Protein AF-A0A943SBB9-F1 (afdb_monomer)

Solvent-accessible surface area (backbone atoms only — not comparable to full-atom values): 20576 Å² total; per-residue (Å²): 142,71,70,64,78,66,67,48,74,77,83,60,76,73,74,60,68,69,59,44,48,48,30,28,72,76,42,42,48,63,23,34,50,50,41,24,64,76,48,58,41,63,68,83,41,62,70,54,60,49,44,41,58,50,50,37,50,53,50,51,50,49,50,50,49,52,48,59,73,66,53,74,41,72,33,77,39,76,53,76,48,89,94,30,56,28,39,33,46,26,29,16,84,40,13,62,59,52,55,69,45,46,61,59,54,44,46,49,47,30,48,45,35,54,28,59,81,31,80,76,3,47,40,22,48,51,28,54,32,30,48,68,69,40,77,38,79,52,54,76,68,54,41,51,53,53,50,53,52,48,50,48,18,59,70,49,73,42,31,28,50,49,20,46,42,63,51,53,59,60,32,21,54,93,54,95,70,56,47,87,61,57,70,67,62,49,52,65,38,52,74,40,38,55,53,91,46,50,46,73,46,96,90,27,40,38,42,61,81,54,59,60,36,32,63,41,48,80,60,26,47,52,12,44,50,39,42,55,48,52,60,55,47,69,82,44,59,52,49,16,34,42,38,32,48,56,58,25,34,30,35,34,46,42,48,97,86,68,53,64,47,76,46,71,41,66,30,75,85,54,60,92,90,36,49,36,26,32,37,54,44,68,41,63,32,17,36,11,52,32,49,56,65,79,44,50,50,76,57,98,89,42,80,48,28,69,63,49,24,71,88,79,70,42,51,44,84,41,60,57,37,33,21,35,18,40,18,79,44,18,41,55,10,23,34,46,9,44,19,32,42,37,58,13,71,85,64,26,52,66,50,29,59,76,68,72,35,35,42,42,38,32,33,78,86,37,39,32,42,61,36,81,89,40,55,91,38,50,43,80,70,36,85,85,44,45,78,58,85,132

Sequence (390 aa):
MGIDKRKAQKQKWRIPEKVLFLFAILGGSTGSLLGMYTFRHKTKHWQFVIGIPVILVLQLLLAGFLIYRNMTAVNHYTGIGMGTVVTADVYGRDSKQAVEELPALITELNDHVLSWREPESSISYLNQQLQEEKDCRLYPEEQVWLTEAWKLCEDSGGALDITLRPVLDLWGIEGEHPAIPDGKVLQETLEKTGYTKLHISEDGNLTADQAGMTLDLGALGKGIACDKIAERLETMKISGAVVSIGGSILTYGKKPDGSAWNIGIQDPRGEQGTAVGYLKVMDNTVVSTSGDYEKYFMENGVRYHHIMDPVTGYPADSGLVSVTVLCSSGIDSDGLSTACFVLGREKSVELLEKYGAEAVFITTDKKIYLTDGVTDEFQLVNPEYSIVSE

Structure (mmCIF, N/CA/C/O backbone):
data_AF-A0A943SBB9-F1
#
_entry.id   AF-A0A943SBB9-F1
#
loop_
_atom_site.group_PDB
_atom_site.id
_atom_site.type_symbol
_atom_site.label_atom_id
_atom_site.label_alt_id
_atom_site.label_comp_id
_atom_site.label_asym_id
_atom_site.label_entity_id
_atom_site.label_seq_id
_atom_site.pdbx_PDB_ins_code
_atom_site.Cartn_x
_atom_site.Cartn_y
_atom_site.Cartn_z
_atom_site.occupancy
_atom_site.B_iso_or_equiv
_atom_site.auth_seq_id
_atom_site.auth_comp_id
_atom_site.auth_asym_id
_atom_site.auth_atom_id
_atom_site.pdbx_PDB_model_num
ATOM 1 N N . MET A 1 1 ? 47.694 15.252 -66.135 1.00 48.69 1 MET A N 1
ATOM 2 C CA . MET A 1 1 ? 47.143 13.937 -66.559 1.00 48.69 1 MET A CA 1
ATOM 3 C C . MET A 1 1 ? 48.067 13.305 -67.604 1.00 48.69 1 MET A C 1
ATOM 5 O O . MET A 1 1 ? 47.714 13.191 -68.770 1.00 48.69 1 MET A O 1
ATOM 9 N N . GLY A 1 2 ? 49.292 12.954 -67.219 1.00 48.97 2 GLY A N 1
ATOM 10 C CA . GLY A 1 2 ? 50.328 12.534 -68.166 1.00 48.97 2 GLY A CA 1
ATOM 11 C C . GLY A 1 2 ? 50.569 11.033 -68.106 1.00 48.97 2 GLY A C 1
ATOM 12 O O . GLY A 1 2 ? 50.731 10.510 -67.015 1.00 48.97 2 GLY A O 1
ATOM 13 N N . ILE A 1 3 ? 50.573 10.388 -69.279 1.00 46.31 3 ILE A N 1
ATOM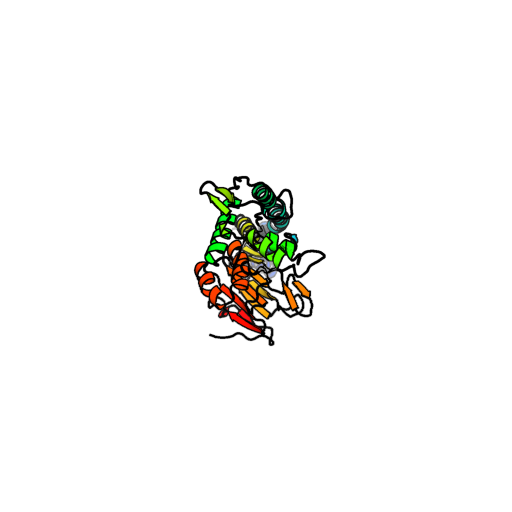 14 C CA . ILE A 1 3 ? 51.311 9.171 -69.694 1.00 46.31 3 ILE A CA 1
ATOM 15 C C . ILE A 1 3 ? 51.081 7.862 -68.895 1.00 46.31 3 ILE A C 1
ATOM 17 O O . ILE A 1 3 ? 50.902 6.813 -69.519 1.00 46.31 3 ILE A O 1
ATOM 21 N N . ASP A 1 4 ? 50.913 7.901 -67.576 1.00 47.34 4 ASP A N 1
ATOM 22 C CA . ASP A 1 4 ? 50.496 6.768 -66.732 1.00 47.34 4 ASP A CA 1
ATOM 23 C C . ASP A 1 4 ? 49.111 6.223 -67.110 1.00 47.34 4 ASP A C 1
ATOM 25 O O . ASP A 1 4 ? 48.829 5.029 -66.989 1.00 47.34 4 ASP A O 1
ATOM 29 N N . LYS A 1 5 ? 48.248 7.087 -67.660 1.00 51.75 5 LYS A N 1
ATOM 30 C CA . LYS A 1 5 ? 46.918 6.714 -68.169 1.00 51.75 5 LYS A CA 1
ATOM 31 C C . LYS A 1 5 ? 46.976 5.787 -69.390 1.00 51.75 5 LYS A C 1
ATOM 33 O O . LYS A 1 5 ? 46.045 5.017 -69.594 1.00 51.75 5 LYS A O 1
ATOM 38 N N . ARG A 1 6 ? 48.044 5.850 -70.199 1.00 48.31 6 ARG A N 1
ATOM 39 C CA . ARG A 1 6 ? 48.158 5.091 -71.460 1.00 48.31 6 ARG A CA 1
ATOM 40 C C . ARG A 1 6 ? 48.893 3.760 -71.296 1.00 48.31 6 ARG A C 1
ATOM 42 O O . ARG A 1 6 ? 48.535 2.796 -71.963 1.00 48.31 6 ARG A O 1
ATOM 49 N N . LYS A 1 7 ? 49.857 3.655 -70.372 1.00 45.44 7 LYS A N 1
ATOM 50 C CA . LYS A 1 7 ? 50.529 2.370 -70.081 1.00 45.44 7 LYS A CA 1
ATOM 51 C C . LYS A 1 7 ? 49.669 1.402 -69.252 1.00 45.44 7 LYS A C 1
ATOM 53 O O . LYS A 1 7 ? 49.886 0.197 -69.323 1.00 45.44 7 LYS A O 1
ATOM 58 N N . ALA A 1 8 ? 48.646 1.892 -68.548 1.00 48.81 8 ALA A N 1
ATOM 59 C CA . ALA A 1 8 ? 47.736 1.061 -67.752 1.00 48.81 8 ALA A CA 1
ATOM 60 C C . ALA A 1 8 ? 46.718 0.242 -68.575 1.00 48.81 8 ALA A C 1
ATOM 62 O O . ALA A 1 8 ? 46.125 -0.690 -68.041 1.00 48.81 8 ALA A O 1
ATOM 63 N N . GLN A 1 9 ? 46.523 0.545 -69.865 1.00 50.56 9 GLN A N 1
ATOM 64 C CA . GLN A 1 9 ? 45.563 -0.173 -70.715 1.00 50.56 9 GLN A CA 1
ATOM 65 C C . GLN A 1 9 ? 45.994 -1.595 -71.082 1.00 50.56 9 GLN A C 1
ATOM 67 O O . GLN A 1 9 ? 45.142 -2.392 -71.457 1.00 50.56 9 GLN A O 1
ATOM 72 N N . LYS A 1 10 ? 47.286 -1.937 -70.996 1.00 53.50 10 LYS A N 1
ATOM 73 C CA . LYS A 1 10 ? 47.750 -3.197 -71.588 1.00 53.50 10 LYS A CA 1
ATOM 74 C C . LYS A 1 10 ? 47.715 -4.420 -70.677 1.00 53.50 10 LYS A C 1
ATOM 76 O O . LYS A 1 10 ? 47.602 -5.496 -71.241 1.00 53.50 10 LYS A O 1
ATOM 81 N N . GLN A 1 11 ? 47.716 -4.315 -69.340 1.00 53.25 11 GLN A N 1
ATOM 82 C CA . GLN A 1 11 ? 47.562 -5.499 -68.464 1.00 53.25 11 GLN A CA 1
ATOM 83 C C . GLN A 1 11 ? 47.119 -5.188 -67.015 1.00 53.25 11 GLN A C 1
ATOM 85 O O . GLN A 1 11 ? 47.911 -5.385 -66.095 1.00 53.25 11 GLN A O 1
ATOM 90 N N . LYS A 1 12 ? 45.875 -4.731 -66.780 1.00 52.16 12 LYS A N 1
ATOM 91 C CA . LYS A 1 12 ? 45.064 -5.005 -65.556 1.00 52.16 12 LYS A CA 1
ATOM 92 C C . LYS A 1 12 ? 43.761 -4.196 -65.577 1.00 52.16 12 LYS A C 1
ATOM 94 O O . LYS A 1 12 ? 43.791 -2.985 -65.767 1.00 52.16 12 LYS A O 1
ATOM 99 N N . TRP A 1 13 ? 42.635 -4.883 -65.364 1.00 55.75 13 TRP A N 1
ATOM 100 C CA . TRP A 1 13 ? 41.291 -4.320 -65.197 1.00 55.75 13 TRP A CA 1
ATOM 101 C C . TRP A 1 13 ? 41.307 -3.091 -64.277 1.00 55.75 13 TRP A C 1
ATOM 103 O O . TRP A 1 13 ? 41.533 -3.211 -63.076 1.00 55.75 13 TRP A O 1
ATOM 113 N N . ARG A 1 14 ? 41.076 -1.899 -64.834 1.00 55.53 14 ARG A N 1
ATOM 114 C CA . ARG A 1 14 ? 40.872 -0.671 -64.060 1.00 55.53 14 ARG A CA 1
ATOM 115 C C . ARG A 1 14 ? 39.463 -0.179 -64.364 1.00 55.53 14 ARG A C 1
ATOM 117 O O . ARG A 1 14 ? 39.224 0.399 -65.419 1.00 55.53 14 ARG A O 1
ATOM 124 N N . ILE A 1 15 ? 38.527 -0.497 -63.473 1.00 64.81 15 ILE A N 1
ATOM 125 C CA . ILE A 1 15 ? 37.123 -0.088 -63.590 1.00 64.81 15 ILE A CA 1
ATOM 126 C C . ILE A 1 15 ? 36.972 1.439 -63.434 1.00 64.81 15 ILE A C 1
ATOM 128 O O . ILE A 1 15 ? 37.785 2.057 -62.742 1.00 64.81 15 ILE A O 1
ATOM 132 N N . PRO A 1 16 ? 35.959 2.068 -64.061 1.00 68.62 16 PRO A N 1
ATOM 133 C CA . PRO A 1 16 ? 35.661 3.485 -63.859 1.00 68.62 16 PRO A CA 1
ATOM 134 C C . PRO A 1 16 ? 35.372 3.799 -62.386 1.00 68.62 16 PRO A C 1
ATOM 136 O O . PRO A 1 16 ? 34.703 3.023 -61.710 1.00 68.62 16 PRO A O 1
ATOM 139 N N . GLU A 1 17 ? 35.784 4.973 -61.899 1.00 69.00 17 GLU A N 1
ATOM 140 C CA . GLU A 1 17 ? 35.531 5.395 -60.507 1.00 69.00 17 GLU A CA 1
ATOM 141 C C . GLU A 1 17 ? 34.041 5.396 -60.150 1.00 69.00 17 GLU A C 1
ATOM 143 O O . GLU A 1 17 ? 33.685 5.081 -59.021 1.00 69.00 17 GLU A O 1
ATOM 148 N N . LYS A 1 18 ? 33.166 5.646 -61.134 1.00 73.31 18 LYS A N 1
ATOM 149 C CA . LYS A 1 18 ? 31.706 5.538 -60.997 1.00 73.31 18 LYS A CA 1
ATOM 150 C C . LYS A 1 18 ? 31.249 4.156 -60.514 1.00 73.31 18 LYS A C 1
ATOM 152 O O . LYS A 1 18 ? 30.284 4.074 -59.769 1.00 73.31 18 LYS A O 1
ATOM 157 N N . VAL A 1 19 ? 31.952 3.087 -60.901 1.00 71.88 19 VAL A N 1
ATOM 158 C CA . VAL A 1 19 ? 31.659 1.717 -60.451 1.00 71.88 19 VAL A CA 1
ATOM 159 C C . VAL A 1 19 ? 32.054 1.547 -58.984 1.00 71.88 19 VAL A C 1
ATOM 161 O O . VAL A 1 19 ? 31.281 0.990 -58.220 1.00 71.88 19 VAL A O 1
ATOM 164 N N . LEU A 1 20 ? 33.196 2.089 -58.546 1.00 71.94 20 LEU A N 1
ATOM 165 C CA . LEU A 1 20 ? 33.561 2.082 -57.121 1.00 71.94 20 LEU A CA 1
ATOM 166 C C . LEU A 1 20 ? 32.586 2.929 -56.286 1.00 71.94 20 LEU A C 1
ATOM 168 O O . LEU A 1 20 ? 32.188 2.506 -55.206 1.00 71.94 20 LEU A O 1
ATOM 172 N N . PHE A 1 21 ? 32.163 4.088 -56.800 1.00 74.94 21 PHE A N 1
ATOM 173 C CA . PHE A 1 21 ? 31.139 4.910 -56.156 1.00 74.94 21 PHE A CA 1
ATOM 174 C C . PHE A 1 21 ? 29.793 4.193 -56.069 1.00 74.94 21 PHE A C 1
ATOM 176 O O . PHE A 1 21 ? 29.114 4.35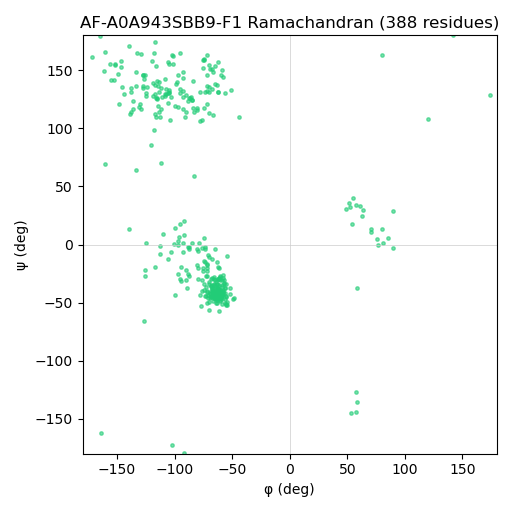0 -55.066 1.00 74.94 21 PHE A O 1
ATOM 183 N N . LEU A 1 22 ? 29.431 3.357 -57.046 1.00 80.19 22 LEU A N 1
ATOM 184 C CA . LEU A 1 22 ? 28.231 2.524 -56.962 1.00 80.19 22 LEU A CA 1
ATOM 185 C C . LEU A 1 22 ? 28.298 1.558 -55.768 1.00 80.19 22 LEU A C 1
ATOM 187 O O . LEU A 1 22 ? 27.350 1.488 -54.995 1.00 80.19 22 LEU A O 1
ATOM 191 N N . PHE A 1 23 ? 29.428 0.873 -55.559 1.00 78.88 23 PHE A N 1
ATOM 192 C CA . PHE A 1 23 ? 29.616 0.014 -54.381 1.00 78.88 23 PHE A CA 1
ATOM 193 C C . PHE A 1 23 ? 29.653 0.808 -53.066 1.00 78.88 23 PHE A C 1
ATOM 195 O O . PHE A 1 23 ? 29.157 0.327 -52.051 1.00 78.88 23 PHE A O 1
ATOM 202 N N . ALA A 1 24 ? 30.197 2.027 -53.080 1.00 80.00 24 ALA A N 1
ATOM 203 C CA . ALA A 1 24 ? 30.166 2.927 -51.929 1.00 80.00 24 ALA A CA 1
ATOM 204 C C . ALA A 1 24 ? 28.746 3.425 -51.606 1.00 80.00 24 ALA A C 1
ATOM 206 O O . ALA A 1 24 ? 28.393 3.549 -50.441 1.00 80.00 24 ALA A O 1
ATOM 207 N N . ILE A 1 25 ? 27.921 3.685 -52.623 1.00 77.25 25 ILE A N 1
ATOM 208 C CA . ILE A 1 25 ? 26.514 4.078 -52.462 1.00 77.25 25 ILE A CA 1
ATOM 209 C C . ILE A 1 25 ? 25.689 2.899 -51.934 1.00 77.25 25 ILE A C 1
ATOM 211 O O . ILE A 1 25 ? 24.876 3.085 -51.037 1.00 77.25 25 ILE A O 1
ATOM 215 N N . LEU A 1 26 ? 25.913 1.689 -52.457 1.00 78.94 26 LEU A N 1
ATOM 216 C CA . LEU A 1 26 ? 25.157 0.494 -52.068 1.00 78.94 26 LEU A CA 1
ATOM 217 C C . LEU A 1 26 ? 25.571 -0.082 -50.705 1.00 78.94 26 LEU A C 1
ATOM 219 O O . LEU A 1 26 ? 24.741 -0.680 -50.031 1.00 78.94 26 LEU A O 1
ATOM 223 N N . GLY A 1 27 ? 26.839 0.059 -50.307 1.00 79.31 27 GLY A N 1
ATOM 224 C CA . GLY A 1 27 ? 27.381 -0.608 -49.116 1.00 79.31 27 GLY A CA 1
ATOM 225 C C . GLY A 1 27 ? 28.322 0.242 -48.264 1.00 79.31 27 GLY A C 1
ATOM 226 O O . GLY A 1 27 ? 29.052 -0.303 -47.446 1.00 79.31 27 GLY A O 1
ATOM 227 N N . GLY A 1 28 ? 28.390 1.558 -48.460 1.00 85.38 28 GLY A N 1
ATOM 228 C CA . GLY A 1 28 ? 29.266 2.433 -47.679 1.00 85.38 28 GLY A CA 1
ATOM 229 C C . GLY A 1 28 ? 30.751 2.051 -47.766 1.00 85.38 28 GLY A C 1
ATOM 230 O O . GLY A 1 28 ? 31.307 1.768 -48.835 1.00 85.38 28 GLY A O 1
ATOM 231 N N . SER A 1 29 ? 31.428 2.052 -46.618 1.00 84.19 29 SER A N 1
ATOM 232 C CA . SER A 1 29 ? 32.851 1.708 -46.512 1.00 84.19 29 SER A CA 1
ATOM 233 C C . SER A 1 29 ? 33.125 0.214 -46.758 1.00 84.19 29 SER A C 1
ATOM 235 O O . SER A 1 29 ? 34.129 -0.113 -47.394 1.00 84.19 29 SER A O 1
ATOM 237 N N . THR A 1 30 ? 32.218 -0.693 -46.366 1.00 83.00 30 THR A N 1
ATOM 238 C CA . THR A 1 30 ? 32.339 -2.140 -46.637 1.00 83.00 30 THR A CA 1
ATOM 239 C C . THR A 1 30 ? 32.194 -2.441 -48.128 1.00 83.00 30 THR A C 1
ATOM 241 O O . THR A 1 30 ? 33.023 -3.154 -48.695 1.00 83.00 30 THR A O 1
ATOM 244 N N . GLY A 1 31 ? 31.218 -1.821 -48.799 1.00 84.50 31 GLY A N 1
ATOM 245 C CA . GLY A 1 31 ? 31.060 -1.899 -50.252 1.00 84.50 31 GLY A CA 1
ATOM 246 C C . GLY A 1 31 ? 32.284 -1.355 -50.993 1.00 84.50 31 GLY A C 1
ATOM 247 O O . GLY A 1 31 ? 32.775 -1.979 -51.935 1.00 84.50 31 GLY A O 1
ATOM 248 N N . SER A 1 32 ? 32.857 -0.248 -50.514 1.00 83.44 32 SER A N 1
ATOM 249 C CA . SER A 1 32 ? 34.090 0.319 -51.074 1.00 83.44 32 SER A CA 1
ATOM 250 C C . SER A 1 32 ? 35.293 -0.628 -50.945 1.00 83.44 32 SER A C 1
ATOM 252 O O . SER A 1 32 ? 36.045 -0.786 -51.907 1.00 83.44 32 SER A O 1
ATOM 254 N N . LEU A 1 33 ? 35.464 -1.302 -49.799 1.00 81.38 33 LEU A N 1
ATOM 255 C CA . LEU A 1 33 ? 36.520 -2.307 -49.597 1.00 81.38 33 LEU A CA 1
ATOM 256 C C . LEU A 1 33 ? 36.333 -3.528 -50.496 1.00 81.38 33 LEU A C 1
ATOM 258 O O . LEU A 1 33 ? 37.290 -3.976 -51.131 1.00 81.38 33 LEU A O 1
ATOM 262 N N . LEU A 1 34 ? 35.102 -4.033 -50.597 1.00 81.94 34 LEU A N 1
ATOM 263 C CA . LEU A 1 34 ? 34.759 -5.144 -51.481 1.00 81.94 34 LEU A CA 1
ATOM 264 C C . LEU A 1 34 ? 35.034 -4.784 -52.942 1.00 81.94 34 LEU A C 1
ATOM 266 O O . LEU A 1 34 ? 35.687 -5.555 -53.642 1.00 81.94 34 LEU A O 1
ATOM 270 N N . GLY A 1 35 ? 34.633 -3.593 -53.392 1.00 79.44 35 GLY A N 1
ATOM 271 C CA . GLY A 1 35 ? 34.931 -3.086 -54.734 1.00 79.44 35 GLY A CA 1
ATOM 272 C C . GLY A 1 35 ? 36.435 -2.916 -54.988 1.00 79.44 35 GLY A C 1
ATOM 273 O O . GLY A 1 35 ? 36.938 -3.236 -56.067 1.00 79.44 35 GLY A O 1
ATOM 274 N N . MET A 1 36 ? 37.200 -2.471 -53.989 1.00 81.06 36 MET A N 1
ATOM 275 C CA . MET A 1 36 ? 38.659 -2.396 -54.095 1.00 81.06 36 MET A CA 1
ATOM 276 C C . MET A 1 36 ? 39.310 -3.778 -54.203 1.00 81.06 36 MET A C 1
ATOM 278 O O . MET A 1 36 ? 40.210 -3.951 -55.027 1.00 81.06 36 MET A O 1
ATOM 282 N N . TYR A 1 37 ? 38.869 -4.753 -53.405 1.00 78.88 37 TYR A N 1
ATOM 283 C CA . TYR A 1 37 ? 39.428 -6.107 -53.382 1.00 78.88 37 TYR A CA 1
ATOM 284 C C . TYR A 1 37 ? 39.090 -6.889 -54.657 1.00 78.88 37 TYR A C 1
ATOM 286 O O . TYR A 1 37 ? 39.986 -7.412 -55.323 1.00 78.88 37 TYR A O 1
ATOM 294 N N . THR A 1 38 ? 37.812 -6.900 -55.042 1.00 79.75 38 THR A N 1
ATOM 295 C CA . THR A 1 38 ? 37.295 -7.629 -56.213 1.00 79.75 38 THR A CA 1
ATOM 296 C C . THR A 1 38 ? 37.879 -7.110 -57.523 1.00 79.75 38 THR A C 1
ATOM 298 O O . THR A 1 38 ? 38.358 -7.894 -58.341 1.00 79.75 38 THR A O 1
ATOM 301 N N . PHE A 1 39 ? 37.928 -5.788 -57.712 1.00 78.12 39 PHE A N 1
ATOM 302 C CA . PHE A 1 39 ? 38.411 -5.185 -58.958 1.00 78.12 39 PHE A CA 1
ATOM 303 C C . PHE A 1 39 ? 39.876 -4.738 -58.905 1.00 78.12 39 PHE A C 1
ATOM 305 O O . PHE A 1 39 ? 40.371 -4.140 -59.861 1.00 78.12 39 PHE A O 1
ATOM 312 N N . ARG A 1 40 ? 40.584 -4.991 -57.791 1.00 69.62 40 ARG A N 1
ATOM 313 C CA . ARG A 1 40 ? 41.967 -4.538 -57.535 1.00 69.62 40 ARG A CA 1
ATOM 314 C C . ARG A 1 40 ? 42.176 -3.040 -57.823 1.00 69.62 40 ARG A C 1
ATOM 316 O O . ARG A 1 40 ? 43.265 -2.611 -58.212 1.00 69.62 40 ARG A O 1
ATOM 323 N N . HIS A 1 41 ? 41.133 -2.231 -57.646 1.00 67.50 41 HIS A N 1
ATOM 324 C CA . HIS A 1 41 ? 41.118 -0.815 -57.996 1.00 67.50 41 HIS A CA 1
ATOM 325 C C . HIS A 1 41 ? 41.688 0.030 -56.847 1.00 67.50 41 HIS A C 1
ATOM 327 O O . HIS A 1 41 ? 41.253 -0.088 -55.709 1.00 67.50 41 HIS A O 1
ATOM 333 N N . LYS A 1 42 ? 42.682 0.885 -57.134 1.00 67.50 42 LYS A N 1
ATOM 334 C CA . LYS A 1 42 ? 43.384 1.749 -56.155 1.00 67.50 42 LYS A CA 1
ATOM 335 C C . LYS A 1 42 ? 43.989 1.029 -54.928 1.00 67.50 42 LYS A C 1
ATOM 337 O O . LYS A 1 42 ? 44.421 1.692 -53.992 1.00 67.50 42 LYS A O 1
ATOM 342 N N . THR A 1 43 ? 44.175 -0.289 -54.990 1.00 63.09 43 THR A N 1
ATOM 343 C CA . THR A 1 43 ? 44.749 -1.147 -53.927 1.00 63.09 43 THR A CA 1
ATOM 344 C C . THR A 1 43 ? 46.215 -0.877 -53.570 1.00 63.09 43 THR A C 1
ATOM 346 O O . THR A 1 43 ? 46.745 -1.502 -52.661 1.00 63.09 43 THR A O 1
ATOM 349 N N . LYS A 1 44 ? 46.890 0.040 -54.274 1.00 66.50 44 LYS A N 1
ATOM 350 C CA . LYS A 1 44 ? 48.263 0.485 -53.976 1.00 66.50 44 LYS A CA 1
ATOM 351 C C . LYS A 1 44 ? 48.351 1.939 -53.509 1.00 66.50 44 LYS A C 1
ATOM 353 O O . LYS A 1 44 ? 49.426 2.387 -53.126 1.00 66.50 44 LYS A O 1
ATOM 358 N N . HIS A 1 45 ? 47.257 2.700 -53.578 1.00 73.56 45 HIS A N 1
ATOM 359 C CA . HIS A 1 45 ? 47.257 4.083 -53.113 1.00 73.56 45 HIS A CA 1
ATOM 360 C C . HIS A 1 45 ? 47.037 4.092 -51.606 1.00 73.56 45 HIS A C 1
ATOM 362 O O . HIS A 1 45 ? 45.960 3.728 -51.139 1.00 73.56 45 HIS A O 1
ATOM 368 N N . TRP A 1 46 ? 48.051 4.530 -50.862 1.00 72.62 46 TRP A N 1
ATOM 369 C CA . TRP A 1 46 ? 48.060 4.506 -49.398 1.00 72.62 46 TRP A CA 1
ATOM 370 C C . TRP A 1 46 ? 46.812 5.162 -48.775 1.00 72.62 46 TRP A C 1
ATOM 372 O O . TRP A 1 46 ? 46.246 4.611 -47.839 1.00 72.62 46 TRP A O 1
ATOM 382 N N . GLN A 1 47 ? 46.306 6.253 -49.367 1.00 74.62 47 GLN A N 1
ATOM 383 C CA . GLN A 1 47 ? 45.075 6.937 -48.939 1.00 74.62 47 GLN A CA 1
ATOM 384 C C . GLN A 1 47 ? 43.834 6.029 -48.959 1.00 74.62 47 GLN A C 1
ATOM 386 O O . GLN A 1 47 ? 42.973 6.158 -48.103 1.00 74.62 47 GLN A O 1
ATOM 391 N N . PHE A 1 48 ? 43.737 5.101 -49.915 1.00 73.88 48 PHE A N 1
ATOM 392 C CA . PHE A 1 48 ? 42.602 4.178 -50.037 1.00 73.88 48 PHE A CA 1
ATOM 393 C C . PHE A 1 48 ? 42.828 2.899 -49.227 1.00 73.88 48 PHE A C 1
ATOM 395 O O . PHE A 1 48 ? 41.899 2.385 -48.614 1.00 73.88 48 PHE A O 1
ATOM 402 N N . VAL A 1 49 ? 44.071 2.407 -49.202 1.00 76.31 49 VAL A N 1
ATOM 403 C CA . VAL A 1 49 ? 44.463 1.204 -48.450 1.00 76.31 49 VAL A CA 1
ATOM 404 C C . VAL A 1 49 ? 44.338 1.419 -46.942 1.00 76.31 49 VAL A C 1
ATOM 406 O O . VAL A 1 49 ? 43.956 0.494 -46.242 1.00 76.31 49 VAL A O 1
ATOM 409 N N . ILE A 1 50 ? 44.627 2.627 -46.451 1.00 80.12 50 ILE A N 1
ATOM 410 C CA . ILE A 1 50 ? 44.539 2.971 -45.025 1.00 80.12 50 ILE A CA 1
ATOM 411 C C . ILE A 1 50 ? 43.235 3.718 -44.728 1.00 80.12 50 ILE A C 1
ATOM 413 O O . ILE A 1 50 ? 42.555 3.406 -43.756 1.00 80.12 50 ILE A O 1
ATOM 417 N N . GLY A 1 51 ? 42.845 4.674 -45.575 1.00 81.50 51 GLY A N 1
ATOM 418 C CA . GLY A 1 51 ? 41.703 5.545 -45.298 1.00 81.50 51 GLY A CA 1
ATOM 419 C C . GLY A 1 51 ? 40.361 4.817 -45.242 1.00 81.50 51 GLY A C 1
ATOM 420 O O . GLY A 1 51 ? 39.578 5.096 -44.340 1.00 81.5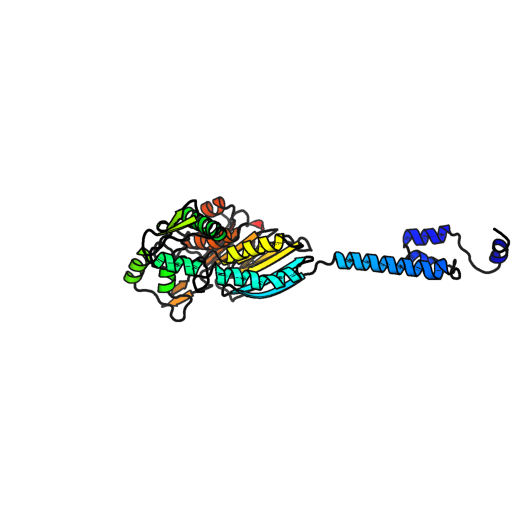0 51 GLY A O 1
ATOM 421 N N . ILE A 1 52 ? 40.085 3.861 -46.141 1.00 83.62 52 ILE A N 1
ATOM 422 C CA . ILE A 1 52 ? 38.789 3.157 -46.123 1.00 83.62 52 ILE A CA 1
ATOM 423 C C . ILE A 1 52 ? 38.651 2.232 -44.903 1.00 83.62 52 ILE A C 1
ATOM 425 O O . ILE A 1 52 ? 37.615 2.319 -44.244 1.00 83.62 52 ILE A O 1
ATOM 429 N N . PRO A 1 53 ? 39.652 1.405 -44.531 1.00 85.56 53 PRO A N 1
ATOM 430 C CA . PRO A 1 53 ? 39.595 0.659 -43.274 1.00 85.56 53 PRO A CA 1
ATOM 431 C C . PRO A 1 53 ? 39.442 1.556 -42.044 1.00 85.56 53 PRO A C 1
ATOM 433 O O . PRO A 1 53 ? 38.643 1.237 -41.173 1.00 85.56 53 PRO A O 1
ATOM 436 N N . VAL A 1 54 ? 40.138 2.699 -41.985 1.00 88.06 54 VAL A N 1
ATOM 437 C CA . VAL A 1 54 ? 39.993 3.657 -40.873 1.00 88.06 54 VAL A CA 1
ATOM 438 C C . VAL A 1 54 ? 38.568 4.211 -40.799 1.00 88.06 54 VAL A C 1
ATOM 440 O O . VAL A 1 54 ? 37.983 4.230 -39.721 1.00 88.06 54 VAL A O 1
ATOM 443 N N . ILE A 1 55 ? 37.972 4.604 -41.930 1.00 87.25 55 ILE A N 1
ATOM 444 C CA . ILE A 1 55 ? 36.577 5.073 -41.976 1.00 87.25 55 ILE A CA 1
ATOM 445 C C . ILE A 1 55 ? 35.608 3.963 -41.553 1.00 87.25 55 ILE A C 1
ATOM 447 O O . ILE A 1 55 ? 34.680 4.236 -40.796 1.00 87.25 55 ILE A O 1
ATOM 451 N N . LEU A 1 56 ? 35.821 2.721 -42.000 1.00 87.31 56 LEU A N 1
ATOM 452 C CA . LEU A 1 56 ? 35.008 1.580 -41.576 1.00 87.31 56 LEU A CA 1
ATOM 453 C C . LEU A 1 56 ? 35.101 1.366 -40.061 1.00 87.31 56 LEU A C 1
ATOM 455 O O . LEU A 1 56 ? 34.074 1.216 -39.410 1.00 87.31 56 LEU A O 1
ATOM 459 N N . VAL A 1 57 ? 36.309 1.394 -39.491 1.00 91.00 57 VAL A N 1
ATOM 460 C CA . VAL A 1 57 ? 36.508 1.271 -38.041 1.00 91.00 57 VAL A CA 1
ATOM 461 C C . VAL A 1 57 ? 35.796 2.403 -37.303 1.00 91.00 57 VAL A C 1
ATOM 463 O O . VAL A 1 57 ? 35.073 2.130 -36.355 1.00 91.00 57 VAL A O 1
ATOM 466 N N . LEU A 1 58 ? 35.908 3.653 -37.761 1.00 91.44 58 LEU A N 1
ATOM 467 C CA . LEU A 1 58 ? 35.193 4.785 -37.158 1.00 91.44 58 LEU A CA 1
ATOM 468 C C . LEU A 1 58 ? 33.667 4.635 -37.246 1.00 91.44 58 LEU A C 1
ATOM 470 O O . LEU A 1 58 ? 32.972 4.959 -36.289 1.00 91.44 58 LEU A O 1
ATOM 474 N N . GLN A 1 59 ? 33.137 4.117 -38.357 1.00 91.19 59 GLN A N 1
ATOM 475 C CA . GLN A 1 59 ? 31.706 3.836 -38.509 1.00 91.19 59 GLN A CA 1
ATOM 476 C C . GLN A 1 59 ? 31.242 2.702 -37.593 1.00 91.19 59 GLN A C 1
ATOM 478 O O . GLN A 1 59 ? 30.180 2.821 -36.995 1.00 91.19 59 GLN A O 1
ATOM 483 N N . LEU A 1 60 ? 32.032 1.635 -37.448 1.00 91.50 60 LEU A N 1
ATOM 484 C CA . LEU A 1 60 ? 31.742 0.541 -36.520 1.00 91.50 60 LEU A CA 1
ATOM 485 C C . LEU A 1 60 ? 31.834 0.997 -35.062 1.00 91.50 60 LEU A C 1
ATOM 487 O O . LEU A 1 60 ? 30.996 0.602 -34.263 1.00 91.50 60 LEU A O 1
ATOM 491 N N . LEU A 1 61 ? 32.795 1.858 -34.720 1.00 92.50 61 LEU A N 1
ATOM 492 C CA . LEU A 1 61 ? 32.898 2.464 -33.392 1.00 92.50 61 LEU A CA 1
ATOM 493 C C . LEU A 1 61 ? 31.720 3.398 -33.113 1.00 92.50 61 LEU A C 1
ATOM 495 O O . LEU A 1 61 ? 31.165 3.347 -32.024 1.00 92.50 61 LEU A O 1
ATOM 499 N N . LEU A 1 62 ? 31.298 4.211 -34.086 1.00 90.81 62 LEU A N 1
ATOM 500 C CA . LEU A 1 62 ? 30.120 5.066 -33.947 1.00 90.81 62 LEU A CA 1
ATOM 501 C C . LEU A 1 62 ? 28.839 4.234 -33.833 1.00 90.81 62 LEU A C 1
ATOM 503 O O . LEU A 1 62 ? 28.023 4.505 -32.962 1.00 90.81 62 LEU A O 1
ATOM 507 N N . ALA A 1 63 ? 28.665 3.212 -34.672 1.00 88.00 63 ALA A N 1
ATOM 508 C CA . ALA A 1 63 ? 27.527 2.302 -34.601 1.00 88.00 63 ALA A CA 1
ATOM 509 C C . ALA A 1 63 ? 27.515 1.541 -33.270 1.00 88.00 63 ALA A C 1
ATOM 511 O O . ALA A 1 63 ? 26.488 1.509 -32.606 1.00 88.00 63 ALA A O 1
ATOM 512 N N . GLY A 1 64 ? 28.659 1.007 -32.838 1.00 86.00 64 GLY A N 1
ATOM 513 C CA . GLY A 1 64 ? 28.823 0.355 -31.541 1.00 86.00 64 GLY A CA 1
ATOM 514 C C . GLY A 1 64 ? 28.546 1.302 -30.377 1.00 86.00 64 GLY A C 1
ATOM 515 O O . GLY A 1 64 ? 27.849 0.925 -29.446 1.00 86.00 64 GLY A O 1
ATOM 516 N N . PHE A 1 65 ? 28.997 2.555 -30.458 1.00 84.50 65 PHE A N 1
ATOM 517 C CA . PHE A 1 65 ? 28.690 3.592 -29.476 1.00 84.50 65 PHE A CA 1
ATOM 518 C C . PHE A 1 65 ? 27.198 3.938 -29.452 1.00 84.50 65 PHE A C 1
ATOM 520 O O . PHE A 1 65 ? 26.625 4.061 -28.377 1.00 84.50 65 PHE A O 1
ATOM 527 N N . LEU A 1 66 ? 26.546 4.063 -30.612 1.00 81.12 66 LEU A N 1
ATOM 528 C CA . LEU A 1 66 ? 25.107 4.322 -30.705 1.00 81.12 66 LEU A CA 1
ATOM 529 C C . LEU A 1 66 ? 24.280 3.140 -30.185 1.00 81.12 66 LEU A C 1
ATOM 531 O O . LEU A 1 66 ? 23.303 3.365 -29.478 1.00 81.12 66 LEU A O 1
ATOM 535 N N . ILE A 1 67 ? 24.689 1.903 -30.485 1.00 77.94 67 ILE A N 1
ATOM 536 C CA . ILE A 1 67 ? 24.071 0.676 -29.966 1.00 77.94 67 ILE A CA 1
ATOM 537 C C . ILE A 1 67 ? 24.253 0.605 -28.451 1.00 77.94 67 ILE A C 1
ATOM 539 O O . ILE A 1 67 ? 23.268 0.461 -27.744 1.00 77.94 67 ILE A O 1
ATOM 543 N N . TYR A 1 68 ? 25.475 0.788 -27.945 1.00 74.44 68 TYR A N 1
ATOM 544 C CA . TYR A 1 68 ? 25.768 0.814 -26.511 1.00 74.44 68 TYR A CA 1
ATOM 545 C C . TYR A 1 68 ? 24.965 1.901 -25.786 1.00 74.44 68 TYR A C 1
ATOM 547 O O . TYR A 1 68 ? 24.371 1.646 -24.746 1.00 74.44 68 TYR A O 1
ATOM 555 N N . ARG A 1 69 ? 24.878 3.106 -26.365 1.00 69.25 69 ARG A N 1
ATOM 556 C CA . ARG A 1 69 ? 24.096 4.221 -25.810 1.00 69.25 69 ARG A CA 1
ATOM 557 C C . ARG A 1 69 ? 22.592 3.935 -25.779 1.00 69.25 69 ARG A C 1
ATOM 559 O O . ARG A 1 69 ? 21.902 4.485 -24.925 1.00 69.25 69 ARG A O 1
ATOM 566 N N . ASN A 1 70 ? 22.093 3.139 -26.722 1.00 65.62 70 ASN A N 1
ATOM 567 C CA . ASN A 1 70 ? 20.679 2.788 -26.841 1.00 65.62 70 ASN A CA 1
ATOM 568 C C . ASN A 1 70 ? 20.344 1.427 -26.207 1.00 65.62 70 ASN A C 1
ATOM 570 O O . ASN A 1 70 ? 19.185 1.024 -26.241 1.00 65.62 70 ASN A O 1
ATOM 574 N N . MET A 1 71 ? 21.324 0.714 -25.648 1.00 67.44 71 MET A N 1
ATOM 575 C CA . MET A 1 71 ? 21.088 -0.534 -24.935 1.00 67.44 71 MET A CA 1
ATOM 576 C C . MET A 1 71 ? 20.503 -0.176 -23.570 1.00 67.44 71 MET A C 1
ATOM 578 O O . MET A 1 71 ? 21.192 0.382 -22.716 1.00 67.44 71 MET A O 1
ATOM 582 N N . THR A 1 72 ? 19.211 -0.432 -23.382 1.00 69.12 72 THR A N 1
ATOM 583 C CA . THR A 1 72 ? 18.548 -0.197 -22.100 1.00 69.12 72 THR A CA 1
ATOM 584 C C . THR A 1 72 ? 19.131 -1.162 -21.074 1.00 69.12 72 THR A C 1
ATOM 586 O O . THR A 1 72 ? 18.948 -2.373 -21.187 1.00 69.12 72 THR A O 1
ATOM 589 N N . ALA A 1 73 ? 19.874 -0.639 -20.100 1.00 84.31 73 ALA A N 1
ATOM 590 C CA . ALA A 1 73 ? 20.322 -1.436 -18.969 1.00 84.31 73 ALA A CA 1
ATOM 591 C C . ALA A 1 73 ? 19.109 -1.772 -18.094 1.00 84.31 73 ALA A C 1
ATOM 593 O O . ALA A 1 73 ? 18.276 -0.899 -17.835 1.00 84.31 73 ALA A O 1
ATOM 594 N N . VAL A 1 74 ? 19.029 -3.030 -17.668 1.00 93.00 74 VAL A N 1
ATOM 595 C CA . VAL A 1 74 ? 18.134 -3.485 -16.607 1.00 93.00 74 VAL A CA 1
ATOM 596 C C . VAL A 1 74 ? 18.993 -3.874 -15.414 1.00 93.00 74 VAL A C 1
ATOM 598 O O . VAL A 1 74 ? 20.031 -4.519 -15.584 1.00 93.00 74 VAL A O 1
ATOM 601 N N . ASN A 1 75 ? 18.597 -3.437 -14.226 1.00 96.50 75 ASN A N 1
ATOM 602 C CA . ASN A 1 75 ? 19.219 -3.852 -12.980 1.00 96.50 75 ASN A CA 1
ATOM 603 C C . ASN A 1 75 ? 18.146 -4.350 -12.021 1.00 96.50 75 ASN A C 1
ATOM 605 O O . ASN A 1 75 ? 17.024 -3.843 -12.014 1.00 96.50 75 ASN A O 1
ATOM 609 N N . HIS A 1 76 ? 18.531 -5.348 -11.236 1.00 97.38 76 HIS A N 1
ATOM 610 C CA . HIS A 1 76 ? 17.649 -6.071 -10.337 1.00 97.38 76 HIS A CA 1
ATOM 611 C C . HIS A 1 76 ? 18.082 -5.826 -8.898 1.00 97.38 76 HIS A C 1
ATOM 613 O O . HIS A 1 76 ? 19.280 -5.820 -8.600 1.00 97.38 76 HI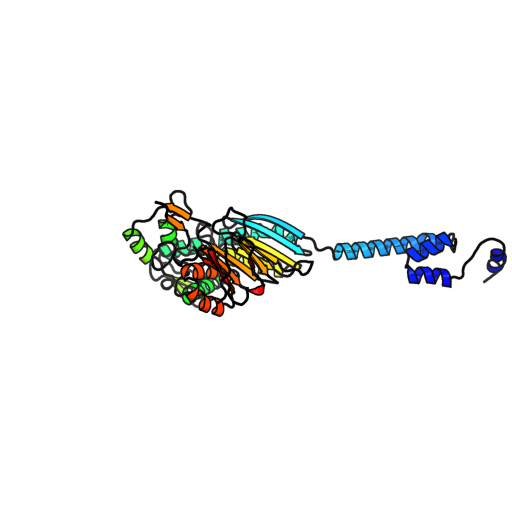S A O 1
ATOM 619 N N . TYR A 1 77 ? 17.110 -5.672 -8.013 1.00 97.56 77 TYR A N 1
ATOM 620 C CA . TYR A 1 77 ? 17.317 -5.627 -6.576 1.00 97.56 77 TYR A CA 1
ATOM 621 C C . TYR A 1 77 ? 16.430 -6.655 -5.886 1.00 97.56 77 TYR A C 1
ATOM 623 O O . TYR A 1 77 ? 15.284 -6.884 -6.273 1.00 97.56 77 TYR A O 1
ATOM 631 N N . THR A 1 78 ? 16.966 -7.273 -4.842 1.00 97.81 78 THR A N 1
ATOM 632 C CA . THR A 1 78 ? 16.196 -8.068 -3.892 1.00 97.81 78 THR A CA 1
ATOM 633 C C . THR A 1 78 ? 16.801 -7.864 -2.515 1.00 97.81 78 THR A C 1
ATOM 635 O O . THR A 1 78 ? 18.013 -8.002 -2.342 1.00 97.81 78 THR A O 1
ATOM 638 N N . GLY A 1 79 ? 15.962 -7.542 -1.542 1.00 96.38 79 GLY A N 1
ATOM 639 C CA . GLY A 1 79 ? 16.371 -7.323 -0.164 1.00 96.38 79 GLY A CA 1
ATOM 640 C C . GLY A 1 79 ? 15.185 -7.362 0.785 1.00 96.38 79 GLY A C 1
ATOM 641 O O . GLY A 1 79 ? 14.127 -7.891 0.448 1.00 96.38 79 GLY A O 1
ATOM 642 N N . ILE A 1 80 ? 15.381 -6.820 1.981 1.00 95.06 80 ILE A N 1
ATOM 643 C CA . ILE A 1 80 ? 14.362 -6.746 3.027 1.00 95.06 80 ILE A CA 1
ATOM 644 C C . ILE A 1 80 ? 14.218 -5.281 3.429 1.00 95.06 80 ILE A C 1
ATOM 646 O O . ILE A 1 80 ? 15.222 -4.595 3.609 1.00 95.06 80 ILE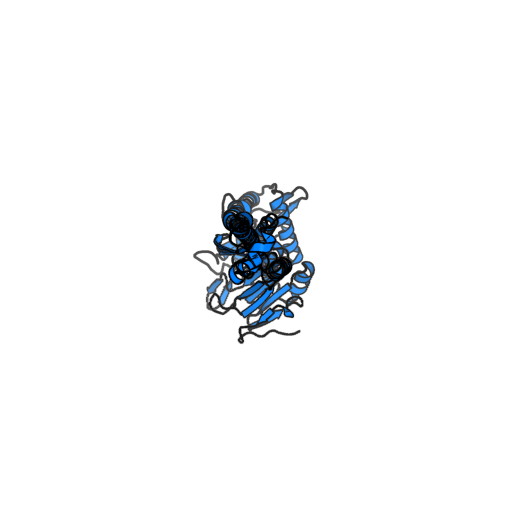 A O 1
ATOM 650 N N . GLY A 1 81 ? 12.982 -4.822 3.580 1.00 93.00 81 GLY A N 1
ATOM 651 C CA . GLY A 1 81 ? 12.641 -3.482 4.046 1.00 93.00 81 GLY A CA 1
ATOM 652 C C . GLY A 1 81 ? 11.197 -3.459 4.532 1.00 93.00 81 GLY A C 1
ATOM 653 O O . GLY A 1 81 ? 10.384 -4.253 4.065 1.00 93.00 81 GLY A O 1
ATOM 654 N N . MET A 1 82 ? 10.883 -2.604 5.509 1.00 92.75 82 MET A N 1
ATOM 655 C CA . MET A 1 82 ? 9.531 -2.498 6.091 1.00 92.75 82 MET A CA 1
ATOM 656 C C . MET A 1 82 ? 8.943 -3.850 6.549 1.00 92.75 82 MET A C 1
ATOM 658 O O . MET A 1 82 ? 7.755 -4.124 6.388 1.00 92.75 82 MET A O 1
ATOM 662 N N . GLY A 1 83 ? 9.795 -4.743 7.067 1.00 90.00 83 GLY A N 1
ATOM 663 C CA . GLY A 1 83 ? 9.389 -6.075 7.532 1.00 90.00 83 GLY A CA 1
ATOM 664 C C . GLY A 1 83 ? 8.986 -7.065 6.430 1.00 90.00 83 GLY A C 1
ATOM 665 O O . GLY A 1 83 ? 8.408 -8.103 6.744 1.00 90.00 83 GLY A O 1
ATOM 666 N N . THR A 1 84 ? 9.279 -6.781 5.158 1.00 92.75 84 THR A N 1
ATOM 667 C CA . THR A 1 84 ? 8.929 -7.645 4.023 1.00 92.75 84 THR A CA 1
ATOM 668 C C . THR A 1 84 ? 10.050 -7.728 2.985 1.00 92.75 84 THR A C 1
ATOM 670 O O . THR A 1 84 ? 11.057 -7.023 3.065 1.00 92.75 84 THR A O 1
ATOM 673 N N . VAL A 1 85 ? 9.898 -8.629 2.014 1.00 94.62 85 VAL A N 1
ATOM 674 C CA . VAL A 1 85 ? 10.806 -8.721 0.869 1.00 94.62 85 VAL A CA 1
ATOM 675 C C . VAL A 1 85 ? 10.531 -7.555 -0.074 1.00 94.62 85 VAL A C 1
ATOM 677 O O . VAL A 1 85 ? 9.388 -7.303 -0.457 1.00 94.62 85 VAL A O 1
ATOM 680 N N . VAL A 1 86 ? 11.603 -6.880 -0.474 1.00 97.81 86 VAL A N 1
ATOM 681 C CA . VAL A 1 86 ? 11.582 -5.843 -1.501 1.00 97.81 86 VAL A CA 1
ATOM 682 C C . VAL A 1 86 ? 12.241 -6.393 -2.754 1.00 97.81 86 VAL A C 1
ATOM 684 O O . VAL A 1 86 ? 13.358 -6.910 -2.690 1.00 97.81 86 VAL A O 1
ATOM 687 N N . THR A 1 87 ? 11.578 -6.258 -3.898 1.00 97.94 87 THR A N 1
ATOM 688 C CA . THR A 1 87 ? 12.154 -6.580 -5.210 1.00 97.94 87 THR A CA 1
ATOM 689 C C . THR A 1 87 ? 11.991 -5.410 -6.163 1.00 97.94 87 THR A C 1
ATOM 691 O O . THR A 1 87 ? 11.006 -4.679 -6.086 1.00 97.94 87 THR A O 1
ATOM 694 N N . ALA A 1 88 ? 12.956 -5.209 -7.058 1.00 98.12 88 ALA A N 1
ATOM 695 C CA . ALA A 1 88 ? 12.847 -4.192 -8.093 1.00 98.12 88 ALA A CA 1
ATOM 696 C C . ALA A 1 88 ? 13.523 -4.626 -9.389 1.00 98.12 88 ALA A C 1
ATOM 698 O O . ALA A 1 88 ? 14.675 -5.059 -9.364 1.00 98.12 88 ALA A O 1
ATOM 699 N N . ASP A 1 89 ? 12.842 -4.395 -10.508 1.00 97.31 89 ASP A N 1
ATOM 700 C CA . ASP A 1 89 ? 13.424 -4.421 -11.845 1.00 97.31 89 ASP A CA 1
ATOM 701 C C . ASP A 1 89 ? 13.376 -3.006 -12.411 1.00 97.31 89 ASP A C 1
ATOM 703 O O . ASP A 1 89 ? 12.299 -2.469 -12.674 1.00 97.31 89 ASP A O 1
ATOM 707 N N . VAL A 1 90 ? 14.542 -2.394 -12.615 1.00 97.62 90 VAL A N 1
ATOM 708 C CA . VAL A 1 90 ? 14.644 -1.002 -13.065 1.00 97.62 90 VAL A CA 1
ATOM 709 C C . VAL A 1 90 ? 15.314 -0.942 -14.430 1.00 97.62 90 VAL A C 1
ATOM 711 O O . VAL A 1 90 ? 16.402 -1.480 -14.628 1.00 97.62 90 VAL A O 1
ATOM 714 N N . TYR A 1 91 ? 14.687 -0.235 -1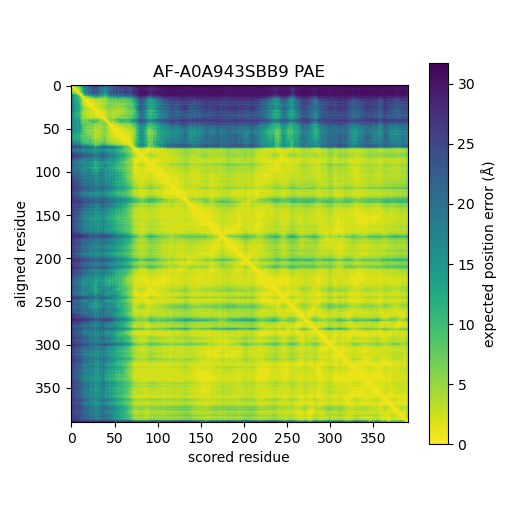5.366 1.00 95.06 91 TYR A N 1
ATOM 715 C CA . TYR A 1 91 ? 15.123 -0.075 -16.747 1.00 95.06 91 TYR A CA 1
ATOM 716 C C . TYR A 1 91 ? 15.518 1.373 -17.009 1.00 95.06 91 TYR A C 1
ATOM 718 O O . TYR A 1 91 ? 14.773 2.307 -16.722 1.00 95.06 91 TYR A O 1
ATOM 726 N N . GLY A 1 92 ? 16.682 1.577 -17.615 1.00 93.62 92 GLY A N 1
ATOM 727 C CA . GLY A 1 92 ? 17.140 2.908 -18.000 1.00 93.62 92 GLY A CA 1
ATOM 728 C C . GLY A 1 92 ? 18.632 3.093 -17.799 1.00 93.62 92 GLY A C 1
ATOM 729 O O . GLY A 1 92 ? 19.342 2.186 -17.363 1.00 93.62 92 GLY A O 1
ATOM 730 N N . ARG A 1 93 ? 19.121 4.290 -18.132 1.00 91.19 93 ARG A N 1
ATOM 731 C CA . ARG A 1 93 ? 20.556 4.610 -18.054 1.00 91.19 93 ARG A CA 1
ATOM 732 C C . ARG A 1 93 ? 21.059 4.657 -16.618 1.00 91.19 93 ARG A C 1
ATOM 734 O O . ARG A 1 93 ? 22.168 4.198 -16.364 1.00 91.19 93 ARG A O 1
ATOM 741 N N . ASP A 1 94 ? 20.217 5.136 -15.712 1.00 95.06 94 ASP A N 1
ATOM 742 C CA . ASP A 1 94 ? 20.560 5.295 -14.299 1.00 95.06 94 ASP A CA 1
ATOM 743 C C . ASP A 1 94 ? 20.006 4.132 -13.450 1.00 95.06 94 ASP A C 1
ATOM 745 O O . ASP A 1 94 ? 20.000 4.199 -12.228 1.00 95.06 94 ASP A O 1
ATOM 749 N N . SER A 1 95 ? 19.567 3.031 -14.083 1.00 96.12 95 SER A N 1
ATOM 750 C CA . SER A 1 95 ? 18.947 1.883 -13.396 1.00 96.12 95 SER A CA 1
ATOM 751 C C . SER A 1 95 ? 19.832 1.277 -12.311 1.00 96.12 95 SER A C 1
ATOM 753 O O . SER A 1 95 ? 19.327 0.892 -11.264 1.00 96.12 95 SER A O 1
ATOM 755 N N . LYS A 1 96 ? 21.151 1.226 -12.534 1.00 95.94 96 LYS A N 1
ATOM 756 C CA . LYS A 1 96 ? 22.109 0.740 -11.534 1.00 95.94 96 LYS A CA 1
ATOM 757 C C . LYS A 1 96 ? 22.146 1.641 -10.296 1.00 95.94 96 LYS A C 1
ATOM 759 O O . LYS A 1 96 ? 22.112 1.138 -9.183 1.00 95.94 96 LYS A O 1
ATOM 764 N N . GLN A 1 97 ? 22.198 2.956 -10.499 1.00 96.50 97 GLN A N 1
ATOM 765 C CA . GLN A 1 97 ? 22.180 3.918 -9.399 1.00 96.50 97 GLN A CA 1
ATOM 766 C C . GLN A 1 97 ? 20.858 3.826 -8.630 1.00 96.50 97 GLN A C 1
ATOM 768 O O . GLN A 1 97 ? 20.873 3.777 -7.407 1.00 96.50 97 GLN A O 1
ATOM 773 N N . ALA A 1 98 ? 19.731 3.740 -9.343 1.00 97.44 98 ALA A N 1
ATOM 774 C CA . ALA A 1 98 ? 18.417 3.599 -8.729 1.00 97.44 98 ALA A CA 1
ATOM 775 C C . ALA A 1 98 ? 18.361 2.396 -7.777 1.00 97.44 98 ALA A C 1
ATOM 777 O O . ALA A 1 98 ? 18.022 2.565 -6.611 1.00 97.44 98 ALA A O 1
ATOM 778 N N . VAL A 1 99 ? 18.760 1.199 -8.234 1.00 97.31 99 VAL A N 1
ATOM 779 C CA . VAL A 1 99 ? 18.733 -0.001 -7.378 1.00 97.31 99 VAL A CA 1
ATOM 780 C C . VAL A 1 99 ? 19.714 0.058 -6.205 1.00 97.31 99 VAL A C 1
ATOM 782 O O . VAL A 1 99 ? 19.444 -0.541 -5.170 1.00 97.31 99 VAL A O 1
ATOM 785 N N . GLU A 1 100 ? 20.840 0.764 -6.345 1.00 97.12 100 GLU A N 1
ATOM 786 C CA . GLU A 1 100 ? 21.818 0.952 -5.264 1.00 97.12 100 GLU A CA 1
ATOM 787 C C . GLU A 1 100 ? 21.310 1.926 -4.184 1.00 97.12 100 GLU A C 1
ATOM 789 O O . GLU A 1 100 ? 21.694 1.797 -3.024 1.00 97.12 100 GLU A O 1
ATOM 794 N N . GLU A 1 101 ? 20.431 2.868 -4.538 1.00 97.19 101 GLU A N 1
ATOM 795 C CA . GLU A 1 101 ? 19.850 3.847 -3.609 1.00 97.19 101 GLU A CA 1
ATOM 796 C C . GLU A 1 101 ? 18.563 3.364 -2.918 1.00 97.19 101 GLU A C 1
ATOM 798 O O . GLU A 1 101 ? 18.272 3.811 -1.807 1.00 97.19 101 GLU A O 1
ATOM 803 N N . LEU A 1 102 ? 17.813 2.435 -3.530 1.00 96.75 102 LEU A N 1
ATOM 804 C CA . LEU A 1 102 ? 16.554 1.904 -2.982 1.00 96.75 102 LEU A CA 1
ATOM 805 C C . LEU A 1 102 ? 16.634 1.450 -1.512 1.00 96.75 102 LEU A C 1
ATOM 807 O O . LEU A 1 102 ? 15.750 1.835 -0.748 1.00 96.75 102 LEU A O 1
ATOM 811 N N . PRO A 1 103 ? 17.645 0.670 -1.072 1.00 96.75 103 PRO A N 1
ATOM 812 C CA . PRO A 1 103 ? 17.691 0.184 0.305 1.00 96.75 103 PRO A CA 1
ATOM 813 C C . PRO A 1 103 ? 17.782 1.332 1.304 1.00 96.75 103 PRO A C 1
ATOM 815 O O . PRO A 1 103 ? 17.055 1.345 2.286 1.00 96.75 103 PRO A O 1
ATOM 818 N N . ALA A 1 104 ? 18.645 2.314 1.027 1.00 97.19 104 ALA A N 1
ATOM 819 C CA . ALA A 1 104 ? 18.839 3.458 1.906 1.00 97.19 104 ALA A CA 1
ATOM 820 C C . ALA A 1 104 ? 17.570 4.312 1.994 1.00 97.19 104 ALA A C 1
ATOM 822 O O . ALA A 1 104 ? 17.203 4.727 3.084 1.00 97.19 104 ALA A O 1
ATOM 823 N N . LEU A 1 105 ? 16.875 4.523 0.871 1.00 97.25 105 LEU A N 1
ATOM 824 C CA . LEU A 1 105 ? 15.613 5.264 0.849 1.00 97.25 105 LEU A CA 1
ATOM 825 C C . LEU A 1 105 ? 14.513 4.558 1.657 1.00 97.25 105 LEU A C 1
ATOM 827 O O . LEU A 1 105 ? 13.807 5.207 2.421 1.00 97.25 105 LEU A O 1
ATOM 831 N N . ILE A 1 106 ? 14.385 3.235 1.519 1.00 96.94 106 ILE A N 1
ATOM 832 C CA . ILE A 1 106 ? 13.381 2.450 2.253 1.00 96.94 106 ILE A CA 1
ATOM 833 C C . ILE A 1 106 ? 13.715 2.390 3.748 1.00 96.94 106 ILE A C 1
ATOM 835 O O . ILE A 1 106 ? 12.816 2.526 4.573 1.00 96.94 106 ILE A O 1
ATOM 839 N N . THR A 1 107 ? 14.989 2.202 4.101 1.00 96.00 107 THR A N 1
ATOM 840 C CA . THR A 1 107 ? 15.452 2.212 5.495 1.00 96.00 107 THR A CA 1
ATOM 841 C C . THR A 1 107 ? 15.238 3.575 6.140 1.00 96.00 107 THR A C 1
ATOM 843 O O . THR A 1 107 ? 14.674 3.624 7.222 1.00 96.00 107 THR A O 1
ATOM 846 N N . GLU A 1 108 ? 15.609 4.671 5.473 1.00 95.69 108 GLU A N 1
ATOM 847 C CA . GLU A 1 108 ? 15.389 6.029 5.986 1.00 95.69 108 GLU A CA 1
ATOM 848 C C . GLU A 1 108 ? 13.905 6.265 6.283 1.00 95.69 108 GLU A C 1
ATOM 850 O O . GLU A 1 108 ? 13.530 6.659 7.385 1.00 95.69 108 GLU A O 1
ATOM 855 N N . LEU A 1 109 ? 13.045 5.951 5.313 1.00 96.19 109 LEU A N 1
ATOM 856 C CA . LEU A 1 109 ? 11.609 6.136 5.452 1.00 96.19 109 LEU A CA 1
ATOM 857 C C . LEU A 1 109 ? 11.020 5.274 6.580 1.00 96.19 109 LEU A C 1
ATOM 859 O O . LEU A 1 109 ? 10.193 5.750 7.356 1.00 96.19 109 LEU A O 1
ATOM 863 N N . ASN A 1 110 ? 11.428 4.008 6.683 1.00 95.75 110 ASN A N 1
ATOM 864 C CA . ASN A 1 110 ? 10.920 3.103 7.709 1.00 95.75 110 ASN A CA 1
ATOM 865 C C . ASN A 1 110 ? 11.424 3.481 9.104 1.00 95.75 110 ASN A C 1
ATOM 867 O O . ASN A 1 110 ? 10.617 3.698 10.007 1.00 95.75 110 ASN A O 1
ATOM 871 N N . ASP A 1 111 ? 12.742 3.549 9.273 1.00 95.00 111 ASP A N 1
ATOM 872 C CA . ASP A 1 111 ? 13.385 3.571 10.585 1.00 95.00 111 ASP A CA 1
ATOM 873 C C . ASP A 1 111 ? 13.342 4.965 11.215 1.00 95.00 111 ASP A C 1
ATOM 875 O O . ASP A 1 111 ? 13.251 5.085 12.436 1.00 95.00 111 ASP A O 1
ATOM 879 N N . HIS A 1 112 ? 13.343 6.019 10.393 1.00 94.94 112 HIS A N 1
ATOM 880 C CA . HIS A 1 112 ? 13.363 7.401 10.873 1.00 94.94 112 HIS A CA 1
ATOM 881 C C . HIS A 1 112 ? 12.024 8.123 10.740 1.00 94.94 112 HIS A C 1
ATOM 883 O O . HIS A 1 112 ? 11.843 9.166 11.368 1.00 94.94 112 HIS A O 1
ATOM 889 N N . VAL A 1 113 ? 11.051 7.574 10.002 1.00 95.06 113 VAL A N 1
ATOM 890 C CA . VAL A 1 113 ? 9.768 8.262 9.805 1.00 95.06 113 VAL A CA 1
ATOM 891 C C . VAL A 1 113 ? 8.565 7.405 10.179 1.00 95.06 113 VAL A C 1
ATOM 893 O O . VAL A 1 113 ? 7.886 7.729 11.148 1.00 95.06 113 VAL A O 1
ATOM 896 N N . LEU A 1 114 ? 8.296 6.317 9.457 1.00 96.25 114 LEU A N 1
ATOM 897 C CA . LEU A 1 114 ? 6.986 5.654 9.483 1.00 96.25 114 LEU A CA 1
ATOM 898 C C . LEU A 1 114 ? 6.803 4.602 10.588 1.00 96.25 114 LEU A C 1
ATOM 900 O O . LEU A 1 114 ? 5.668 4.322 10.980 1.00 96.25 114 LEU A O 1
ATOM 904 N N . SER A 1 115 ? 7.877 3.963 11.057 1.00 95.50 115 SER A N 1
ATOM 905 C CA . SER A 1 115 ? 7.761 2.792 11.932 1.00 95.50 115 SER A CA 1
ATOM 906 C C . SER A 1 115 ? 7.338 3.162 13.348 1.00 95.50 115 SER A C 1
ATOM 908 O O . SER A 1 115 ? 8.106 3.751 14.094 1.00 95.50 115 SER A O 1
ATOM 910 N N . TRP A 1 116 ? 6.183 2.697 13.811 1.00 93.69 116 TRP A N 1
ATOM 911 C CA . TRP A 1 116 ? 5.804 2.828 15.225 1.00 93.69 116 TRP A CA 1
ATOM 912 C C . TRP A 1 116 ? 6.679 1.988 16.179 1.00 93.69 116 TRP A C 1
ATOM 914 O O . TRP A 1 116 ? 6.589 2.158 17.392 1.00 93.69 116 TRP A O 1
ATOM 924 N N . ARG A 1 117 ? 7.494 1.062 15.650 1.00 91.75 117 ARG A N 1
ATOM 925 C CA . ARG A 1 117 ? 8.367 0.167 16.433 1.00 91.75 117 ARG A CA 1
ATOM 926 C C . ARG A 1 117 ? 9.748 0.753 16.681 1.00 91.75 117 ARG A C 1
ATOM 928 O O . ARG A 1 117 ? 10.364 0.412 17.688 1.00 91.75 117 ARG A O 1
ATOM 935 N N . GLU A 1 118 ? 10.238 1.577 15.758 1.00 95.19 118 GLU A N 1
ATOM 936 C CA . GLU A 1 118 ? 11.590 2.123 15.838 1.00 95.19 118 GLU A CA 1
ATOM 937 C C . GLU A 1 118 ? 11.594 3.362 16.742 1.00 95.19 118 GLU A C 1
ATOM 939 O O . GLU A 1 118 ? 10.938 4.349 16.409 1.00 95.19 118 GLU A O 1
ATOM 944 N N . PRO A 1 119 ? 12.318 3.355 17.880 1.00 92.81 119 PRO A N 1
ATOM 945 C CA . PRO A 1 119 ? 12.256 4.448 18.853 1.00 92.81 119 PRO A CA 1
ATOM 946 C C . PRO A 1 119 ? 12.676 5.811 18.298 1.00 92.81 119 PRO A C 1
ATOM 948 O O . PRO A 1 119 ? 12.237 6.835 18.812 1.00 92.81 119 PRO A O 1
ATOM 951 N N . GLU A 1 120 ? 13.541 5.813 17.282 1.00 90.75 120 GLU A N 1
ATOM 952 C CA . GLU A 1 120 ? 14.057 7.020 16.631 1.00 90.75 120 GLU A CA 1
ATOM 953 C C . GLU A 1 120 ? 13.169 7.515 15.481 1.00 90.75 120 GLU A C 1
ATOM 955 O O . GLU A 1 120 ? 13.479 8.548 14.887 1.00 90.75 120 GLU A O 1
ATOM 960 N N . SER A 1 121 ? 12.080 6.810 15.160 1.00 96.25 121 SER A N 1
ATOM 961 C CA . SER A 1 121 ? 11.175 7.243 14.103 1.00 96.25 121 SER A CA 1
ATOM 962 C C . SER A 1 121 ? 10.299 8.407 14.552 1.00 96.25 121 SER A C 1
ATOM 964 O O . SER A 1 121 ? 9.929 8.534 15.727 1.00 96.25 121 SER A O 1
ATOM 966 N N . SER A 1 122 ? 9.888 9.225 13.589 1.00 95.56 122 SER A N 1
ATOM 967 C CA . SER A 1 122 ? 8.955 10.308 13.862 1.00 95.56 122 SER A CA 1
ATOM 968 C C . SER A 1 122 ? 7.600 9.821 14.384 1.00 95.56 122 SER A C 1
ATOM 970 O O . SER A 1 122 ? 7.110 10.337 15.386 1.00 95.56 122 SER A O 1
ATOM 972 N N . ILE A 1 123 ? 7.008 8.774 13.796 1.00 96.38 123 ILE A N 1
ATOM 973 C CA . ILE A 1 123 ? 5.725 8.231 14.276 1.00 96.38 123 ILE A CA 1
ATOM 974 C C . ILE A 1 123 ? 5.836 7.705 15.714 1.00 96.38 123 ILE A C 1
ATOM 976 O O . ILE A 1 123 ? 4.941 7.949 16.525 1.00 96.38 123 ILE A O 1
ATOM 980 N N . SER A 1 124 ? 6.938 7.040 16.072 1.00 95.94 124 SER A N 1
ATOM 981 C CA . SER A 1 124 ? 7.196 6.611 17.453 1.00 95.94 124 SER A CA 1
ATOM 982 C C . SER A 1 124 ? 7.314 7.809 18.404 1.00 95.94 124 SER A C 1
ATOM 984 O O . SER A 1 124 ? 6.710 7.815 19.481 1.00 95.94 124 SER A O 1
ATOM 986 N N . TYR A 1 125 ? 8.023 8.864 17.990 1.00 95.50 125 TYR A N 1
ATOM 987 C CA . TYR A 1 125 ? 8.115 10.105 18.756 1.00 95.50 125 TYR A CA 1
ATOM 988 C C . TYR A 1 125 ? 6.741 10.759 18.972 1.00 95.50 125 TYR A C 1
ATOM 990 O O . TYR A 1 125 ? 6.399 11.089 20.111 1.00 95.50 125 TYR A O 1
ATOM 998 N N . LEU A 1 126 ? 5.929 10.896 17.916 1.00 95.56 126 LEU A N 1
ATOM 999 C CA . LEU A 1 126 ? 4.567 11.432 18.003 1.00 95.56 126 LEU A CA 1
ATOM 1000 C C . LEU A 1 126 ? 3.709 10.597 18.959 1.00 95.56 126 LEU A C 1
ATOM 1002 O O . LEU A 1 126 ? 3.035 11.153 19.823 1.00 95.56 126 LEU A O 1
ATOM 1006 N N . ASN A 1 127 ? 3.797 9.268 18.881 1.00 95.75 127 ASN A N 1
ATOM 1007 C CA . ASN A 1 127 ? 3.091 8.366 19.789 1.00 95.75 127 ASN A CA 1
ATOM 1008 C C . ASN A 1 127 ? 3.463 8.595 21.256 1.00 95.75 127 ASN A C 1
ATOM 1010 O O . ASN A 1 127 ? 2.574 8.645 22.106 1.00 95.75 127 ASN A O 1
ATOM 1014 N N . GLN A 1 128 ? 4.747 8.793 21.565 1.00 94.44 128 GLN A N 1
ATOM 1015 C CA . GLN A 1 128 ? 5.169 9.114 22.928 1.00 94.44 128 GLN A CA 1
ATOM 1016 C C . GLN A 1 128 ? 4.541 10.425 23.420 1.00 94.44 128 GLN A C 1
ATOM 1018 O O . GLN A 1 128 ? 4.062 10.501 24.550 1.00 94.44 128 GLN A O 1
ATOM 1023 N N . GLN A 1 129 ? 4.527 11.463 22.585 1.00 93.75 129 GLN A N 1
ATOM 1024 C CA . GLN A 1 129 ? 3.956 12.747 22.982 1.00 93.75 129 GLN A CA 1
ATOM 1025 C C . GLN A 1 129 ? 2.431 12.679 23.161 1.00 93.75 129 GLN A C 1
ATOM 1027 O O . GLN A 1 129 ? 1.914 13.224 24.136 1.00 93.75 129 GLN A O 1
ATOM 1032 N N . LEU A 1 130 ? 1.719 11.958 22.286 1.00 92.56 130 LEU A N 1
ATOM 1033 C CA . LEU A 1 130 ? 0.276 11.719 22.410 1.00 92.56 130 LEU A CA 1
ATOM 1034 C C . LEU A 1 130 ? -0.075 10.955 23.696 1.00 92.56 130 LEU A C 1
ATOM 1036 O O . LEU A 1 130 ? -1.098 11.224 24.325 1.00 92.56 130 LEU A O 1
ATOM 1040 N N . GLN A 1 131 ? 0.784 10.030 24.135 1.00 88.88 131 GLN A N 1
ATOM 1041 C CA . GLN A 1 131 ? 0.626 9.347 25.423 1.00 88.88 131 GLN A CA 1
ATOM 1042 C C . GLN A 1 131 ? 0.833 10.278 26.626 1.00 88.88 131 GLN A C 1
ATOM 1044 O O . GLN A 1 131 ? 0.224 10.063 27.673 1.00 88.88 131 GLN A O 1
ATOM 1049 N N . GLU A 1 132 ? 1.666 11.308 26.480 1.00 88.81 132 GLU A N 1
ATOM 1050 C CA . GLU A 1 132 ? 1.955 12.314 27.508 1.00 88.81 132 GLU A CA 1
ATOM 1051 C C . GLU A 1 132 ? 1.033 13.553 27.431 1.00 88.81 132 GLU A C 1
ATOM 1053 O O . GLU A 1 132 ? 1.275 14.522 28.152 1.00 88.81 132 GLU A O 1
ATOM 1058 N N . GLU A 1 133 ? -0.007 13.527 26.583 1.00 87.12 133 GLU A N 1
ATOM 1059 C CA . GLU A 1 133 ? -0.942 14.643 26.322 1.00 87.12 133 GLU A CA 1
ATOM 1060 C C . GLU A 1 133 ? -0.233 15.936 25.883 1.00 87.12 133 GLU A C 1
ATOM 1062 O O . GLU A 1 133 ? -0.569 17.043 26.313 1.00 87.12 133 GLU A O 1
ATOM 1067 N N . LYS A 1 134 ? 0.793 15.797 25.038 1.00 88.56 134 LYS A N 1
ATOM 1068 C CA . LYS A 1 134 ? 1.576 16.919 24.517 1.00 88.56 134 LYS A CA 1
ATOM 1069 C C . LYS A 1 134 ? 1.271 17.196 23.053 1.00 88.56 134 LYS A C 1
ATOM 1071 O O . LYS A 1 134 ? 1.307 16.303 22.210 1.00 88.56 134 LYS A O 1
ATOM 1076 N N . ASP A 1 135 ? 1.082 18.474 22.762 1.00 88.44 135 ASP A N 1
ATOM 1077 C CA . ASP A 1 135 ? 1.015 19.014 21.410 1.00 88.44 135 ASP A CA 1
ATOM 1078 C C . ASP A 1 135 ? 2.340 18.813 20.664 1.00 88.44 135 ASP A C 1
ATOM 1080 O O . ASP A 1 135 ? 3.423 19.062 21.209 1.00 88.44 135 ASP A O 1
ATOM 1084 N N . CYS A 1 136 ? 2.249 18.406 19.398 1.00 90.38 136 CYS A N 1
ATOM 1085 C CA . CYS A 1 136 ? 3.411 18.104 18.568 1.00 90.38 136 CYS A CA 1
ATOM 1086 C C . CYS A 1 136 ? 3.405 18.890 17.275 1.00 90.38 136 CYS A C 1
ATOM 1088 O O . CYS A 1 136 ? 2.453 18.823 16.502 1.00 90.38 136 CYS A O 1
ATOM 1090 N N . ARG A 1 137 ? 4.527 19.536 16.963 1.00 93.38 137 ARG A N 1
ATOM 1091 C CA . ARG A 1 137 ? 4.723 20.111 15.637 1.00 93.38 137 ARG A CA 1
ATOM 1092 C C . ARG A 1 137 ? 5.149 19.022 14.657 1.00 93.38 137 ARG A C 1
ATOM 1094 O O . ARG A 1 137 ? 6.229 18.465 14.818 1.00 93.38 137 ARG A O 1
ATOM 1101 N N . LEU A 1 138 ? 4.330 18.787 13.638 1.00 94.31 138 LEU A N 1
ATOM 1102 C CA . LEU A 1 138 ? 4.648 17.892 12.531 1.00 94.31 138 LEU A CA 1
ATOM 1103 C C . LEU A 1 138 ? 5.713 18.510 11.624 1.00 94.31 138 LEU A C 1
ATOM 1105 O O . LEU A 1 138 ? 5.729 19.728 11.387 1.00 94.31 138 LEU A O 1
ATOM 1109 N N . TYR A 1 139 ? 6.575 17.666 11.067 1.00 93.31 139 TYR A N 1
ATOM 1110 C CA . TYR A 1 139 ? 7.376 18.057 9.918 1.00 93.31 139 TYR A CA 1
ATOM 1111 C C . TYR A 1 139 ? 6.479 18.193 8.671 1.00 93.31 139 TYR A C 1
ATOM 1113 O O . TYR A 1 139 ? 5.428 17.558 8.589 1.00 93.31 139 TYR A O 1
ATOM 1121 N N . PRO A 1 140 ? 6.861 19.011 7.669 1.00 91.88 140 PRO A N 1
ATOM 1122 C CA . PRO A 1 140 ? 5.995 19.278 6.516 1.00 91.88 140 PRO A CA 1
ATOM 1123 C C . PRO A 1 140 ? 5.546 18.024 5.756 1.00 91.88 140 PRO A C 1
ATOM 1125 O O . PRO A 1 140 ? 4.410 17.958 5.302 1.00 91.88 140 PRO A O 1
ATOM 1128 N N . GLU A 1 141 ? 6.426 17.034 5.622 1.00 90.38 141 GLU A N 1
ATOM 1129 C CA . GLU A 1 141 ? 6.128 15.785 4.915 1.00 90.38 141 GLU A CA 1
ATOM 1130 C C . GLU A 1 141 ? 5.160 14.892 5.705 1.00 90.38 141 GLU A C 1
ATOM 1132 O O . GLU A 1 141 ? 4.204 14.364 5.144 1.00 90.38 141 GLU A O 1
ATOM 1137 N N . GLU A 1 142 ? 5.324 14.819 7.028 1.00 92.94 142 GLU A N 1
ATOM 1138 C CA . GLU A 1 142 ? 4.383 14.125 7.916 1.00 92.94 142 GLU A CA 1
ATOM 1139 C C . GLU A 1 142 ? 3.007 14.764 7.888 1.00 92.94 142 GLU A C 1
ATOM 1141 O O . GLU A 1 142 ? 2.007 14.055 7.873 1.00 92.94 142 GLU A O 1
ATOM 1146 N N . GLN A 1 143 ? 2.944 16.098 7.865 1.00 94.31 143 GLN A N 1
ATOM 1147 C CA . GLN A 1 143 ? 1.675 16.805 7.774 1.00 94.31 143 GLN A CA 1
ATOM 1148 C C . GLN A 1 143 ? 0.925 16.414 6.498 1.00 94.31 143 GLN A C 1
ATOM 1150 O O . GLN A 1 143 ? -0.284 16.209 6.567 1.00 94.31 143 GLN A O 1
ATOM 1155 N N . VAL A 1 144 ? 1.617 16.270 5.362 1.00 93.94 144 VAL A N 1
ATOM 1156 C CA . VAL A 1 144 ? 1.001 15.818 4.104 1.00 93.94 144 VAL A CA 1
ATOM 1157 C C . VAL A 1 144 ? 0.429 14.412 4.268 1.00 93.94 144 VAL A C 1
ATOM 1159 O O . VAL A 1 144 ? -0.781 14.237 4.131 1.00 93.94 144 VAL A O 1
ATOM 1162 N N . TRP A 1 145 ? 1.254 13.435 4.651 1.00 95.69 145 TRP A N 1
ATOM 1163 C CA . TRP A 1 145 ? 0.810 12.042 4.749 1.00 95.69 145 TRP A CA 1
ATOM 1164 C C . TRP A 1 145 ? -0.259 11.818 5.808 1.00 95.69 145 TRP A C 1
ATOM 1166 O O . TRP A 1 145 ? -1.219 11.093 5.567 1.00 95.69 145 TRP A O 1
ATOM 1176 N N . LEU A 1 146 ? -0.122 12.439 6.982 1.00 96.00 146 LEU A N 1
ATOM 1177 C CA . LEU A 1 146 ? -1.118 12.315 8.038 1.00 96.00 146 LEU A CA 1
ATOM 1178 C C . LEU A 1 146 ? -2.432 12.970 7.625 1.00 96.00 146 LEU A C 1
ATOM 1180 O O . LEU A 1 146 ? -3.474 12.405 7.923 1.00 96.00 146 LEU A O 1
ATOM 1184 N N . THR A 1 147 ? -2.410 14.096 6.905 1.00 95.56 147 THR A N 1
ATOM 1185 C CA . THR A 1 147 ? -3.637 14.728 6.388 1.00 95.56 147 THR A CA 1
ATOM 1186 C C . THR A 1 147 ? -4.317 13.857 5.329 1.00 95.56 147 THR A C 1
ATOM 1188 O O . THR A 1 147 ? -5.539 13.711 5.350 1.00 95.56 147 THR A O 1
ATOM 1191 N N . GLU A 1 148 ? -3.554 13.251 4.418 1.00 96.31 148 GLU A N 1
ATOM 1192 C CA . GLU A 1 148 ? -4.080 12.327 3.403 1.00 96.31 148 GLU A CA 1
ATOM 1193 C C . GLU A 1 148 ? -4.669 11.063 4.042 1.00 96.31 148 GLU A C 1
ATOM 1195 O O . GLU A 1 148 ? -5.817 10.704 3.769 1.00 96.31 148 GLU A O 1
ATOM 1200 N N . ALA A 1 149 ? -3.938 10.454 4.977 1.00 97.50 149 ALA A N 1
ATOM 1201 C CA . ALA A 1 149 ? -4.407 9.323 5.766 1.00 97.50 149 ALA A CA 1
ATOM 1202 C C . ALA A 1 149 ? -5.688 9.659 6.543 1.00 97.50 149 ALA A C 1
ATOM 1204 O O . ALA A 1 149 ? -6.627 8.863 6.575 1.00 97.50 149 ALA A O 1
ATOM 1205 N N . TRP A 1 150 ? -5.752 10.857 7.130 1.00 96.44 150 TRP A N 1
ATOM 1206 C CA . TRP A 1 150 ? -6.922 11.352 7.850 1.00 96.44 150 TRP A CA 1
ATOM 1207 C C . TRP A 1 150 ? -8.153 11.440 6.969 1.00 96.44 150 TRP A C 1
ATOM 1209 O O . TRP A 1 150 ? -9.232 10.972 7.330 1.00 96.44 150 TRP A O 1
ATOM 1219 N N . LYS A 1 151 ? -7.974 12.043 5.794 1.00 97.38 151 LYS A N 1
ATOM 1220 C CA . LYS A 1 151 ? -9.033 12.204 4.812 1.00 97.38 151 LYS A CA 1
ATOM 1221 C C . LYS A 1 151 ? -9.554 10.846 4.361 1.00 97.38 151 LYS A C 1
ATOM 1223 O O . LYS A 1 151 ? -10.758 10.678 4.240 1.00 97.38 151 LYS A O 1
ATOM 1228 N N . LEU A 1 152 ? -8.677 9.860 4.184 1.00 98.44 152 LEU A N 1
ATOM 1229 C CA . LEU A 1 152 ? -9.091 8.501 3.852 1.00 98.44 152 LEU A CA 1
ATOM 1230 C C . LEU A 1 152 ? -9.826 7.798 5.007 1.00 98.44 152 LEU A C 1
ATOM 1232 O O . LEU A 1 152 ? -10.789 7.068 4.764 1.00 98.44 152 LEU A O 1
ATOM 1236 N N . CYS A 1 153 ? -9.441 8.049 6.264 1.00 98.44 153 CYS A N 1
ATOM 1237 C CA . CYS A 1 153 ? -10.221 7.601 7.425 1.00 98.44 153 CYS A CA 1
ATOM 1238 C C . CYS A 1 153 ? -11.635 8.207 7.397 1.00 98.44 153 CYS A C 1
ATOM 1240 O O . CYS A 1 153 ? -12.618 7.486 7.545 1.00 98.44 153 CYS A O 1
ATOM 1242 N N . GLU A 1 154 ? -11.755 9.513 7.138 1.00 98.25 154 GLU A N 1
ATOM 1243 C CA . GLU A 1 154 ? -13.044 10.209 7.033 1.00 98.25 154 GLU A CA 1
ATOM 1244 C C . GLU A 1 154 ? -13.896 9.695 5.867 1.00 98.25 154 GLU A C 1
ATOM 1246 O O . GLU A 1 154 ? -15.057 9.328 6.053 1.00 98.25 154 GLU A O 1
ATOM 1251 N N . ASP A 1 155 ? -13.305 9.611 4.679 1.00 98.44 155 ASP A N 1
ATOM 1252 C CA . ASP A 1 155 ? -13.985 9.239 3.442 1.00 98.44 155 ASP A CA 1
ATOM 1253 C C . ASP A 1 155 ? -14.442 7.775 3.448 1.00 98.44 155 ASP A C 1
ATOM 1255 O O . ASP A 1 155 ? -15.466 7.447 2.850 1.00 98.44 155 ASP A O 1
ATOM 1259 N N . SER A 1 156 ? -13.730 6.904 4.171 1.00 98.56 156 SER A N 1
ATOM 1260 C CA . SER A 1 156 ? -14.126 5.509 4.398 1.00 98.56 156 SER A CA 1
ATOM 1261 C C . SER A 1 156 ? -15.098 5.319 5.570 1.00 98.56 156 SER A C 1
ATOM 1263 O O . SER A 1 156 ? -15.466 4.186 5.883 1.00 98.56 156 SER A O 1
ATOM 1265 N N . GLY A 1 157 ? -15.517 6.398 6.242 1.00 97.81 157 GLY A N 1
ATOM 1266 C CA . GLY A 1 157 ? -16.392 6.329 7.413 1.00 97.81 157 GLY A CA 1
ATOM 1267 C C . GLY A 1 157 ? -15.759 5.610 8.608 1.00 97.81 157 GLY A C 1
ATOM 1268 O O . GLY A 1 157 ? -16.474 4.971 9.380 1.00 97.81 157 GLY A O 1
ATOM 1269 N N . GLY A 1 158 ? -14.432 5.678 8.738 1.00 97.81 158 GLY A N 1
ATOM 1270 C CA . GLY A 1 158 ? -13.653 5.020 9.786 1.00 97.81 158 GLY A CA 1
ATOM 1271 C C . GLY A 1 158 ? -13.372 3.540 9.540 1.00 97.81 158 GLY A C 1
ATOM 1272 O O . GLY A 1 158 ? -12.967 2.854 10.471 1.00 97.81 158 GLY A O 1
ATOM 1273 N N . ALA A 1 159 ? -13.594 3.020 8.327 1.00 98.31 159 ALA A N 1
ATOM 1274 C CA . ALA A 1 159 ? -13.222 1.643 7.994 1.00 98.31 159 ALA A CA 1
ATOM 1275 C C . ALA A 1 159 ? -11.698 1.457 7.901 1.00 98.31 159 ALA A C 1
ATOM 1277 O O . ALA A 1 159 ? -11.180 0.401 8.255 1.00 98.31 159 ALA A O 1
ATOM 1278 N N . LEU A 1 160 ? -10.982 2.498 7.467 1.00 98.50 160 LEU A N 1
ATOM 1279 C CA . LEU A 1 160 ? -9.577 2.692 7.809 1.00 98.50 160 LEU A CA 1
ATOM 1280 C C . LEU A 1 160 ? -9.504 3.577 9.058 1.00 98.50 160 LEU A C 1
ATOM 1282 O O . LEU A 1 160 ? -10.125 4.637 9.097 1.00 98.50 160 LEU A O 1
ATOM 1286 N N . ASP A 1 161 ? -8.713 3.167 10.048 1.00 98.25 161 ASP A N 1
ATOM 1287 C CA . ASP A 1 161 ? -8.405 3.991 11.216 1.00 98.25 161 ASP A CA 1
ATOM 1288 C C . ASP A 1 161 ? -6.922 3.848 11.581 1.00 98.25 161 ASP A C 1
ATOM 1290 O O . ASP A 1 161 ? -6.465 2.792 12.024 1.00 98.25 161 ASP A O 1
ATOM 1294 N N . ILE A 1 162 ? -6.163 4.932 11.407 1.00 97.56 162 ILE A N 1
ATOM 1295 C CA . ILE A 1 162 ? -4.722 4.982 11.701 1.00 97.56 162 ILE A CA 1
ATOM 1296 C C . ILE A 1 162 ? -4.396 5.033 13.197 1.00 97.56 162 ILE A C 1
ATOM 1298 O O . ILE A 1 162 ? -3.241 5.210 13.560 1.00 97.56 162 ILE A O 1
ATOM 1302 N N . THR A 1 163 ? -5.383 4.910 14.083 1.00 97.31 163 THR A N 1
ATOM 1303 C CA . THR A 1 163 ? -5.194 4.943 15.542 1.00 97.31 163 THR A CA 1
ATOM 1304 C C . THR A 1 163 ? -5.418 3.589 16.217 1.00 97.31 163 THR A C 1
ATOM 1306 O O . THR A 1 163 ? -5.467 3.484 17.443 1.00 97.31 163 THR A O 1
ATOM 1309 N N . LEU A 1 164 ? -5.564 2.527 15.421 1.00 96.88 164 LEU A N 1
ATOM 1310 C CA . LEU A 1 164 ? -6.011 1.213 15.881 1.00 96.88 164 LEU A CA 1
ATOM 1311 C C . LEU A 1 164 ? -4.917 0.371 16.567 1.00 96.88 164 LEU A C 1
ATOM 1313 O O . LEU A 1 164 ? -5.182 -0.754 17.001 1.00 96.88 164 LEU A O 1
ATOM 1317 N N . ARG A 1 165 ? -3.692 0.901 16.709 1.00 95.88 165 ARG A N 1
ATOM 1318 C CA . ARG A 1 165 ? -2.543 0.197 17.309 1.00 95.88 165 ARG A CA 1
ATOM 1319 C C . ARG A 1 165 ? -2.853 -0.484 18.645 1.00 95.88 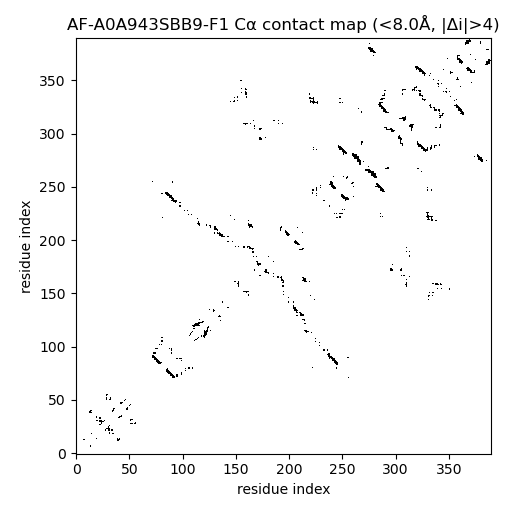165 ARG A C 1
ATOM 1321 O O . ARG A 1 165 ? -2.509 -1.659 18.766 1.00 95.88 165 ARG A O 1
ATOM 1328 N N . PRO A 1 166 ? -3.537 0.161 19.614 1.00 95.62 166 PRO A N 1
ATOM 1329 C CA . PRO A 1 166 ? -3.828 -0.475 20.897 1.00 95.62 166 PRO A CA 1
ATOM 1330 C C . PRO A 1 166 ? -4.643 -1.769 20.755 1.00 95.62 166 PRO A C 1
ATOM 1332 O O . PRO A 1 166 ? -4.402 -2.738 21.472 1.00 95.62 166 PRO A O 1
ATOM 1335 N N . VAL A 1 167 ? -5.580 -1.815 19.800 1.00 97.12 167 VAL A N 1
ATOM 1336 C CA . VAL A 1 167 ? -6.370 -3.019 19.497 1.00 97.12 167 VAL A CA 1
ATOM 1337 C C . VAL A 1 167 ? -5.496 -4.077 18.822 1.00 97.12 167 VAL A C 1
ATOM 1339 O O . VAL A 1 167 ? -5.552 -5.248 19.196 1.00 97.12 167 VAL A O 1
ATOM 1342 N N . LEU A 1 168 ? -4.647 -3.681 17.870 1.00 96.50 168 LEU A N 1
ATOM 1343 C CA . LEU A 1 168 ? -3.722 -4.597 17.194 1.00 96.50 168 LEU A CA 1
ATOM 1344 C C . LEU A 1 168 ? -2.722 -5.242 18.168 1.00 96.50 168 LEU A C 1
ATOM 1346 O O . LEU A 1 168 ? -2.444 -6.437 18.057 1.00 96.50 168 LEU A O 1
ATOM 1350 N N . ASP A 1 169 ? -2.206 -4.477 19.134 1.00 95.38 169 ASP A N 1
ATOM 1351 C CA . ASP A 1 169 ? -1.337 -4.981 20.205 1.00 95.38 169 ASP A CA 1
ATOM 1352 C C . ASP A 1 169 ? -2.056 -5.986 21.099 1.00 95.38 169 ASP A C 1
ATOM 1354 O O . ASP A 1 169 ? -1.487 -7.021 21.446 1.00 95.38 169 ASP A O 1
ATOM 1358 N N . LEU A 1 170 ? -3.317 -5.705 21.437 1.00 96.06 170 LEU A N 1
ATOM 1359 C CA . LEU A 1 170 ? -4.129 -6.569 22.285 1.00 96.06 170 LEU A CA 1
ATOM 1360 C C . LEU A 1 170 ? -4.383 -7.944 21.642 1.00 96.06 170 LEU A C 1
ATOM 1362 O O . LEU A 1 170 ? -4.371 -8.955 22.341 1.00 96.06 170 LEU A O 1
ATOM 1366 N N . TRP A 1 171 ? -4.580 -7.990 20.322 1.00 97.69 171 TRP A N 1
ATOM 1367 C CA . TRP A 1 171 ? -4.688 -9.245 19.570 1.00 97.69 171 TRP A CA 1
ATOM 1368 C C . TRP A 1 171 ? -3.343 -9.955 19.378 1.00 97.69 171 TRP A C 1
ATOM 1370 O O . TRP A 1 171 ? -3.291 -11.185 19.315 1.00 97.69 171 TRP A O 1
ATOM 1380 N N . GLY A 1 172 ? -2.255 -9.193 19.228 1.00 96.00 172 GLY A N 1
ATOM 1381 C CA . GLY A 1 172 ? -0.901 -9.734 19.120 1.00 96.00 172 GLY A CA 1
ATOM 1382 C C . GLY A 1 172 ? -0.662 -10.627 17.896 1.00 96.00 172 GLY A C 1
ATOM 1383 O O . GLY A 1 172 ? 0.240 -11.460 17.937 1.00 96.00 172 GLY A O 1
ATOM 1384 N N . ILE A 1 173 ? -1.438 -10.474 16.810 1.00 95.19 173 ILE A N 1
ATOM 1385 C CA . ILE A 1 173 ? -1.394 -11.356 15.617 1.00 95.19 173 ILE A CA 1
ATOM 1386 C C . ILE A 1 173 ? -0.005 -11.425 14.980 1.00 95.19 173 ILE A C 1
ATOM 1388 O O . ILE A 1 173 ? 0.384 -12.459 14.447 1.00 95.19 173 ILE A O 1
ATOM 1392 N N . GLU A 1 174 ? 0.750 -10.332 15.042 1.00 87.12 174 GLU A N 1
ATOM 1393 C CA . GLU A 1 174 ? 2.106 -10.263 14.489 1.00 87.12 174 GLU A CA 1
ATOM 1394 C C . GLU A 1 174 ? 3.202 -10.700 15.475 1.00 87.12 174 GLU A C 1
ATOM 1396 O O . GLU A 1 174 ? 4.382 -10.661 15.130 1.00 87.12 174 GLU A O 1
ATOM 1401 N N . GLY A 1 175 ? 2.829 -11.050 16.708 1.00 89.31 175 GLY A N 1
ATOM 1402 C CA . GLY A 1 175 ? 3.742 -11.398 17.793 1.00 89.31 175 GLY A CA 1
ATOM 1403 C C . GLY A 1 175 ? 3.858 -12.903 18.043 1.00 89.31 175 GLY A C 1
ATOM 1404 O O . GLY A 1 175 ? 3.330 -13.735 17.311 1.00 89.31 175 GLY A O 1
ATOM 1405 N N . GLU A 1 176 ? 4.555 -13.259 19.124 1.00 87.69 176 GLU A N 1
ATOM 1406 C CA . GLU A 1 176 ? 4.814 -14.662 19.489 1.00 87.69 176 GLU A CA 1
ATOM 1407 C C . GLU A 1 176 ? 3.595 -15.377 20.097 1.00 87.69 176 GLU A C 1
ATOM 1409 O O . GLU A 1 176 ? 3.524 -16.609 20.091 1.00 87.69 176 GLU A O 1
ATOM 1414 N N . HIS A 1 177 ? 2.645 -14.619 20.652 1.00 91.62 177 HIS A N 1
ATOM 1415 C CA . HIS A 1 177 ? 1.520 -15.146 21.431 1.00 91.62 177 HIS A CA 1
ATOM 1416 C C . HIS A 1 177 ? 0.184 -14.512 21.014 1.00 91.62 177 HIS A C 1
ATOM 1418 O O . HIS A 1 177 ? -0.431 -13.812 21.820 1.00 91.62 177 HIS A O 1
ATOM 1424 N N . PRO A 1 178 ? -0.271 -14.735 19.769 1.00 95.88 178 PRO A N 1
ATOM 1425 C CA . PRO A 1 178 ? -1.576 -14.258 19.335 1.00 95.88 178 PRO A CA 1
ATOM 1426 C C . PRO A 1 178 ? -2.692 -14.948 20.128 1.00 95.88 178 PRO A C 1
ATOM 1428 O O . PRO A 1 178 ? -2.634 -16.157 20.371 1.00 95.88 178 PRO A O 1
ATOM 1431 N N . ALA A 1 179 ? -3.706 -14.188 20.535 1.00 94.88 179 ALA A N 1
ATOM 1432 C CA . ALA A 1 179 ? -4.834 -14.711 21.299 1.00 94.88 179 ALA A CA 1
ATOM 1433 C C . ALA A 1 179 ? -6.105 -13.898 21.046 1.00 94.88 179 ALA A C 1
ATOM 1435 O O . ALA A 1 179 ? -6.051 -12.714 20.721 1.00 94.88 179 ALA A O 1
ATOM 1436 N N . ILE A 1 180 ? -7.263 -14.536 21.237 1.00 97.19 180 ILE A N 1
ATOM 1437 C CA . ILE A 1 180 ? -8.541 -13.820 21.277 1.00 97.19 180 ILE A CA 1
ATOM 1438 C C . ILE A 1 180 ? -8.587 -13.035 22.597 1.00 97.19 180 ILE A C 1
ATOM 1440 O O . ILE A 1 180 ? -8.492 -13.656 23.663 1.00 97.19 180 ILE A O 1
ATOM 1444 N N . PRO A 1 181 ? -8.726 -11.701 22.564 1.00 96.56 181 PRO A N 1
ATOM 1445 C CA . PRO A 1 181 ? -8.706 -10.904 23.778 1.00 96.56 181 PRO A CA 1
ATOM 1446 C C . PRO A 1 181 ? -10.001 -11.023 24.581 1.00 96.56 181 PRO A C 1
ATOM 1448 O O . PRO A 1 181 ? -11.064 -11.366 24.061 1.00 96.56 181 PRO A O 1
ATOM 1451 N N . ASP A 1 182 ? -9.921 -10.697 25.873 1.00 97.38 182 ASP A N 1
ATOM 1452 C CA . ASP A 1 182 ? -11.113 -10.558 26.706 1.00 97.38 182 ASP A CA 1
ATOM 1453 C C . ASP A 1 182 ? -12.001 -9.424 26.172 1.00 97.38 182 ASP A C 1
ATOM 1455 O O . ASP A 1 182 ? -11.534 -8.311 25.925 1.00 97.38 182 ASP A O 1
ATOM 1459 N N . GLY A 1 183 ? -13.297 -9.699 26.014 1.00 96.62 183 GLY A N 1
ATOM 1460 C CA . GLY A 1 183 ? -14.224 -8.756 25.390 1.00 96.62 183 GLY A CA 1
ATOM 1461 C C . GLY A 1 183 ? -14.373 -7.436 26.151 1.00 96.62 183 GLY A C 1
ATOM 1462 O O . GLY A 1 183 ? -14.594 -6.401 25.527 1.00 96.62 183 GLY A O 1
ATOM 1463 N N . LYS A 1 184 ? -14.218 -7.438 27.483 1.00 97.56 184 LYS A N 1
ATOM 1464 C CA . LYS A 1 184 ? -14.271 -6.207 28.279 1.00 97.56 184 LYS A CA 1
ATOM 1465 C C . LYS A 1 184 ? -13.003 -5.381 28.073 1.00 97.56 184 LYS A C 1
ATOM 1467 O O . LYS A 1 184 ? -13.097 -4.179 27.848 1.00 97.56 184 LYS A O 1
ATOM 1472 N N . VAL A 1 185 ? -11.838 -6.030 28.096 1.00 97.69 185 VAL A N 1
ATOM 1473 C CA . VAL A 1 185 ? -10.547 -5.374 27.820 1.00 97.69 185 VAL A CA 1
ATOM 1474 C C . VAL A 1 185 ? -10.517 -4.800 26.403 1.00 97.69 185 VAL A C 1
ATOM 1476 O O . VAL A 1 185 ? -10.016 -3.694 26.207 1.00 97.69 185 VAL A O 1
ATOM 1479 N N . LEU A 1 186 ? -11.101 -5.501 25.427 1.00 97.94 186 LEU A N 1
ATOM 1480 C CA . LEU A 1 186 ? -11.211 -5.013 24.053 1.00 97.94 186 LEU A CA 1
ATOM 1481 C C . LEU A 1 186 ? -12.058 -3.737 23.969 1.00 97.94 186 LEU A C 1
ATOM 1483 O O . LEU A 1 186 ? -11.622 -2.767 23.358 1.00 97.94 186 LEU A O 1
ATOM 1487 N N . GLN A 1 187 ? -13.223 -3.698 24.623 1.00 96.94 187 GLN A N 1
ATOM 1488 C CA . GLN A 1 187 ? -14.059 -2.491 24.654 1.00 96.94 187 GLN A CA 1
ATOM 1489 C C . GLN A 1 187 ? -13.357 -1.310 25.332 1.00 96.94 187 GLN A C 1
ATOM 1491 O O . GLN A 1 187 ? -13.330 -0.219 24.773 1.00 96.94 187 GLN A O 1
ATOM 1496 N N . GLU A 1 188 ? -12.722 -1.532 26.487 1.00 96.12 188 GLU A N 1
ATOM 1497 C CA . GLU A 1 188 ? -11.932 -0.497 27.176 1.00 96.12 188 GLU A CA 1
ATOM 1498 C C . GLU A 1 188 ? -10.744 -0.008 26.319 1.00 96.12 188 GLU A C 1
ATOM 1500 O O . GLU A 1 188 ? -10.309 1.138 26.429 1.00 96.12 188 GLU A O 1
ATOM 1505 N N . THR A 1 189 ? -10.207 -0.870 25.451 1.00 96.38 189 THR A N 1
ATOM 1506 C CA . THR A 1 189 ? -9.138 -0.514 24.506 1.00 96.38 189 THR A CA 1
ATOM 1507 C C . THR A 1 189 ? -9.663 0.289 23.317 1.00 96.38 189 THR A C 1
ATOM 1509 O O . THR A 1 189 ? -9.025 1.266 22.933 1.00 96.38 189 THR A O 1
ATOM 1512 N N . LEU A 1 190 ? -10.835 -0.054 22.773 1.00 96.69 190 LEU A N 1
ATOM 1513 C CA . LEU A 1 190 ? -11.492 0.697 21.690 1.00 96.69 190 LEU A CA 1
ATOM 1514 C C . LEU A 1 190 ? -11.838 2.135 22.100 1.00 96.69 190 LEU A C 1
ATOM 1516 O O . LEU A 1 190 ? -11.802 3.054 21.285 1.00 96.69 190 LEU A O 1
ATOM 1520 N N . GLU A 1 191 ? -12.109 2.379 23.383 1.00 94.38 191 GLU A N 1
ATOM 1521 C CA . GLU A 1 191 ? -12.284 3.743 23.892 1.00 94.38 191 GLU A CA 1
ATOM 1522 C C . GLU A 1 191 ? -11.024 4.608 23.712 1.00 94.38 191 GLU A C 1
ATOM 1524 O O . GLU A 1 191 ? -11.139 5.832 23.668 1.00 94.38 191 GLU A O 1
ATOM 1529 N N . LYS A 1 192 ? -9.842 4.000 23.537 1.00 93.25 192 LYS A N 1
ATOM 1530 C CA . LYS A 1 192 ? -8.545 4.661 23.294 1.00 93.25 192 LYS A CA 1
ATOM 1531 C C . LYS A 1 192 ? -8.158 4.748 21.816 1.00 93.25 192 LYS A C 1
ATOM 1533 O O . LYS A 1 192 ? -7.049 5.170 21.507 1.00 93.25 192 LYS A O 1
ATOM 1538 N N . THR A 1 193 ? -9.051 4.357 20.915 1.00 95.94 193 THR A N 1
ATOM 1539 C CA . THR A 1 193 ? -8.880 4.491 19.464 1.00 95.94 193 THR A CA 1
ATOM 1540 C C . THR A 1 193 ? -9.948 5.422 18.893 1.00 95.94 193 THR A C 1
ATOM 1542 O O . THR A 1 193 ? -10.847 5.881 19.610 1.00 95.94 193 THR A O 1
ATOM 1545 N N . GLY A 1 194 ? -9.850 5.726 17.606 1.00 96.94 194 GLY A N 1
ATOM 1546 C CA . GLY A 1 194 ? -10.765 6.591 16.877 1.00 96.94 194 GLY A CA 1
ATOM 1547 C C . GLY A 1 194 ? -10.027 7.787 16.304 1.00 96.94 194 GLY A C 1
ATOM 1548 O O . GLY A 1 194 ? -9.680 8.703 17.054 1.00 96.94 194 GLY A O 1
ATOM 1549 N N . TYR A 1 195 ? -9.850 7.802 14.980 1.00 95.94 195 TYR A N 1
ATOM 1550 C CA . TYR A 1 195 ? -9.193 8.912 14.292 1.00 95.94 195 TYR A CA 1
ATOM 1551 C C . TYR A 1 195 ? -9.826 10.250 14.688 1.00 95.94 195 TYR A C 1
ATOM 1553 O O . TYR A 1 195 ? -9.102 11.134 15.095 1.00 95.94 195 TYR A O 1
ATOM 1561 N N . THR A 1 196 ? -11.154 10.383 14.783 1.00 96.56 196 THR A N 1
ATOM 1562 C CA . THR A 1 196 ? -11.847 11.645 15.144 1.00 96.56 196 THR A CA 1
ATOM 1563 C C . THR A 1 196 ? -11.410 12.325 16.455 1.00 96.56 196 THR A C 1
ATOM 1565 O O . THR A 1 196 ? -11.867 13.430 16.729 1.00 96.56 196 THR A O 1
ATOM 1568 N N . LYS A 1 197 ? -10.598 11.660 17.287 1.00 95.50 197 LYS A N 1
ATOM 1569 C CA . LYS A 1 197 ? -10.036 12.176 18.540 1.00 95.50 197 LYS A CA 1
ATOM 1570 C C . LYS A 1 197 ? -8.657 12.823 18.395 1.00 95.50 197 LYS A C 1
ATOM 1572 O O . LYS A 1 197 ? -8.155 13.326 19.398 1.00 95.50 197 LYS A O 1
ATOM 1577 N N . LEU A 1 198 ? -8.010 12.778 17.226 1.00 93.81 198 LEU A N 1
ATOM 1578 C CA . LEU A 1 198 ? -6.822 13.602 16.962 1.00 93.81 198 LEU A CA 1
ATOM 1579 C C . LEU A 1 198 ? -7.180 14.758 16.038 1.00 93.81 198 LEU A C 1
ATOM 1581 O O . LEU A 1 198 ? -8.140 14.702 15.276 1.00 93.81 198 LEU A O 1
ATOM 1585 N N . HIS A 1 199 ? -6.390 15.819 16.116 1.00 93.38 199 HIS A N 1
ATOM 1586 C CA . HIS A 1 199 ? -6.614 17.028 15.338 1.00 93.38 199 HIS A CA 1
ATOM 1587 C C . HIS A 1 199 ? -5.285 17.532 14.807 1.00 93.38 199 HIS A C 1
ATOM 1589 O O . HIS A 1 199 ? -4.306 17.607 15.547 1.00 93.38 199 HIS A O 1
ATOM 1595 N N . ILE A 1 200 ? -5.260 17.896 13.527 1.00 93.62 200 ILE A N 1
ATOM 1596 C CA . ILE A 1 200 ? -4.117 18.551 12.893 1.00 93.62 200 ILE A CA 1
ATOM 1597 C C . ILE A 1 200 ? -4.545 19.978 12.566 1.00 93.62 200 ILE A C 1
ATOM 1599 O O . ILE A 1 200 ? -5.473 20.194 11.785 1.00 93.62 200 ILE A O 1
ATOM 1603 N N . SER A 1 201 ? -3.899 20.964 13.181 1.00 91.38 201 SER A N 1
ATOM 1604 C CA . SER A 1 201 ? -4.151 22.373 12.872 1.00 91.38 201 SER A CA 1
ATOM 1605 C C . SER A 1 201 ? -3.588 22.760 11.498 1.00 91.38 201 SER A C 1
ATOM 1607 O O . SER A 1 201 ? -2.707 22.091 10.958 1.00 91.38 201 SER A O 1
ATOM 1609 N N . GLU A 1 202 ? -4.038 23.889 10.938 1.00 87.50 202 GLU A N 1
ATOM 1610 C CA . GLU A 1 202 ? -3.515 24.401 9.657 1.00 87.50 202 GLU A CA 1
ATOM 1611 C C . GLU A 1 202 ? -2.000 24.630 9.687 1.00 87.50 202 GLU A C 1
ATOM 1613 O O . GLU A 1 202 ? -1.308 24.424 8.690 1.00 87.50 202 GLU A O 1
ATOM 1618 N N . ASP A 1 203 ? -1.466 25.034 10.839 1.00 87.50 203 ASP A N 1
ATOM 1619 C CA . ASP A 1 203 ? -0.036 25.210 11.007 1.00 87.50 203 ASP A CA 1
ATOM 1620 C C . ASP A 1 203 ? 0.707 23.887 11.260 1.00 87.50 203 ASP A C 1
ATOM 1622 O O . ASP A 1 203 ? 1.927 23.903 11.268 1.00 87.50 203 ASP A O 1
ATOM 1626 N N . GLY A 1 204 ? 0.035 22.740 11.379 1.00 91.12 204 GLY A N 1
ATOM 1627 C CA . GLY A 1 204 ? 0.676 21.426 11.503 1.00 91.12 204 GLY A CA 1
ATOM 1628 C C . GLY A 1 204 ? 0.972 21.016 12.944 1.00 91.12 204 GLY A C 1
ATOM 1629 O O . GLY A 1 204 ? 1.944 20.308 13.198 1.00 91.12 204 GLY A O 1
ATOM 1630 N N . ASN A 1 205 ? 0.179 21.491 13.904 1.00 94.25 205 ASN A N 1
ATOM 1631 C CA . ASN A 1 205 ? 0.205 20.999 15.277 1.00 94.25 205 ASN A CA 1
ATOM 1632 C C . ASN A 1 205 ? -0.759 19.812 15.410 1.00 94.25 205 ASN A C 1
ATOM 1634 O O . ASN A 1 205 ? -1.942 19.954 15.104 1.00 94.25 205 ASN A O 1
ATOM 1638 N N . LEU A 1 206 ? -0.252 18.669 15.863 1.00 95.12 206 LEU A N 1
ATOM 1639 C CA . LEU A 1 206 ? -1.022 17.472 16.181 1.00 95.12 206 LEU A CA 1
ATOM 1640 C C . LEU A 1 206 ? -1.399 17.481 17.666 1.00 95.12 206 LEU A C 1
ATOM 1642 O O . LEU A 1 206 ? -0.524 17.597 18.528 1.00 95.12 206 LEU A O 1
ATOM 1646 N N . THR A 1 207 ? -2.688 17.321 17.955 1.00 94.25 207 THR A N 1
ATOM 1647 C CA . THR A 1 207 ? -3.239 17.218 19.314 1.00 94.25 207 THR A CA 1
ATOM 1648 C C . THR A 1 207 ? -4.209 16.042 19.429 1.00 94.25 207 THR A C 1
ATOM 1650 O O . THR A 1 207 ? -4.649 15.497 18.417 1.00 94.25 207 THR A O 1
ATOM 1653 N N . ALA A 1 208 ? -4.538 15.639 20.660 1.00 93.94 208 ALA A N 1
ATOM 1654 C CA . ALA A 1 208 ? -5.506 14.582 20.945 1.00 93.94 208 ALA A CA 1
ATOM 1655 C C . ALA A 1 208 ? -6.489 14.990 22.044 1.00 93.94 208 ALA A C 1
ATOM 1657 O O . ALA A 1 208 ? -6.121 15.687 22.987 1.00 93.94 208 ALA A O 1
ATOM 1658 N N . ASP A 1 209 ? -7.718 14.485 21.955 1.00 93.38 209 ASP A N 1
ATOM 1659 C CA . ASP A 1 209 ? -8.766 14.709 22.957 1.00 93.38 209 ASP A CA 1
ATOM 1660 C C . ASP A 1 209 ? -8.509 13.955 24.276 1.00 93.38 209 ASP A C 1
ATOM 1662 O O . ASP A 1 209 ? -9.131 14.258 25.296 1.00 93.38 209 ASP A O 1
ATOM 1666 N N . GLN A 1 210 ? -7.623 12.952 24.263 1.00 90.88 210 GLN A N 1
ATOM 1667 C CA . GLN A 1 210 ? -7.304 12.108 25.416 1.00 90.88 210 GLN A CA 1
ATOM 1668 C C . GLN A 1 210 ? -5.912 11.466 25.308 1.00 90.88 210 GLN A C 1
ATOM 1670 O O . GLN A 1 210 ? -5.419 11.214 24.205 1.00 90.88 210 GLN A O 1
ATOM 1675 N N . ALA A 1 211 ? -5.320 11.113 26.454 1.00 88.00 211 ALA A N 1
ATOM 1676 C CA . ALA A 1 211 ? -4.126 10.273 26.512 1.00 88.00 211 ALA A CA 1
ATOM 1677 C C . ALA A 1 211 ? -4.342 8.864 25.942 1.00 88.00 211 ALA A C 1
ATOM 1679 O O . ALA A 1 211 ? -5.435 8.295 25.972 1.00 88.00 211 ALA A O 1
ATOM 1680 N N . GLY A 1 212 ? -3.232 8.244 25.541 1.00 84.44 212 GLY A N 1
ATOM 1681 C CA . GLY A 1 212 ? -3.182 6.823 25.190 1.00 84.44 212 GLY A CA 1
ATOM 1682 C C . GLY A 1 212 ? -3.563 6.514 23.745 1.00 84.44 212 GLY A C 1
ATOM 1683 O O . GLY A 1 212 ? -3.623 5.341 23.383 1.00 84.44 212 GLY A O 1
ATOM 1684 N N . MET A 1 213 ? -3.781 7.544 22.926 1.00 92.06 213 MET A N 1
ATOM 1685 C CA . MET A 1 213 ? -3.880 7.402 21.478 1.00 92.06 213 MET A CA 1
ATOM 1686 C C . MET A 1 213 ? -2.530 6.973 20.888 1.00 92.06 213 MET A C 1
ATOM 1688 O O . MET A 1 213 ? -1.469 7.313 21.415 1.00 92.06 213 MET A O 1
ATOM 1692 N N . THR A 1 214 ? -2.544 6.211 19.796 1.00 95.38 214 THR A N 1
ATOM 1693 C CA . THR A 1 214 ? -1.318 5.743 19.130 1.00 95.38 214 THR A CA 1
ATOM 1694 C C . THR A 1 214 ? -1.561 5.617 17.632 1.00 95.38 214 THR A C 1
ATOM 1696 O O . THR A 1 214 ? -2.437 4.866 17.217 1.00 95.38 214 THR A O 1
ATOM 1699 N N . LEU A 1 215 ? -0.784 6.352 16.842 1.00 96.38 215 LEU A N 1
ATOM 1700 C CA . LEU A 1 215 ? -0.726 6.294 15.388 1.00 96.38 215 LEU A CA 1
ATOM 1701 C C . LEU A 1 215 ? -0.032 5.010 14.910 1.00 96.38 215 LEU A C 1
ATOM 1703 O O . LEU A 1 215 ? 1.036 4.639 15.404 1.00 96.38 215 LEU A O 1
ATOM 1707 N N . ASP A 1 216 ? -0.611 4.377 13.896 1.00 96.31 216 ASP A N 1
ATOM 1708 C CA . ASP A 1 216 ? -0.047 3.267 13.134 1.00 96.31 216 ASP A CA 1
ATOM 1709 C C . ASP A 1 216 ? -0.346 3.476 11.645 1.00 96.31 216 ASP A C 1
ATOM 1711 O O . ASP A 1 216 ? -1.495 3.452 11.205 1.00 96.31 216 ASP A O 1
ATOM 1715 N N . LEU A 1 217 ? 0.716 3.685 10.866 1.00 96.56 217 LEU A N 1
ATOM 1716 C CA . LEU A 1 217 ? 0.650 3.835 9.413 1.00 96.56 217 LEU A CA 1
ATOM 1717 C C . LEU A 1 217 ? 0.921 2.514 8.679 1.00 96.56 217 LEU A C 1
ATOM 1719 O O . LEU A 1 217 ? 1.225 2.524 7.492 1.00 96.56 217 LEU A O 1
ATOM 1723 N N . GLY A 1 218 ? 0.820 1.358 9.339 1.00 94.69 218 GLY A N 1
ATOM 1724 C CA . GLY A 1 218 ? 1.104 0.048 8.745 1.00 94.69 218 GLY A CA 1
ATOM 1725 C C . GLY A 1 218 ? 0.247 -0.290 7.518 1.00 94.69 218 GLY A C 1
ATOM 1726 O O . GLY A 1 218 ? 0.731 -0.962 6.606 1.00 94.69 218 GLY A O 1
ATOM 1727 N N . ALA A 1 219 ? -0.986 0.226 7.462 1.00 96.25 219 ALA A N 1
ATOM 1728 C CA . ALA A 1 219 ? -1.907 0.086 6.327 1.00 96.25 219 ALA A CA 1
ATOM 1729 C C . ALA A 1 219 ? -1.620 1.054 5.157 1.00 96.25 219 ALA A C 1
ATOM 1731 O O . ALA A 1 219 ? -2.275 0.981 4.124 1.00 96.25 219 ALA A O 1
ATOM 1732 N N . LEU A 1 220 ? -0.674 1.981 5.329 1.00 97.81 220 LEU A N 1
ATOM 1733 C CA . LEU A 1 220 ? -0.370 3.063 4.382 1.00 97.81 220 LEU A CA 1
ATOM 1734 C C . LEU A 1 220 ? 1.110 3.081 3.979 1.00 97.81 220 LEU A C 1
ATOM 1736 O O . LEU A 1 220 ? 1.473 3.559 2.907 1.00 97.81 220 LEU A O 1
ATOM 1740 N N . GLY A 1 221 ? 1.988 2.589 4.855 1.00 97.12 221 GLY A N 1
ATOM 1741 C CA . GLY A 1 221 ? 3.416 2.867 4.804 1.00 97.12 221 GLY A CA 1
ATOM 1742 C C . GLY A 1 221 ? 4.117 2.288 3.582 1.00 97.12 221 GLY A C 1
ATOM 1743 O O . GLY A 1 221 ? 5.021 2.923 3.045 1.00 97.12 221 GLY A O 1
ATOM 1744 N N . LYS A 1 222 ? 3.691 1.115 3.099 1.00 97.69 222 LYS A N 1
ATOM 1745 C CA . LYS A 1 222 ? 4.279 0.519 1.888 1.00 97.69 222 LYS A CA 1
ATOM 1746 C C . LYS A 1 222 ? 3.834 1.297 0.650 1.00 97.69 222 LYS A C 1
ATOM 1748 O O . LYS A 1 222 ? 4.645 1.526 -0.242 1.00 97.69 222 LYS A O 1
ATOM 1753 N N . GLY A 1 223 ? 2.590 1.775 0.649 1.00 98.31 223 GLY A N 1
ATOM 1754 C CA . GLY A 1 223 ? 2.089 2.762 -0.304 1.00 98.31 223 GLY A CA 1
ATOM 1755 C C . GLY A 1 223 ? 2.928 4.042 -0.344 1.00 98.31 223 GLY A C 1
ATOM 1756 O O . GLY A 1 223 ? 3.429 4.412 -1.403 1.00 98.31 223 GLY A O 1
ATOM 1757 N N . ILE A 1 224 ? 3.177 4.656 0.816 1.00 98.25 224 ILE A N 1
ATOM 1758 C CA . ILE A 1 224 ? 4.035 5.849 0.940 1.00 98.25 224 ILE A CA 1
ATOM 1759 C C . ILE A 1 224 ? 5.451 5.573 0.405 1.00 98.25 224 ILE A C 1
ATOM 1761 O O . ILE A 1 224 ? 6.049 6.409 -0.275 1.00 98.25 224 ILE A O 1
ATOM 1765 N N . ALA A 1 225 ? 5.998 4.383 0.666 1.00 98.19 225 ALA A N 1
ATOM 1766 C CA . ALA A 1 225 ? 7.291 3.985 0.121 1.00 98.19 225 ALA A CA 1
ATOM 1767 C C . ALA A 1 225 ? 7.271 3.873 -1.411 1.00 98.19 225 ALA A C 1
ATOM 1769 O O . ALA A 1 225 ? 8.225 4.308 -2.060 1.00 98.19 225 ALA A O 1
ATOM 1770 N N . CYS A 1 226 ? 6.193 3.351 -2.007 1.00 98.50 226 CYS A N 1
ATOM 1771 C CA . CYS A 1 226 ? 6.005 3.369 -3.458 1.00 98.50 226 CYS A CA 1
ATOM 1772 C C . CYS A 1 226 ? 6.016 4.803 -4.011 1.00 98.50 226 CYS A C 1
ATOM 1774 O O . CYS A 1 226 ? 6.712 5.049 -4.997 1.00 98.50 226 CYS A O 1
ATOM 1776 N N . ASP A 1 227 ? 5.341 5.750 -3.356 1.00 98.19 227 ASP A N 1
ATOM 1777 C CA . ASP A 1 227 ? 5.330 7.157 -3.778 1.00 98.19 227 ASP A CA 1
ATOM 1778 C C . ASP A 1 227 ? 6.727 7.782 -3.721 1.00 98.19 227 ASP A C 1
ATOM 1780 O O . ASP A 1 227 ? 7.208 8.337 -4.711 1.00 98.19 227 ASP A O 1
ATOM 1784 N N . LYS A 1 228 ? 7.451 7.601 -2.608 1.00 98.00 228 LYS A N 1
ATOM 1785 C CA . LYS A 1 228 ? 8.825 8.117 -2.463 1.00 98.00 228 LYS A CA 1
ATOM 1786 C C . LYS A 1 228 ? 9.792 7.516 -3.477 1.00 98.00 228 LYS A C 1
ATOM 1788 O O . LYS A 1 228 ? 10.686 8.203 -3.979 1.00 98.00 228 LYS A O 1
ATOM 1793 N N . ILE A 1 229 ? 9.616 6.241 -3.815 1.00 98.25 229 ILE A N 1
ATOM 1794 C CA . ILE A 1 229 ? 10.400 5.599 -4.870 1.00 98.25 229 ILE A CA 1
ATOM 1795 C C . ILE A 1 229 ? 10.049 6.199 -6.232 1.00 98.25 229 ILE A C 1
ATOM 1797 O O . ILE A 1 229 ? 10.964 6.524 -6.987 1.00 98.25 229 ILE A O 1
ATOM 1801 N N . ALA A 1 230 ? 8.766 6.384 -6.550 1.00 98.06 230 ALA A N 1
ATOM 1802 C CA . ALA A 1 230 ? 8.339 6.987 -7.810 1.00 98.06 230 ALA A CA 1
ATOM 1803 C C . ALA A 1 230 ? 8.910 8.406 -7.985 1.00 98.06 230 ALA A C 1
ATOM 1805 O O . ALA A 1 230 ? 9.513 8.692 -9.024 1.00 98.06 230 ALA A O 1
ATOM 1806 N N . GLU A 1 231 ? 8.820 9.246 -6.948 1.00 97.19 231 GLU A N 1
ATOM 1807 C CA . GLU A 1 231 ? 9.436 10.578 -6.906 1.00 97.19 231 GLU A CA 1
ATOM 1808 C C . GLU A 1 231 ? 10.947 10.502 -7.168 1.00 97.19 231 GLU A C 1
ATOM 1810 O O . GLU A 1 231 ? 11.499 11.255 -7.977 1.00 97.19 231 GLU A O 1
ATOM 1815 N N . ARG A 1 232 ? 11.647 9.554 -6.526 1.00 97.62 232 ARG A N 1
ATOM 1816 C CA . ARG A 1 232 ? 13.091 9.398 -6.722 1.00 97.62 232 ARG A CA 1
ATOM 1817 C C . ARG A 1 232 ? 13.429 8.986 -8.154 1.00 97.62 232 ARG A C 1
ATOM 1819 O O . ARG A 1 232 ? 14.353 9.561 -8.739 1.00 97.62 232 ARG A O 1
ATOM 1826 N N . LEU A 1 233 ? 12.695 8.032 -8.724 1.00 97.12 233 LEU A N 1
ATOM 1827 C CA . LEU A 1 233 ? 12.898 7.556 -10.095 1.00 97.12 233 LEU A CA 1
ATOM 1828 C C . LEU A 1 233 ? 12.645 8.660 -11.132 1.00 97.12 233 LEU A C 1
ATOM 1830 O O . LEU A 1 233 ? 13.369 8.720 -12.127 1.00 97.12 233 LEU A O 1
ATOM 1834 N N . GLU A 1 234 ? 11.698 9.569 -10.883 1.00 96.56 234 GLU A N 1
ATOM 1835 C CA . GLU A 1 234 ? 11.417 10.717 -11.756 1.00 96.56 234 GLU A CA 1
ATOM 1836 C C . GLU A 1 234 ? 12.602 11.682 -11.885 1.00 96.56 234 GLU A C 1
ATOM 1838 O O . GLU A 1 234 ? 12.830 12.272 -12.944 1.00 96.56 234 GLU A O 1
ATOM 1843 N N . THR A 1 235 ? 13.437 11.782 -10.849 1.00 96.88 235 THR A N 1
ATOM 1844 C CA . THR A 1 235 ? 14.662 12.599 -10.894 1.00 96.88 235 THR A CA 1
ATOM 1845 C C . THR A 1 235 ? 15.815 11.959 -11.684 1.00 96.88 235 THR A C 1
ATOM 1847 O O . THR A 1 235 ? 16.867 12.581 -11.858 1.00 96.88 235 THR A O 1
ATOM 1850 N N . MET A 1 236 ? 15.641 10.731 -12.184 1.00 95.75 236 MET A N 1
ATOM 1851 C CA . MET A 1 236 ? 16.670 9.919 -12.842 1.00 95.75 236 MET A CA 1
ATOM 1852 C C . MET A 1 236 ? 16.324 9.596 -14.306 1.00 95.75 236 MET A C 1
ATOM 1854 O O . MET A 1 236 ? 15.186 9.704 -14.752 1.00 95.75 236 MET A O 1
ATOM 1858 N N . LYS A 1 237 ? 17.302 9.139 -15.105 1.00 93.88 237 LYS A N 1
ATOM 1859 C CA . LYS A 1 237 ? 17.070 8.686 -16.496 1.00 93.88 237 LYS A CA 1
ATOM 1860 C C . LYS A 1 237 ? 16.576 7.239 -16.549 1.00 93.88 237 LYS A C 1
ATOM 1862 O O . LYS A 1 237 ? 17.211 6.377 -17.176 1.00 93.88 237 LYS A O 1
ATOM 1867 N N . ILE A 1 238 ? 15.444 6.998 -15.900 1.00 95.44 238 ILE A N 1
ATOM 1868 C CA . ILE A 1 238 ? 14.722 5.725 -15.866 1.00 95.44 238 ILE A CA 1
ATOM 1869 C C . ILE A 1 238 ? 13.638 5.740 -16.945 1.00 95.44 238 ILE A C 1
ATOM 1871 O O . ILE A 1 238 ? 12.952 6.737 -17.139 1.00 95.44 238 ILE A O 1
ATOM 1875 N N . SER A 1 239 ? 13.530 4.655 -17.711 1.00 94.06 239 SER A N 1
ATOM 1876 C CA . SER A 1 239 ? 12.480 4.489 -18.725 1.00 94.06 239 SER A CA 1
ATOM 1877 C C . SER A 1 239 ? 11.282 3.717 -18.190 1.00 94.06 239 SER A C 1
ATOM 1879 O O . SER A 1 239 ? 10.163 3.941 -18.644 1.00 94.06 239 SER A O 1
ATOM 1881 N N . GLY A 1 240 ? 11.523 2.817 -17.237 1.00 96.25 240 GLY A N 1
ATOM 1882 C CA . GLY A 1 240 ? 10.473 2.130 -16.511 1.00 96.25 240 GLY A CA 1
ATOM 1883 C C . GLY A 1 240 ? 11.015 1.313 -15.346 1.00 96.25 240 GLY A C 1
ATOM 1884 O O . GLY A 1 240 ? 12.208 1.014 -15.303 1.00 96.25 240 GLY A O 1
ATOM 1885 N N . ALA A 1 241 ? 10.153 0.959 -14.406 1.00 97.56 241 ALA A N 1
ATOM 1886 C CA . ALA A 1 241 ? 10.476 0.100 -13.283 1.00 97.56 241 ALA A CA 1
ATOM 1887 C C . ALA A 1 241 ? 9.237 -0.663 -12.807 1.00 97.56 241 ALA A C 1
ATOM 1889 O O . ALA A 1 241 ? 8.113 -0.195 -12.971 1.00 97.56 241 ALA A O 1
ATOM 1890 N N . VAL A 1 242 ? 9.466 -1.810 -12.177 1.00 97.94 242 VAL A N 1
ATOM 1891 C CA . VAL A 1 242 ? 8.493 -2.440 -11.283 1.00 97.94 242 VAL A CA 1
ATOM 1892 C C . VAL A 1 242 ? 9.171 -2.671 -9.943 1.00 97.94 242 VAL A C 1
ATOM 1894 O O . VAL A 1 242 ? 10.271 -3.222 -9.901 1.00 97.94 242 VAL A O 1
ATOM 1897 N N . VAL A 1 243 ? 8.549 -2.206 -8.865 1.00 98.31 243 VAL A N 1
ATOM 1898 C CA . VAL A 1 243 ? 9.081 -2.299 -7.504 1.00 98.31 243 VAL A CA 1
ATOM 1899 C C . VAL A 1 243 ? 7.999 -2.860 -6.599 1.00 98.31 243 VAL A C 1
ATOM 1901 O O . VAL A 1 243 ? 6.934 -2.270 -6.485 1.00 98.31 243 VAL A O 1
ATOM 1904 N N . SER A 1 244 ? 8.261 -3.993 -5.959 1.00 97.88 244 SER A N 1
ATOM 1905 C CA . SER A 1 244 ? 7.361 -4.621 -4.991 1.00 97.88 244 SER A CA 1
ATOM 1906 C C . SER A 1 244 ? 7.939 -4.479 -3.589 1.00 97.88 244 SER A C 1
ATOM 1908 O O . SER A 1 244 ? 9.100 -4.819 -3.359 1.00 97.88 244 SER A O 1
ATOM 1910 N N . ILE A 1 245 ? 7.114 -3.991 -2.666 1.00 96.88 245 ILE A N 1
ATOM 1911 C CA . ILE A 1 245 ? 7.364 -3.921 -1.226 1.00 96.88 245 ILE A CA 1
ATOM 1912 C C . ILE A 1 245 ? 6.250 -4.733 -0.566 1.00 96.88 245 ILE A C 1
ATOM 1914 O O . ILE A 1 245 ? 5.187 -4.216 -0.221 1.00 96.88 245 ILE A O 1
ATOM 1918 N N . GLY A 1 246 ? 6.457 -6.048 -0.457 1.00 92.12 246 GLY A N 1
ATOM 1919 C CA . GLY A 1 246 ? 5.394 -6.969 -0.054 1.00 92.12 246 GLY A CA 1
ATOM 1920 C C . GLY A 1 246 ? 4.177 -6.884 -0.983 1.00 92.12 246 GLY A C 1
ATOM 1921 O O . GLY A 1 246 ? 4.318 -7.006 -2.200 1.00 92.12 246 GLY A O 1
ATOM 1922 N N . GLY A 1 247 ? 2.993 -6.671 -0.400 1.00 91.94 247 GLY A N 1
ATOM 1923 C CA . GLY A 1 247 ? 1.715 -6.585 -1.117 1.00 91.94 247 GLY A CA 1
ATOM 1924 C C . GLY A 1 247 ? 1.480 -5.297 -1.918 1.00 91.94 247 GLY A C 1
ATOM 1925 O O . GLY A 1 247 ? 0.461 -5.216 -2.601 1.00 91.94 247 GLY A O 1
ATOM 1926 N N . SER A 1 248 ? 2.387 -4.314 -1.858 1.00 98.12 248 SER A N 1
ATOM 1927 C CA . SER A 1 248 ? 2.289 -3.047 -2.600 1.00 98.12 248 SER A CA 1
ATOM 1928 C C . SER A 1 248 ? 3.315 -3.015 -3.732 1.00 98.12 248 SER A C 1
ATOM 1930 O O . SER A 1 248 ? 4.503 -3.271 -3.519 1.00 98.12 248 SER A O 1
ATOM 1932 N N . ILE A 1 249 ? 2.862 -2.736 -4.953 1.00 98.50 249 ILE A N 1
ATOM 1933 C CA . ILE A 1 249 ? 3.663 -2.831 -6.174 1.00 98.50 249 ILE A CA 1
ATOM 1934 C C . ILE A 1 249 ? 3.540 -1.537 -6.971 1.00 98.50 249 ILE A C 1
ATOM 1936 O O . ILE A 1 249 ? 2.474 -1.219 -7.479 1.00 98.50 249 ILE A O 1
ATOM 1940 N N . LEU A 1 250 ? 4.649 -0.826 -7.138 1.00 98.62 250 LEU A N 1
ATOM 1941 C CA . LEU A 1 250 ? 4.774 0.311 -8.040 1.00 98.62 250 LEU A CA 1
ATOM 1942 C C . LEU A 1 250 ? 5.135 -0.178 -9.442 1.00 98.62 250 LEU A C 1
ATOM 1944 O O . LEU A 1 250 ? 6.167 -0.826 -9.628 1.00 98.62 250 LEU A O 1
ATOM 1948 N N . THR A 1 251 ? 4.360 0.220 -10.443 1.00 98.19 251 THR A N 1
ATOM 1949 C CA . THR A 1 251 ? 4.820 0.310 -11.828 1.00 98.19 251 THR A CA 1
ATOM 1950 C C . THR A 1 251 ? 5.171 1.753 -12.141 1.00 98.19 251 THR A C 1
ATOM 1952 O O . THR A 1 251 ? 4.467 2.677 -11.745 1.00 98.19 251 THR A O 1
ATOM 1955 N N . TYR A 1 252 ? 6.276 1.956 -12.847 1.00 97.50 252 TYR A N 1
ATOM 1956 C CA . TYR A 1 252 ? 6.740 3.269 -13.271 1.00 97.50 252 TYR A CA 1
ATOM 1957 C C . TYR A 1 252 ? 7.125 3.209 -14.744 1.00 97.50 252 TYR A C 1
ATOM 1959 O O . TYR A 1 252 ? 7.809 2.277 -15.174 1.00 97.50 252 TYR A O 1
ATOM 1967 N N . GLY A 1 253 ? 6.733 4.212 -15.523 1.00 95.38 253 GLY A N 1
ATOM 1968 C CA . GLY A 1 253 ? 7.063 4.324 -16.939 1.00 95.38 253 GLY A CA 1
ATOM 1969 C C . GLY A 1 253 ? 6.702 3.075 -17.751 1.00 95.38 253 GLY A C 1
ATOM 1970 O O . GLY A 1 253 ? 5.696 2.406 -17.516 1.00 95.38 253 GLY A O 1
ATOM 1971 N N . LYS A 1 254 ? 7.530 2.755 -18.750 1.00 94.00 254 LYS A N 1
ATOM 1972 C CA . LYS A 1 254 ? 7.259 1.681 -19.715 1.00 94.00 254 LYS A CA 1
ATOM 1973 C C . LYS A 1 254 ? 8.404 0.690 -19.790 1.00 94.00 254 LYS A C 1
ATOM 1975 O O . LYS A 1 254 ? 9.583 1.056 -19.741 1.00 94.00 254 LYS A O 1
ATOM 1980 N N . LYS A 1 255 ? 8.053 -0.575 -20.015 1.00 91.06 255 LYS A N 1
ATOM 1981 C CA . LYS A 1 255 ? 9.029 -1.585 -20.418 1.00 91.06 255 LYS A CA 1
ATOM 1982 C C . LYS A 1 255 ? 9.711 -1.177 -21.731 1.00 91.06 255 LYS A C 1
ATOM 1984 O O . LYS A 1 255 ? 9.074 -0.545 -22.579 1.00 91.06 255 LYS A O 1
ATOM 1989 N N . PRO A 1 256 ? 10.977 -1.574 -21.960 1.00 88.44 256 PRO A N 1
ATOM 1990 C CA . PRO A 1 256 ? 11.685 -1.259 -23.204 1.00 88.44 256 PRO A CA 1
ATOM 1991 C C . PRO A 1 256 ? 10.998 -1.771 -24.478 1.00 88.44 256 PRO A C 1
ATOM 1993 O O . PRO A 1 256 ? 11.202 -1.201 -25.546 1.00 88.44 256 PRO A O 1
ATOM 1996 N N . ASP A 1 257 ? 10.207 -2.842 -24.373 1.00 89.69 257 ASP A N 1
ATOM 1997 C CA . ASP A 1 257 ? 9.444 -3.426 -25.481 1.00 89.69 257 ASP A CA 1
ATOM 1998 C C . ASP A 1 257 ? 8.048 -2.799 -25.669 1.00 89.69 257 ASP A C 1
ATOM 2000 O O . ASP A 1 257 ? 7.350 -3.135 -26.624 1.00 89.69 257 ASP A O 1
ATOM 2004 N N . GLY A 1 258 ? 7.651 -1.874 -24.788 1.00 90.31 258 GLY A N 1
ATOM 2005 C CA . GLY A 1 258 ? 6.352 -1.204 -24.803 1.00 90.31 258 GLY A CA 1
ATOM 2006 C C . GLY A 1 258 ? 5.180 -2.051 -24.300 1.00 90.31 258 GLY A C 1
ATOM 2007 O O . GLY A 1 258 ? 4.046 -1.584 -24.372 1.00 90.31 258 GLY A O 1
ATOM 2008 N N . SER A 1 259 ? 5.425 -3.270 -23.811 1.00 93.31 259 SER A N 1
ATOM 2009 C CA . SER A 1 259 ? 4.384 -4.118 -23.228 1.00 93.31 259 SER A CA 1
ATOM 2010 C C . SER A 1 259 ? 3.959 -3.637 -21.835 1.00 93.31 259 SER A C 1
ATOM 2012 O O . SER A 1 259 ? 4.708 -2.938 -21.146 1.00 93.31 259 SER A O 1
ATOM 2014 N N . ALA A 1 260 ? 2.758 -4.040 -21.413 1.00 95.19 260 ALA A N 1
ATOM 2015 C CA . ALA A 1 260 ? 2.261 -3.808 -20.062 1.00 95.19 260 ALA A CA 1
ATOM 2016 C C . ALA A 1 260 ? 3.085 -4.550 -19.003 1.00 95.19 260 ALA A C 1
ATOM 2018 O O . ALA A 1 260 ? 3.689 -5.604 -19.248 1.00 95.19 260 ALA A O 1
ATOM 2019 N N . TRP A 1 261 ? 3.086 -4.010 -17.791 1.00 96.50 261 TRP A N 1
ATOM 2020 C CA . TRP A 1 261 ? 3.486 -4.725 -16.589 1.00 96.50 261 TRP A CA 1
ATOM 2021 C C . TRP A 1 261 ? 2.424 -5.777 -16.271 1.00 96.50 261 TRP A C 1
ATOM 2023 O O . TRP A 1 261 ? 1.241 -5.472 -16.279 1.00 96.50 261 TRP A O 1
ATOM 2033 N N . ASN A 1 262 ? 2.839 -7.019 -16.023 1.00 95.38 262 ASN A N 1
ATOM 2034 C CA . ASN A 1 262 ? 1.917 -8.088 -15.641 1.00 95.38 262 ASN A CA 1
ATOM 2035 C C . ASN A 1 262 ? 2.072 -8.311 -14.141 1.00 95.38 262 ASN A C 1
ATOM 2037 O O . ASN A 1 262 ? 3.095 -8.846 -13.710 1.00 95.38 262 ASN A O 1
ATOM 2041 N N . ILE A 1 263 ? 1.080 -7.888 -13.369 1.00 96.75 263 ILE A N 1
ATOM 2042 C CA . ILE A 1 263 ? 1.063 -7.981 -11.913 1.00 96.75 263 ILE A CA 1
ATOM 2043 C C . ILE A 1 263 ? 0.226 -9.193 -11.514 1.00 96.75 263 ILE A C 1
ATOM 2045 O O . ILE A 1 263 ? -0.943 -9.288 -11.874 1.00 96.75 263 ILE A O 1
ATOM 2049 N N . GLY A 1 264 ? 0.828 -10.156 -10.820 1.00 96.38 264 GLY A N 1
ATOM 2050 C CA . GLY A 1 264 ? 0.110 -11.338 -10.342 1.00 96.38 264 GLY A CA 1
ATOM 2051 C C . GLY A 1 264 ? -0.711 -11.024 -9.097 1.00 96.38 264 GLY A C 1
ATOM 2052 O O . GLY A 1 264 ? -0.171 -10.479 -8.140 1.00 96.38 264 GLY A O 1
ATOM 2053 N N . ILE A 1 265 ? -1.983 -11.419 -9.093 1.00 97.06 265 ILE A N 1
ATOM 2054 C CA . ILE A 1 265 ? -2.813 -11.438 -7.886 1.00 97.06 265 ILE A CA 1
ATOM 2055 C C . ILE A 1 265 ? -2.700 -12.828 -7.272 1.00 97.06 265 ILE A C 1
ATOM 2057 O O . ILE A 1 265 ? -3.076 -13.821 -7.904 1.00 97.06 265 ILE A O 1
ATOM 2061 N N . GLN A 1 266 ? -2.154 -12.897 -6.060 1.00 95.69 266 GLN A N 1
ATOM 2062 C CA . GLN A 1 266 ? -1.955 -14.152 -5.343 1.00 95.69 266 GLN A CA 1
ATOM 2063 C C . GLN A 1 266 ? -3.285 -14.874 -5.107 1.00 95.69 266 GLN A C 1
ATOM 2065 O O . GLN A 1 266 ? -4.310 -14.244 -4.869 1.00 95.69 266 GLN A O 1
ATOM 2070 N N . ASP A 1 267 ? -3.256 -16.205 -5.144 1.00 97.00 267 ASP A N 1
ATOM 2071 C CA . ASP A 1 267 ? -4.353 -17.027 -4.654 1.00 97.00 267 ASP A CA 1
ATOM 2072 C C . ASP A 1 267 ? -4.446 -16.964 -3.120 1.00 97.00 267 ASP A C 1
ATOM 2074 O O . ASP A 1 267 ? -3.563 -17.500 -2.441 1.00 97.00 267 ASP A O 1
ATOM 2078 N N . PRO A 1 268 ? -5.518 -16.376 -2.546 1.00 95.19 268 PRO A N 1
ATOM 2079 C CA . PRO A 1 268 ? -5.683 -16.236 -1.095 1.00 95.19 268 PRO A CA 1
ATOM 2080 C C . PRO A 1 268 ? -5.777 -17.567 -0.342 1.00 95.19 268 PRO A C 1
ATOM 2082 O O . PRO A 1 268 ? -5.730 -17.602 0.892 1.00 95.19 268 PRO A O 1
ATOM 2085 N N . ARG A 1 269 ? -6.008 -18.667 -1.063 1.00 94.31 269 ARG A N 1
ATOM 2086 C CA . ARG A 1 269 ? -6.172 -20.024 -0.528 1.00 94.31 269 ARG A CA 1
ATOM 2087 C C . ARG A 1 269 ? -5.210 -21.031 -1.161 1.00 94.31 269 ARG A C 1
ATOM 2089 O O . ARG A 1 269 ? -5.269 -22.206 -0.805 1.00 94.31 269 ARG A O 1
ATOM 2096 N N . GLY A 1 270 ? -4.343 -20.581 -2.064 1.00 92.19 270 GLY A N 1
ATOM 2097 C CA . GLY A 1 270 ? -3.326 -21.394 -2.717 1.00 92.19 270 GLY A CA 1
ATOM 2098 C C . GLY A 1 270 ? -1.990 -21.388 -1.976 1.00 92.19 270 GLY A C 1
ATOM 2099 O O . GLY A 1 270 ? -1.819 -20.759 -0.931 1.00 92.19 270 GLY A O 1
ATOM 2100 N N . GLU A 1 271 ? -1.016 -22.105 -2.534 1.00 89.50 271 GLU A N 1
ATOM 2101 C CA . GLU A 1 271 ? 0.371 -22.042 -2.068 1.00 89.50 271 GLU A CA 1
ATOM 2102 C C . GLU A 1 271 ? 0.987 -20.674 -2.396 1.00 89.50 271 GLU A C 1
ATOM 2104 O O . GLU A 1 271 ? 0.633 -20.034 -3.392 1.00 89.50 271 GLU A O 1
ATOM 2109 N N . GLN A 1 272 ? 1.941 -20.219 -1.582 1.00 82.19 272 GLN A N 1
ATOM 2110 C CA . GLN A 1 272 ? 2.636 -18.959 -1.839 1.00 82.19 272 GLN A CA 1
ATOM 2111 C C . GLN A 1 272 ? 3.286 -18.976 -3.233 1.00 82.19 272 GLN A C 1
ATOM 2113 O O . GLN A 1 272 ? 3.990 -19.918 -3.594 1.00 82.19 272 GLN A O 1
ATOM 2118 N N . GLY A 1 273 ? 3.046 -17.923 -4.017 1.00 81.62 273 GLY A N 1
ATOM 2119 C CA . GLY A 1 273 ? 3.512 -17.820 -5.404 1.00 81.62 273 GLY A CA 1
ATOM 2120 C C . GLY A 1 273 ? 2.542 -18.377 -6.451 1.00 81.62 273 GLY A C 1
ATOM 2121 O O . GLY A 1 273 ? 2.804 -18.239 -7.645 1.00 81.62 273 GLY A O 1
ATOM 2122 N N . THR A 1 274 ? 1.410 -18.958 -6.042 1.00 92.75 274 THR A N 1
ATOM 2123 C CA . THR A 1 274 ? 0.304 -19.264 -6.961 1.00 92.75 274 THR A CA 1
ATOM 2124 C C . THR A 1 274 ? -0.587 -18.038 -7.150 1.00 92.75 274 THR A C 1
ATOM 2126 O O . THR A 1 274 ? -0.824 -17.282 -6.208 1.00 92.75 274 THR A O 1
ATOM 2129 N N . ALA A 1 275 ? -1.048 -17.811 -8.380 1.00 96.12 275 ALA A N 1
ATOM 2130 C CA . ALA A 1 275 ? -1.852 -16.648 -8.741 1.00 96.12 275 ALA A CA 1
ATOM 2131 C C . ALA A 1 275 ? -3.274 -17.063 -9.130 1.00 96.12 275 ALA A C 1
ATOM 2133 O O . ALA A 1 275 ? -3.468 -18.038 -9.858 1.00 96.12 275 ALA A O 1
ATOM 2134 N N . VAL A 1 276 ? -4.261 -16.281 -8.696 1.00 97.44 276 VAL A N 1
ATOM 2135 C CA . VAL A 1 276 ? -5.640 -16.370 -9.195 1.00 97.44 276 VAL A CA 1
ATOM 2136 C C . VAL A 1 276 ? -5.740 -15.776 -10.595 1.00 97.44 276 VAL A C 1
ATOM 2138 O O . VAL A 1 276 ? -6.412 -16.335 -11.465 1.00 97.44 276 VAL A O 1
ATOM 2141 N N . GLY A 1 277 ? -5.032 -14.675 -10.836 1.00 97.25 277 GLY A N 1
ATOM 2142 C CA . GLY A 1 277 ? -5.038 -13.964 -12.106 1.00 97.25 277 GLY A CA 1
ATOM 2143 C C . GLY A 1 277 ? -3.886 -12.980 -12.234 1.00 97.25 277 GLY A C 1
ATOM 2144 O O . GLY A 1 277 ? -3.067 -12.836 -11.326 1.00 97.25 277 GLY A O 1
ATOM 2145 N N . TYR A 1 278 ? -3.835 -12.304 -13.376 1.00 97.25 278 TYR A N 1
ATOM 2146 C CA . TYR A 1 278 ? -2.849 -11.272 -13.675 1.00 97.25 278 TYR A CA 1
ATOM 2147 C C . TYR A 1 278 ? -3.544 -9.992 -14.127 1.00 97.25 278 TYR A C 1
ATOM 2149 O O . TYR A 1 278 ? -4.431 -10.047 -14.974 1.00 97.25 278 TYR A O 1
ATOM 2157 N N . LEU A 1 279 ? -3.107 -8.855 -13.599 1.00 96.88 279 LEU A N 1
ATOM 2158 C CA . LEU A 1 279 ? -3.479 -7.522 -14.059 1.00 96.88 279 LEU A CA 1
ATOM 2159 C C . LEU A 1 279 ? -2.421 -7.002 -15.024 1.00 96.88 279 LEU A C 1
ATOM 2161 O O . LEU A 1 279 ? -1.226 -7.023 -14.718 1.00 96.88 279 LEU A O 1
ATOM 2165 N N . LYS A 1 280 ? -2.857 -6.508 -16.177 1.00 96.62 280 LYS A N 1
ATOM 2166 C CA . LYS A 1 280 ? -2.017 -5.696 -17.053 1.00 96.62 280 LYS A CA 1
ATOM 2167 C C . LYS A 1 280 ? -2.082 -4.246 -16.595 1.00 96.62 280 LYS A C 1
ATOM 2169 O O . LYS A 1 280 ? -3.152 -3.665 -16.493 1.00 96.62 280 LYS A O 1
ATOM 2174 N N . VAL A 1 281 ? -0.923 -3.670 -16.315 1.00 95.50 281 VAL A N 1
ATOM 2175 C CA . VAL A 1 281 ? -0.796 -2.310 -15.791 1.00 95.50 281 VAL A CA 1
ATOM 2176 C C . VAL A 1 281 ? 0.168 -1.527 -16.671 1.00 95.50 281 VAL A C 1
ATOM 2178 O O . VAL A 1 281 ? 1.212 -2.037 -17.090 1.00 95.50 281 VAL A O 1
ATOM 2181 N N . MET A 1 282 ? -0.190 -0.288 -16.986 1.00 87.69 282 MET A N 1
ATOM 2182 C CA . MET A 1 282 ? 0.598 0.615 -17.819 1.00 87.69 282 MET A CA 1
ATOM 2183 C C . MET A 1 282 ? 1.037 1.825 -17.003 1.00 87.69 282 MET A C 1
ATOM 2185 O O . MET A 1 282 ? 0.344 2.240 -16.082 1.00 87.69 282 MET A O 1
ATOM 2189 N N . ASP A 1 283 ? 2.156 2.425 -17.404 1.00 88.19 283 ASP A N 1
ATOM 2190 C CA . ASP A 1 283 ? 2.625 3.702 -16.868 1.00 88.19 283 ASP A CA 1
ATOM 2191 C C . ASP A 1 283 ? 2.819 3.681 -15.335 1.00 88.19 283 ASP A C 1
ATOM 2193 O O . ASP A 1 283 ? 3.315 2.696 -14.772 1.00 88.19 283 ASP A O 1
ATOM 2197 N N . ASN 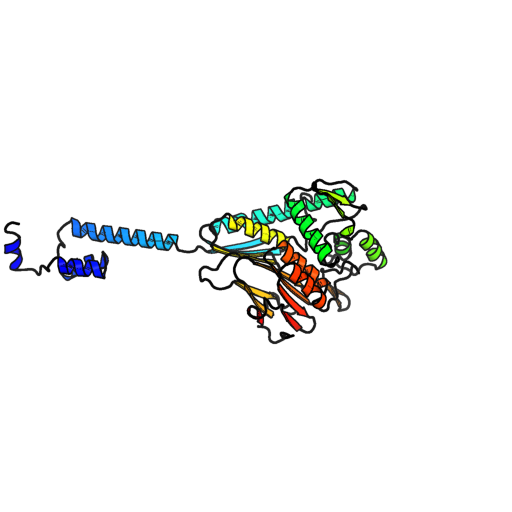A 1 284 ? 2.512 4.803 -14.680 1.00 94.12 284 ASN A N 1
ATOM 2198 C CA . ASN A 1 284 ? 2.703 5.004 -13.251 1.00 94.12 284 ASN A CA 1
ATOM 2199 C C . ASN A 1 284 ? 1.432 4.596 -12.508 1.00 94.12 284 ASN A C 1
ATOM 2201 O O . ASN A 1 284 ? 0.402 5.259 -12.625 1.00 94.12 284 ASN A O 1
ATOM 2205 N N . THR A 1 285 ? 1.488 3.498 -11.767 1.00 97.56 285 THR A N 1
ATOM 2206 C CA . THR A 1 285 ? 0.362 2.978 -10.985 1.00 97.56 285 THR A CA 1
ATOM 2207 C C . THR A 1 285 ? 0.916 2.202 -9.804 1.00 97.56 285 THR A C 1
ATOM 2209 O O . THR A 1 285 ? 1.916 1.495 -9.930 1.00 97.56 285 THR A O 1
ATOM 2212 N N . VAL A 1 286 ? 0.269 2.322 -8.655 1.00 98.50 286 VAL A N 1
ATOM 2213 C CA . VAL A 1 286 ? 0.523 1.490 -7.486 1.00 98.50 286 VAL A CA 1
ATOM 2214 C C . VAL A 1 286 ? -0.618 0.494 -7.353 1.00 98.50 286 VAL A C 1
ATOM 2216 O O . VAL A 1 286 ? -1.786 0.849 -7.494 1.00 98.50 286 VAL A O 1
ATOM 2219 N N . VAL A 1 287 ? -0.259 -0.767 -7.130 1.00 98.62 287 VAL A N 1
ATOM 2220 C CA . VAL A 1 287 ? -1.179 -1.880 -6.919 1.00 98.62 287 VAL A CA 1
ATOM 2221 C C . VAL A 1 287 ? -0.948 -2.427 -5.519 1.00 98.62 287 VAL A C 1
ATOM 2223 O O . VAL A 1 287 ? 0.113 -2.995 -5.263 1.00 98.62 287 VAL A O 1
ATOM 2226 N N . SER A 1 288 ? -1.912 -2.273 -4.616 1.00 98.62 288 SER A N 1
ATOM 2227 C CA . SER A 1 288 ? -1.806 -2.749 -3.230 1.00 98.62 288 SER A CA 1
ATOM 2228 C C . SER A 1 288 ? -2.854 -3.807 -2.937 1.00 98.62 288 SER A C 1
ATOM 2230 O O . SER A 1 288 ? -4.007 -3.666 -3.335 1.00 98.62 288 SER A O 1
ATOM 2232 N N . THR A 1 289 ? -2.465 -4.870 -2.238 1.00 98.44 289 THR A N 1
ATOM 2233 C CA . THR A 1 289 ? -3.379 -5.951 -1.856 1.00 98.44 289 THR A CA 1
ATOM 2234 C C . THR A 1 289 ? -3.466 -6.087 -0.346 1.00 98.44 289 THR A C 1
ATOM 2236 O O . THR A 1 289 ? -2.452 -6.259 0.320 1.00 98.44 289 THR A O 1
ATOM 2239 N N . SER A 1 290 ? -4.693 -6.075 0.167 1.00 98.25 290 SER A N 1
ATOM 2240 C CA . SER A 1 290 ? -5.026 -6.464 1.535 1.00 98.25 290 SER A CA 1
ATOM 2241 C C . SER A 1 290 ? -5.691 -7.836 1.522 1.00 98.25 290 SER A C 1
ATOM 2243 O O . SER A 1 290 ? -6.612 -8.076 0.740 1.00 98.25 290 SER A O 1
ATOM 2245 N N . GLY A 1 291 ? -5.238 -8.756 2.375 1.00 97.12 291 GLY A N 1
ATOM 2246 C CA . GLY A 1 291 ? -5.759 -10.121 2.420 1.00 97.12 291 GLY A CA 1
ATOM 2247 C C . GLY A 1 291 ? -5.700 -10.757 3.802 1.00 97.12 291 GLY A C 1
ATOM 2248 O O . GLY A 1 291 ? -4.766 -10.550 4.578 1.00 97.12 291 GLY A O 1
ATOM 2249 N N . ASP A 1 292 ? -6.680 -11.610 4.092 1.00 95.69 292 ASP A N 1
ATOM 2250 C CA . ASP A 1 292 ? -6.789 -12.320 5.375 1.00 95.69 292 ASP A CA 1
ATOM 2251 C C . ASP A 1 292 ? -5.772 -13.465 5.545 1.00 95.69 292 ASP A C 1
ATOM 2253 O O . ASP A 1 292 ? -5.747 -14.162 6.561 1.00 95.69 292 ASP A O 1
ATOM 2257 N N . TYR A 1 293 ? -4.956 -13.712 4.524 1.00 93.19 293 TYR A N 1
ATOM 2258 C CA . TYR A 1 293 ? -4.000 -14.810 4.446 1.00 93.19 293 TYR A CA 1
ATOM 2259 C C . TYR A 1 293 ? -2.557 -14.387 4.699 1.00 93.19 293 TYR A C 1
ATOM 2261 O O . TYR A 1 293 ? -1.700 -15.261 4.799 1.00 93.19 293 TYR A O 1
ATOM 2269 N N . GLU A 1 294 ? -2.284 -13.088 4.830 1.00 91.44 294 GLU A N 1
ATOM 2270 C CA . GLU A 1 294 ? -0.921 -12.598 5.045 1.00 91.44 294 GLU A CA 1
ATOM 2271 C C . GLU A 1 294 ? -0.455 -12.800 6.489 1.00 91.44 294 GLU A C 1
ATOM 2273 O O . GLU A 1 294 ? 0.591 -13.400 6.733 1.00 91.44 294 GLU A O 1
ATOM 2278 N N . LYS A 1 295 ? -1.250 -12.330 7.456 1.00 93.88 295 LYS A N 1
ATOM 2279 C CA . LYS A 1 295 ? -0.980 -12.467 8.893 1.00 93.88 295 LYS A CA 1
ATOM 2280 C C . LYS A 1 295 ? -2.261 -12.868 9.610 1.00 93.88 295 LYS A C 1
ATOM 2282 O O . LYS A 1 295 ? -3.245 -12.120 9.588 1.00 93.88 295 LYS A O 1
ATOM 2287 N N . TYR A 1 296 ? -2.250 -14.054 10.212 1.00 96.19 296 TYR A N 1
ATOM 2288 C CA . TYR A 1 296 ? -3.384 -14.624 10.932 1.00 96.19 296 TYR A CA 1
ATOM 2289 C C . TYR A 1 296 ? -2.938 -15.724 11.899 1.00 96.19 296 TYR A C 1
ATOM 2291 O O . TYR A 1 296 ? -1.846 -16.277 11.773 1.00 96.19 296 TYR A O 1
ATOM 2299 N N . PHE A 1 297 ? -3.830 -16.101 12.810 1.00 96.94 297 PHE A N 1
ATOM 2300 C CA . PHE A 1 297 ? -3.732 -17.342 13.576 1.00 96.94 297 PHE A CA 1
ATOM 2301 C C . PHE A 1 297 ? -5.043 -18.130 13.499 1.00 96.94 297 PHE A C 1
ATOM 2303 O O . PHE A 1 297 ? -6.081 -17.611 13.079 1.00 96.94 297 PHE A O 1
ATOM 2310 N N . MET A 1 298 ? -4.972 -19.411 13.861 1.00 95.56 298 MET A N 1
ATOM 2311 C CA . MET A 1 298 ? -6.119 -20.315 13.882 1.00 95.56 298 MET A CA 1
ATOM 2312 C C . MET A 1 298 ? -6.455 -20.670 15.326 1.00 95.56 298 MET A C 1
ATOM 2314 O O . MET A 1 298 ? -5.600 -21.187 16.038 1.00 95.56 298 MET A O 1
ATOM 2318 N N . GLU A 1 299 ? -7.706 -20.472 15.725 1.00 94.75 299 GLU A N 1
ATOM 2319 C CA . GLU A 1 299 ? -8.208 -20.831 17.053 1.00 94.75 299 GLU A CA 1
ATOM 2320 C C . GLU A 1 299 ? -9.572 -21.504 16.870 1.00 94.75 299 GLU A C 1
ATOM 2322 O O . GLU A 1 299 ? -10.464 -20.965 16.216 1.00 94.75 299 GLU A O 1
ATOM 2327 N N . ASN A 1 300 ? -9.727 -22.732 17.373 1.00 93.31 300 ASN A N 1
ATOM 2328 C CA . ASN A 1 300 ? -10.956 -23.532 17.230 1.00 93.31 300 ASN A CA 1
ATOM 2329 C C . ASN A 1 300 ? -11.476 -23.678 15.780 1.00 93.31 300 ASN A C 1
ATOM 2331 O O . ASN A 1 300 ? -12.679 -23.778 15.545 1.00 93.31 300 ASN A O 1
ATOM 2335 N N . GLY A 1 301 ? -10.568 -23.709 14.798 1.00 92.06 301 GLY A N 1
ATOM 2336 C CA . GLY A 1 301 ? -10.907 -23.835 13.375 1.00 92.06 301 GLY A CA 1
ATOM 2337 C C . GLY A 1 301 ? -11.344 -22.529 12.702 1.00 92.06 301 GLY A C 1
ATOM 2338 O O . GLY A 1 301 ? -11.627 -22.542 11.506 1.00 92.06 301 GLY A O 1
ATOM 2339 N N . VAL A 1 302 ? -11.352 -21.413 13.434 1.00 93.44 302 VAL A N 1
ATOM 2340 C CA . VAL A 1 302 ? -11.631 -20.070 12.916 1.00 93.44 302 VAL A CA 1
ATOM 2341 C C . VAL A 1 302 ? -10.312 -19.344 12.663 1.00 93.44 302 VAL A C 1
ATOM 2343 O O . VAL A 1 302 ? -9.362 -19.474 13.437 1.00 93.44 302 VAL A O 1
ATOM 2346 N N . ARG A 1 303 ? -10.249 -18.602 11.555 1.00 94.38 303 ARG A N 1
ATOM 2347 C CA . ARG A 1 303 ? -9.118 -17.744 11.201 1.00 94.38 303 ARG A CA 1
ATOM 2348 C C . ARG A 1 303 ? -9.337 -16.347 11.770 1.00 94.38 303 ARG A C 1
ATOM 2350 O O . ARG A 1 303 ? -10.359 -15.738 11.483 1.00 94.38 303 ARG A O 1
ATOM 2357 N N . TYR A 1 304 ? -8.345 -15.829 12.483 1.00 97.38 304 TYR A N 1
ATOM 2358 C CA . TYR A 1 304 ? -8.318 -14.454 12.974 1.00 97.38 304 TYR A CA 1
ATOM 2359 C C . TYR A 1 304 ? -7.151 -13.717 12.313 1.00 97.38 304 TYR A C 1
ATOM 2361 O O . TYR A 1 304 ? -5.993 -14.043 12.576 1.00 97.38 304 TYR A O 1
ATOM 2369 N N . HIS A 1 305 ? -7.450 -12.781 11.410 1.00 97.44 305 HIS A N 1
ATOM 2370 C CA . HIS A 1 305 ? -6.461 -12.044 10.615 1.00 97.44 305 HIS A CA 1
ATOM 2371 C C . HIS A 1 305 ? -6.211 -10.627 11.137 1.00 97.44 305 HIS A C 1
ATOM 2373 O O . HIS A 1 305 ? -7.000 -10.084 11.898 1.00 97.44 305 HIS A O 1
ATOM 2379 N N . HIS A 1 306 ? -5.109 -10.016 10.707 1.00 96.50 306 HIS A N 1
ATOM 2380 C CA . HIS A 1 306 ? -4.657 -8.706 11.195 1.00 96.50 306 HIS A CA 1
ATOM 2381 C C . HIS A 1 306 ? -5.487 -7.490 10.739 1.00 96.50 306 HIS A C 1
ATOM 2383 O O . HIS A 1 306 ? -5.375 -6.432 11.350 1.00 96.50 306 HIS A O 1
ATOM 2389 N N . ILE A 1 307 ? -6.305 -7.617 9.690 1.00 97.88 307 ILE A N 1
ATOM 2390 C CA . ILE A 1 307 ? -7.179 -6.528 9.219 1.00 97.88 307 ILE A CA 1
ATOM 2391 C C . ILE A 1 307 ? -8.401 -6.432 10.140 1.00 97.88 307 ILE A C 1
ATOM 2393 O O . ILE A 1 307 ? -9.273 -7.299 10.093 1.00 97.88 307 ILE A O 1
ATOM 2397 N N . MET A 1 308 ? -8.445 -5.412 10.991 1.00 98.06 308 MET A N 1
ATOM 2398 C CA . MET A 1 308 ? -9.477 -5.241 12.018 1.00 98.06 308 MET A CA 1
ATOM 2399 C C . MET A 1 308 ? -10.588 -4.305 11.550 1.00 98.06 308 MET A C 1
ATOM 2401 O O . MET A 1 308 ? -10.320 -3.321 10.869 1.00 98.06 308 MET A O 1
ATOM 2405 N N . ASP A 1 309 ? -11.815 -4.583 11.975 1.00 98.25 309 ASP A N 1
ATOM 2406 C CA . ASP A 1 309 ? -12.929 -3.642 11.919 1.00 98.25 309 ASP A CA 1
ATOM 2407 C C . ASP A 1 309 ? -12.828 -2.671 13.115 1.00 98.25 309 ASP A C 1
ATOM 2409 O O . ASP A 1 309 ? -12.961 -3.112 14.265 1.00 98.25 309 ASP A O 1
ATOM 2413 N N . PRO A 1 310 ? -12.617 -1.359 12.886 1.00 97.69 310 PRO A N 1
ATOM 2414 C CA . PRO A 1 310 ? -12.471 -0.376 13.962 1.00 97.69 310 PRO A CA 1
ATOM 2415 C C . PRO A 1 310 ? -13.708 -0.213 14.855 1.00 97.69 310 PRO A C 1
ATOM 2417 O O . PRO A 1 310 ? -13.588 0.270 15.979 1.00 97.69 310 PRO A O 1
ATOM 2420 N N . VAL A 1 311 ? -14.894 -0.629 14.396 1.00 96.75 311 VAL A N 1
ATOM 2421 C CA . VAL A 1 311 ? -16.139 -0.557 15.176 1.00 96.75 311 VAL A CA 1
ATOM 2422 C C . VAL A 1 311 ? -16.209 -1.678 16.206 1.00 96.75 311 VAL A C 1
ATOM 2424 O O . VAL A 1 311 ? -16.630 -1.462 17.343 1.00 96.75 311 VAL A O 1
ATOM 2427 N N . THR A 1 312 ? -15.834 -2.893 15.810 1.00 97.31 312 THR A N 1
ATOM 2428 C CA . THR A 1 312 ? -15.973 -4.084 16.663 1.00 97.31 312 THR A CA 1
ATOM 2429 C C . THR A 1 312 ? -14.687 -4.438 17.399 1.00 97.31 312 THR A C 1
ATOM 2431 O O . THR A 1 312 ? -14.741 -5.084 18.446 1.00 97.31 312 THR A O 1
ATOM 2434 N N . GLY A 1 313 ? -13.535 -4.037 16.858 1.00 97.62 313 GLY A N 1
ATOM 2435 C CA . GLY A 1 313 ? -12.214 -4.447 17.316 1.00 97.62 313 GLY A CA 1
ATOM 2436 C C . GLY A 1 313 ? -11.877 -5.908 17.010 1.00 97.62 313 GLY A C 1
ATOM 2437 O O . GLY A 1 313 ? -10.897 -6.409 17.551 1.00 97.62 313 GLY A O 1
ATOM 2438 N N . TYR A 1 314 ? -12.672 -6.603 16.191 1.00 98.25 314 TYR A N 1
ATOM 2439 C CA . TYR A 1 314 ? -12.398 -7.962 15.707 1.00 98.25 314 TYR A CA 1
ATOM 2440 C C . TYR A 1 314 ? -11.867 -7.927 14.266 1.00 98.25 314 TYR A C 1
ATOM 2442 O O . TYR A 1 314 ? -12.060 -6.924 13.576 1.00 98.25 314 TYR A O 1
ATOM 2450 N N . PRO A 1 315 ? -11.233 -9.013 13.778 1.00 98.12 315 PRO A N 1
ATOM 2451 C CA . PRO A 1 315 ? -10.933 -9.155 12.358 1.00 98.12 315 PRO A CA 1
ATOM 2452 C C . PRO A 1 315 ? -12.188 -8.921 11.514 1.00 98.12 315 PRO A C 1
ATOM 2454 O O . PRO A 1 315 ? -13.255 -9.444 11.840 1.00 98.12 315 PRO A O 1
ATOM 2457 N N . ALA A 1 316 ? -12.067 -8.111 10.465 1.00 97.88 316 ALA A N 1
ATOM 2458 C CA . ALA A 1 316 ? -13.202 -7.718 9.639 1.00 97.88 316 ALA A CA 1
ATOM 2459 C C . ALA A 1 316 ? -13.856 -8.923 8.939 1.00 97.88 316 ALA A C 1
ATOM 2461 O O . ALA A 1 316 ? -13.180 -9.700 8.273 1.00 97.88 316 ALA A O 1
ATOM 2462 N N . ASP A 1 317 ? -15.183 -9.037 9.033 1.00 95.81 317 ASP A N 1
ATOM 2463 C CA . ASP A 1 317 ? -15.973 -10.101 8.396 1.00 95.81 317 ASP A CA 1
ATOM 2464 C C . ASP A 1 317 ? -16.862 -9.527 7.281 1.00 95.81 317 ASP A C 1
ATOM 2466 O O . ASP A 1 317 ? -18.082 -9.409 7.402 1.00 95.81 317 ASP A O 1
ATOM 2470 N N . SER A 1 318 ? -16.228 -9.101 6.189 1.00 96.12 318 SER A N 1
ATOM 2471 C CA . SER A 1 318 ? -16.900 -8.488 5.032 1.00 96.12 318 SER A CA 1
ATOM 2472 C C . SER A 1 318 ? -17.277 -9.492 3.933 1.00 96.12 318 SER A C 1
ATOM 2474 O O . SER A 1 318 ? -17.782 -9.108 2.876 1.00 96.12 318 SER A O 1
ATOM 2476 N N . GLY A 1 319 ? -16.996 -10.785 4.143 1.00 96.00 319 GLY A N 1
ATOM 2477 C CA . GLY A 1 319 ? -17.114 -11.838 3.126 1.00 96.00 319 GLY A CA 1
ATOM 2478 C C . GLY A 1 319 ? -15.983 -11.855 2.085 1.00 96.00 319 GLY A C 1
ATOM 2479 O O . GLY A 1 319 ? -15.973 -12.726 1.205 1.00 96.00 319 GLY A O 1
ATOM 2480 N N . LEU A 1 320 ? -15.022 -10.931 2.191 1.00 98.00 320 LEU A N 1
ATOM 2481 C CA . LEU A 1 320 ? -13.840 -10.826 1.339 1.00 98.00 320 LEU A CA 1
ATOM 2482 C C . LEU A 1 320 ? -12.650 -11.585 1.937 1.00 98.00 320 LEU A C 1
ATOM 2484 O O . LEU A 1 320 ? -12.499 -11.692 3.148 1.00 98.00 320 LEU A O 1
ATOM 2488 N N . VAL A 1 321 ? -11.790 -12.111 1.067 1.00 98.00 321 VAL A N 1
ATOM 2489 C CA . VAL A 1 321 ? -10.511 -12.750 1.436 1.00 98.00 321 VAL A CA 1
ATOM 2490 C C . VAL A 1 321 ? -9.312 -12.008 0.858 1.00 98.00 321 VAL A C 1
ATOM 2492 O O . VAL A 1 321 ? -8.191 -12.165 1.341 1.00 98.00 321 VAL A O 1
ATOM 2495 N N . SER A 1 322 ? -9.542 -11.188 -0.168 1.00 98.38 322 SER A N 1
ATOM 2496 C CA . SER A 1 322 ? -8.540 -10.318 -0.770 1.00 98.38 322 SER A CA 1
ATOM 2497 C C . SER A 1 322 ? -9.205 -9.127 -1.451 1.00 98.38 322 SER A C 1
ATOM 2499 O O . SER A 1 322 ? -10.252 -9.278 -2.088 1.00 98.38 322 SER A O 1
ATOM 2501 N N . VAL A 1 323 ? -8.577 -7.962 -1.332 1.00 98.69 323 VAL A N 1
ATOM 2502 C CA . VAL A 1 323 ? -8.885 -6.764 -2.109 1.00 98.69 323 VAL A CA 1
ATOM 2503 C C . VAL A 1 323 ? -7.585 -6.221 -2.673 1.00 98.69 323 VAL A C 1
ATOM 2505 O O . VAL A 1 323 ? -6.694 -5.846 -1.914 1.00 98.69 323 VAL A O 1
ATOM 2508 N N . THR A 1 324 ? -7.488 -6.168 -3.996 1.00 98.81 324 THR A N 1
ATOM 2509 C CA . THR A 1 324 ? -6.385 -5.529 -4.715 1.00 98.81 324 THR A CA 1
ATOM 2510 C C . THR A 1 324 ? -6.880 -4.214 -5.295 1.00 98.81 324 THR A C 1
ATOM 2512 O O . THR A 1 324 ? -7.822 -4.231 -6.079 1.00 98.81 324 THR A O 1
ATOM 2515 N N . VAL A 1 325 ? -6.253 -3.097 -4.938 1.00 98.75 325 VAL A N 1
ATOM 2516 C CA . VAL A 1 325 ? -6.576 -1.751 -5.435 1.00 98.75 325 VAL A CA 1
ATOM 2517 C C . VAL A 1 325 ? -5.480 -1.271 -6.376 1.00 98.75 325 VAL A C 1
ATOM 2519 O O . VAL A 1 325 ? -4.307 -1.546 -6.139 1.00 98.75 325 VAL A O 1
ATOM 2522 N N . LEU A 1 326 ? -5.866 -0.566 -7.439 1.00 98.31 326 LEU A N 1
ATOM 2523 C CA . LEU A 1 326 ? -4.984 0.146 -8.354 1.00 98.31 326 LEU A CA 1
ATOM 2524 C C . LEU A 1 326 ? -5.267 1.646 -8.235 1.00 98.31 326 LEU A C 1
ATOM 2526 O O . LEU A 1 326 ? -6.406 2.077 -8.422 1.00 98.31 326 LEU A O 1
ATOM 2530 N N . CYS A 1 327 ? -4.239 2.442 -7.958 1.00 97.44 327 CYS A N 1
ATOM 2531 C CA . CYS A 1 327 ? -4.342 3.899 -7.885 1.00 97.44 327 CYS A CA 1
ATOM 2532 C C . CYS A 1 327 ? -3.043 4.557 -8.370 1.00 97.44 327 CYS A C 1
ATOM 2534 O O . CYS A 1 327 ? -1.977 3.943 -8.362 1.00 97.44 327 CYS A O 1
ATOM 2536 N N . SER A 1 328 ? -3.097 5.819 -8.795 1.00 96.12 328 SER A N 1
ATOM 2537 C CA . SER A 1 328 ? -1.884 6.586 -9.114 1.00 96.12 328 SER A CA 1
ATOM 2538 C C . SER A 1 328 ? -1.076 6.980 -7.874 1.00 96.12 328 SER A C 1
ATOM 2540 O O . SER A 1 328 ? 0.109 7.267 -8.000 1.00 96.12 328 SER A O 1
ATOM 2542 N N . SER A 1 329 ? -1.732 7.024 -6.712 1.00 97.81 329 SER A N 1
ATOM 2543 C CA . SER A 1 329 ? -1.171 7.366 -5.406 1.00 97.81 329 SER A CA 1
ATOM 2544 C C . SER A 1 329 ? -0.975 6.090 -4.591 1.00 97.81 329 SER A C 1
ATOM 2546 O O . SER A 1 329 ? -1.888 5.269 -4.464 1.00 97.81 329 SER A O 1
ATOM 2548 N N . GLY A 1 330 ? 0.230 5.886 -4.077 1.00 98.25 330 GLY A N 1
ATOM 2549 C CA . GLY A 1 330 ? 0.600 4.716 -3.301 1.00 98.25 330 GLY A CA 1
ATOM 2550 C C . GLY A 1 330 ? -0.047 4.708 -1.927 1.00 98.25 330 GLY A C 1
ATOM 2551 O O . GLY A 1 330 ? -0.613 3.679 -1.547 1.00 98.25 330 GLY A O 1
ATOM 2552 N N . ILE A 1 331 ? -0.011 5.836 -1.212 1.00 98.31 331 ILE A N 1
ATOM 2553 C CA . ILE A 1 331 ? -0.710 6.002 0.069 1.00 98.31 331 ILE A CA 1
ATOM 2554 C C . ILE A 1 331 ? -2.206 5.693 -0.072 1.00 98.31 331 ILE A C 1
ATOM 2556 O O . ILE A 1 331 ? -2.744 4.923 0.727 1.00 98.31 331 ILE A O 1
ATOM 2560 N N . ASP A 1 332 ? -2.847 6.188 -1.135 1.00 98.62 332 ASP A N 1
ATOM 2561 C CA . ASP A 1 332 ? -4.259 5.907 -1.396 1.00 98.62 332 ASP A CA 1
ATOM 2562 C C . ASP A 1 332 ? -4.462 4.435 -1.756 1.00 98.62 332 ASP A C 1
ATOM 2564 O O . ASP A 1 332 ? -5.338 3.796 -1.190 1.00 98.62 332 ASP A O 1
ATOM 2568 N N . SER A 1 333 ? -3.635 3.852 -2.632 1.00 98.62 333 SER A N 1
ATOM 2569 C CA . SER A 1 333 ? -3.729 2.432 -3.005 1.00 98.62 333 SER A CA 1
ATOM 2570 C C . SER A 1 333 ? -3.667 1.499 -1.786 1.00 98.62 333 SER A C 1
ATOM 2572 O O . SER A 1 333 ? -4.521 0.624 -1.624 1.00 98.62 333 SER A O 1
ATOM 2574 N N . ASP A 1 334 ? -2.664 1.665 -0.914 1.00 98.56 334 ASP A N 1
ATOM 2575 C CA . ASP A 1 334 ? -2.470 0.811 0.274 1.00 98.56 334 ASP A CA 1
ATOM 2576 C C . ASP A 1 334 ? -3.619 1.006 1.279 1.00 98.56 334 ASP A C 1
ATOM 2578 O O . ASP A 1 334 ? -4.283 0.033 1.660 1.00 98.56 334 ASP A O 1
ATOM 2582 N N . GLY A 1 335 ? -3.957 2.262 1.592 1.00 98.69 335 GLY A N 1
ATOM 2583 C CA . GLY A 1 335 ? -5.039 2.587 2.519 1.00 98.69 335 GLY A CA 1
ATOM 2584 C C . GLY A 1 335 ? -6.420 2.150 2.022 1.00 98.69 335 GLY A C 1
ATOM 2585 O O . GLY A 1 335 ? -7.187 1.556 2.783 1.00 98.69 335 GLY A O 1
ATOM 2586 N N . LEU A 1 336 ? -6.734 2.378 0.741 1.00 98.88 336 LEU A N 1
ATOM 2587 C CA . LEU A 1 336 ? -7.993 1.961 0.118 1.00 98.88 336 LEU A CA 1
ATOM 2588 C C . LEU A 1 336 ? -8.123 0.444 0.116 1.00 98.88 336 LEU A C 1
ATOM 2590 O O . LEU A 1 336 ? -9.222 -0.051 0.347 1.00 98.88 336 LEU A O 1
ATOM 2594 N N . SER A 1 337 ? -7.033 -0.304 -0.095 1.00 98.81 337 SER A N 1
ATOM 2595 C CA . SER A 1 337 ? -7.093 -1.768 -0.041 1.00 98.81 337 SER A CA 1
ATOM 2596 C C . SER A 1 337 ? -7.574 -2.260 1.330 1.00 98.81 337 SER A C 1
ATOM 2598 O O . SER A 1 337 ? -8.424 -3.149 1.396 1.00 98.81 337 SER A O 1
ATOM 2600 N N . THR A 1 338 ? -7.123 -1.616 2.413 1.00 98.69 338 THR A N 1
ATOM 2601 C CA . THR A 1 338 ? -7.562 -1.916 3.784 1.00 98.69 338 THR A CA 1
ATOM 2602 C C . THR A 1 338 ? -8.998 -1.445 4.020 1.00 98.69 338 THR A C 1
ATOM 2604 O O . THR A 1 338 ? -9.839 -2.231 4.455 1.00 98.69 338 THR A O 1
ATOM 2607 N N . ALA A 1 339 ? -9.310 -0.188 3.683 1.00 98.81 339 ALA A N 1
ATOM 2608 C CA . ALA A 1 339 ? -10.644 0.384 3.860 1.00 98.81 339 ALA A CA 1
ATOM 2609 C C . ALA A 1 339 ? -11.717 -0.443 3.137 1.00 98.81 339 ALA A C 1
ATOM 2611 O O . ALA A 1 339 ? -12.739 -0.795 3.721 1.00 98.81 339 ALA A O 1
ATOM 2612 N N . CYS A 1 340 ? -11.464 -0.807 1.879 1.00 98.88 340 CYS A N 1
ATOM 2613 C CA . CYS A 1 340 ? -12.377 -1.592 1.058 1.00 98.88 340 CYS A CA 1
ATOM 2614 C C . CYS A 1 340 ? -12.527 -3.031 1.574 1.00 98.88 340 CYS A C 1
ATOM 2616 O O . CYS A 1 340 ? -13.622 -3.598 1.527 1.00 98.88 340 CYS A O 1
ATOM 2618 N N . PHE A 1 341 ? -11.450 -3.618 2.112 1.00 98.81 341 PHE A N 1
ATOM 2619 C CA . PHE A 1 341 ? -11.515 -4.923 2.769 1.00 98.81 341 PHE A CA 1
ATOM 2620 C C . PHE A 1 341 ? -12.483 -4.893 3.956 1.00 98.81 341 PHE A C 1
ATOM 2622 O O . PHE A 1 341 ? -13.310 -5.792 4.086 1.00 98.81 341 PHE A O 1
ATOM 2629 N N . VAL A 1 342 ? -12.419 -3.853 4.792 1.00 98.75 342 VAL A N 1
ATOM 2630 C CA . VAL A 1 342 ? -13.292 -3.697 5.967 1.00 98.75 342 VAL A CA 1
ATOM 2631 C C . VAL A 1 342 ? -14.728 -3.339 5.563 1.00 98.75 342 VAL A C 1
ATOM 2633 O O . VAL A 1 342 ? -15.677 -3.935 6.069 1.00 98.75 342 VAL A O 1
ATOM 2636 N N . LEU A 1 343 ? -14.908 -2.409 4.620 1.00 98.31 343 LEU A N 1
ATOM 2637 C CA . LEU A 1 343 ? -16.225 -1.954 4.150 1.00 98.31 343 LEU A CA 1
ATOM 2638 C C . LEU A 1 343 ? -17.038 -3.047 3.453 1.00 98.31 343 LEU A C 1
ATOM 2640 O O . LEU A 1 343 ? -18.273 -3.018 3.496 1.00 98.31 343 LEU A O 1
ATOM 2644 N N . GLY A 1 344 ? -16.354 -3.967 2.771 1.00 98.19 344 GLY A N 1
ATOM 2645 C CA . GLY A 1 344 ? -16.975 -4.874 1.820 1.00 98.19 344 GLY A CA 1
ATOM 2646 C C . GLY A 1 344 ? -17.222 -4.215 0.462 1.00 98.19 344 GLY A C 1
ATOM 2647 O O . GLY A 1 344 ? -17.225 -2.991 0.308 1.00 98.19 344 GLY A O 1
ATOM 2648 N N . ARG A 1 345 ? -17.452 -5.053 -0.551 1.00 95.88 345 ARG A N 1
ATOM 2649 C CA . ARG A 1 345 ? -17.506 -4.648 -1.965 1.00 95.88 345 ARG A CA 1
ATOM 2650 C C . ARG A 1 345 ? -18.507 -3.524 -2.246 1.00 95.88 345 ARG A C 1
ATOM 2652 O O . ARG A 1 345 ? -18.159 -2.541 -2.883 1.00 95.88 345 ARG A O 1
ATOM 2659 N N . GLU A 1 346 ? -19.741 -3.669 -1.773 1.00 95.00 346 GLU A N 1
ATOM 2660 C CA . GLU A 1 346 ? -20.863 -2.787 -2.135 1.00 95.00 346 GLU A CA 1
ATOM 2661 C C . GLU A 1 346 ? -20.621 -1.333 -1.721 1.00 95.00 346 GLU A C 1
ATOM 2663 O O . GLU A 1 346 ? -20.872 -0.418 -2.497 1.00 95.00 346 GLU A O 1
ATOM 2668 N N . LYS A 1 347 ? -20.082 -1.121 -0.516 1.00 96.38 347 LYS A N 1
ATOM 2669 C CA . LYS A 1 347 ? -19.742 0.214 -0.007 1.00 96.38 347 LYS A CA 1
ATOM 2670 C C . LYS A 1 347 ? -18.417 0.743 -0.559 1.00 96.38 347 LYS A C 1
ATOM 2672 O O . LYS A 1 347 ? -18.185 1.944 -0.524 1.00 96.38 347 LYS A O 1
ATOM 2677 N N . SER A 1 348 ? -17.556 -0.142 -1.061 1.00 98.06 348 SER A N 1
ATOM 2678 C CA . SER A 1 348 ? -16.245 0.236 -1.596 1.00 98.06 348 SER A CA 1
ATOM 2679 C C . SER A 1 348 ? -16.339 0.974 -2.930 1.00 98.06 348 SER A C 1
ATOM 2681 O O . SER A 1 348 ? -15.453 1.763 -3.228 1.00 98.06 348 SER A O 1
ATOM 2683 N N . VAL A 1 349 ? -17.390 0.749 -3.729 1.00 94.81 349 VAL A N 1
ATOM 2684 C CA . VAL A 1 349 ? -17.523 1.350 -5.071 1.00 94.81 349 VAL A CA 1
ATOM 2685 C C . VAL A 1 349 ? -17.501 2.881 -5.011 1.00 94.81 349 VAL A C 1
ATOM 2687 O O . VAL A 1 349 ? -16.685 3.501 -5.683 1.00 94.81 349 VAL A O 1
ATOM 2690 N N . GLU A 1 350 ? -18.323 3.490 -4.151 1.00 96.31 350 GLU A N 1
ATOM 2691 C CA . GLU A 1 350 ? -18.378 4.954 -3.997 1.00 96.31 350 GLU A CA 1
ATOM 2692 C C . GLU A 1 350 ? -17.042 5.530 -3.500 1.00 96.31 350 GLU A C 1
ATOM 2694 O O . GLU A 1 350 ? -16.595 6.585 -3.958 1.00 96.31 350 GLU A O 1
ATOM 2699 N N . LEU A 1 351 ? -16.374 4.817 -2.587 1.00 98.50 351 LEU A N 1
ATOM 2700 C CA . LEU A 1 351 ? -15.065 5.217 -2.083 1.00 98.50 351 LEU A CA 1
ATOM 2701 C C . LEU A 1 351 ? -14.004 5.169 -3.193 1.00 98.50 351 LEU A C 1
ATOM 2703 O O . LEU A 1 351 ? -13.254 6.123 -3.359 1.00 98.50 351 LEU A O 1
ATOM 2707 N N . LEU A 1 352 ? -13.958 4.094 -3.980 1.00 98.62 352 LEU A N 1
ATOM 2708 C CA . LEU A 1 352 ? -13.004 3.942 -5.082 1.00 98.62 352 LEU A CA 1
ATOM 2709 C C . LEU A 1 352 ? -13.208 5.010 -6.166 1.00 98.62 352 LEU A C 1
ATOM 2711 O O . LEU A 1 352 ? -12.235 5.629 -6.600 1.00 98.62 352 LEU A O 1
ATOM 2715 N N . GLU A 1 353 ? -14.459 5.304 -6.536 1.00 97.44 353 GLU A N 1
ATOM 2716 C CA . GLU A 1 353 ? -14.793 6.364 -7.498 1.00 97.44 353 GLU A CA 1
ATOM 2717 C C . GLU A 1 353 ? -14.272 7.736 -7.051 1.00 97.44 353 GLU A C 1
ATOM 2719 O O . GLU A 1 353 ? -13.718 8.490 -7.856 1.00 97.44 353 GLU A O 1
ATOM 2724 N N . LYS A 1 354 ? -14.390 8.055 -5.755 1.00 97.81 354 LYS A N 1
ATOM 2725 C CA . LYS A 1 354 ? -13.916 9.325 -5.185 1.00 97.81 354 LYS A CA 1
ATOM 2726 C C . LYS A 1 354 ? -12.407 9.532 -5.347 1.00 97.81 354 LYS A C 1
ATOM 2728 O O . LYS A 1 354 ? -11.963 10.675 -5.470 1.00 97.81 354 LYS A O 1
ATOM 2733 N N . TYR A 1 355 ? -11.643 8.444 -5.367 1.00 98.06 355 TYR A N 1
ATOM 2734 C CA . TYR A 1 355 ? -10.187 8.450 -5.515 1.00 98.06 355 TYR A CA 1
ATOM 2735 C C . TYR A 1 355 ? -9.724 8.113 -6.939 1.00 98.06 355 TYR A C 1
ATOM 2737 O O . TYR A 1 355 ? -8.522 8.086 -7.199 1.00 98.06 355 TYR A O 1
ATOM 2745 N N . GLY A 1 356 ? -10.652 7.871 -7.875 1.00 97.12 356 GLY A N 1
ATOM 2746 C CA . GLY A 1 356 ? -10.318 7.418 -9.227 1.00 97.12 356 GLY A CA 1
ATOM 2747 C C . GLY A 1 356 ? -9.525 6.108 -9.224 1.00 97.12 356 GLY A C 1
ATOM 2748 O O . GLY A 1 356 ? -8.613 5.942 -10.033 1.00 97.12 356 GLY A O 1
ATOM 2749 N N . ALA A 1 357 ? -9.822 5.232 -8.265 1.00 98.19 357 ALA A N 1
ATOM 2750 C CA . ALA A 1 357 ? -9.156 3.956 -8.070 1.00 98.19 357 ALA A CA 1
ATOM 2751 C C . ALA A 1 357 ? -10.006 2.804 -8.618 1.00 98.19 357 ALA A C 1
ATOM 2753 O O . ALA A 1 357 ? -11.229 2.884 -8.688 1.00 98.19 357 ALA A O 1
ATOM 2754 N N . GLU A 1 358 ? -9.343 1.707 -8.962 1.00 98.06 358 GLU A N 1
ATOM 2755 C CA . GLU A 1 358 ? -9.975 0.479 -9.445 1.00 98.06 358 GLU A CA 1
ATOM 2756 C C . GLU A 1 358 ? -9.644 -0.679 -8.504 1.00 98.06 358 GLU A C 1
ATOM 2758 O O . GLU A 1 358 ? -8.642 -0.627 -7.788 1.00 98.06 358 GLU A O 1
ATOM 2763 N N . ALA A 1 359 ? -10.450 -1.740 -8.496 1.00 98.31 359 ALA A N 1
ATOM 2764 C CA . ALA A 1 359 ? -10.233 -2.860 -7.595 1.00 98.31 359 ALA A CA 1
ATOM 2765 C C . ALA A 1 359 ? -10.632 -4.231 -8.154 1.00 98.31 359 ALA A C 1
ATOM 2767 O O . ALA A 1 359 ? -11.552 -4.389 -8.958 1.00 98.31 359 ALA A O 1
ATOM 2768 N N . VAL A 1 360 ? -9.945 -5.247 -7.632 1.00 98.56 360 VAL A N 1
ATOM 2769 C CA . VAL A 1 360 ? -10.285 -6.663 -7.744 1.00 98.56 360 VAL A CA 1
ATOM 2770 C C . VAL A 1 360 ? -10.632 -7.181 -6.354 1.00 98.56 360 VAL A C 1
ATOM 2772 O O . VAL A 1 360 ? -9.796 -7.178 -5.451 1.00 98.56 360 VAL A O 1
ATOM 2775 N N . PHE A 1 361 ? -11.861 -7.655 -6.185 1.00 98.56 361 PHE A N 1
ATOM 2776 C CA . PHE A 1 361 ? -12.354 -8.242 -4.943 1.00 98.56 361 PHE A CA 1
ATOM 2777 C C . PHE A 1 361 ? -12.431 -9.755 -5.084 1.00 98.56 361 PHE A C 1
ATOM 2779 O O . PHE A 1 361 ? -13.040 -10.249 -6.033 1.00 98.56 361 PHE A O 1
ATOM 2786 N N . ILE A 1 362 ? -11.884 -10.492 -4.120 1.00 98.50 362 ILE A N 1
ATOM 2787 C CA . ILE A 1 362 ? -12.010 -11.949 -4.042 1.00 98.50 362 ILE A CA 1
ATOM 2788 C C . ILE A 1 362 ? -12.783 -12.303 -2.777 1.00 98.50 362 ILE A C 1
ATOM 2790 O O . ILE A 1 362 ? -12.406 -11.901 -1.676 1.00 98.50 362 ILE A O 1
ATOM 2794 N N . THR A 1 363 ? -13.855 -13.075 -2.926 1.00 97.88 363 THR A N 1
ATOM 2795 C CA . THR A 1 363 ? -14.711 -13.517 -1.819 1.00 97.88 363 THR A CA 1
ATOM 2796 C C . THR A 1 363 ? -14.334 -14.900 -1.296 1.00 97.88 363 THR A C 1
ATOM 2798 O O . THR A 1 363 ? -13.642 -15.692 -1.945 1.00 97.88 363 THR A O 1
ATOM 2801 N N . THR A 1 364 ? -14.854 -15.223 -0.113 1.00 94.56 364 THR A N 1
ATOM 2802 C CA . THR A 1 364 ? -14.700 -16.538 0.533 1.00 94.56 364 THR A CA 1
ATOM 2803 C C . THR A 1 364 ? -15.217 -17.713 -0.309 1.00 94.56 364 THR A C 1
ATOM 2805 O O . THR A 1 364 ? -14.666 -18.810 -0.220 1.00 94.56 364 THR A O 1
ATOM 2808 N N . ASP A 1 365 ? -16.220 -17.498 -1.165 1.00 96.00 365 ASP A N 1
ATOM 2809 C CA . ASP A 1 365 ? -16.800 -18.495 -2.076 1.00 96.00 365 ASP A CA 1
ATOM 2810 C C . ASP A 1 365 ? -16.149 -18.515 -3.476 1.00 96.00 365 ASP A C 1
ATOM 2812 O O . ASP A 1 365 ? -16.721 -19.049 -4.430 1.00 96.00 365 ASP A O 1
ATOM 2816 N N . LYS A 1 366 ? -14.924 -17.977 -3.594 1.00 97.19 366 LYS A N 1
ATOM 2817 C CA . LYS A 1 366 ? -14.105 -17.958 -4.821 1.00 97.19 366 LYS A CA 1
ATOM 2818 C C . LYS A 1 366 ? -14.755 -17.198 -5.986 1.00 97.19 366 LYS A C 1
ATOM 2820 O O . LYS A 1 366 ? -14.569 -17.540 -7.162 1.00 97.19 366 LYS A O 1
ATOM 2825 N N . LYS A 1 367 ? -15.512 -16.144 -5.679 1.00 98.06 367 LYS A N 1
ATOM 2826 C CA . LYS A 1 367 ? -15.991 -15.176 -6.671 1.00 98.06 367 LYS A CA 1
ATOM 2827 C C . LYS A 1 367 ? -15.020 -14.016 -6.780 1.00 98.06 367 LYS A C 1
ATOM 2829 O O . LYS A 1 367 ? -14.430 -13.596 -5.789 1.00 98.06 367 LYS A O 1
ATOM 2834 N N . ILE A 1 368 ? -14.858 -13.533 -8.005 1.00 98.44 368 ILE A N 1
ATOM 2835 C CA . ILE A 1 368 ? -14.062 -12.353 -8.317 1.00 98.44 368 ILE A CA 1
ATOM 2836 C C . ILE A 1 368 ? -14.999 -11.286 -8.854 1.0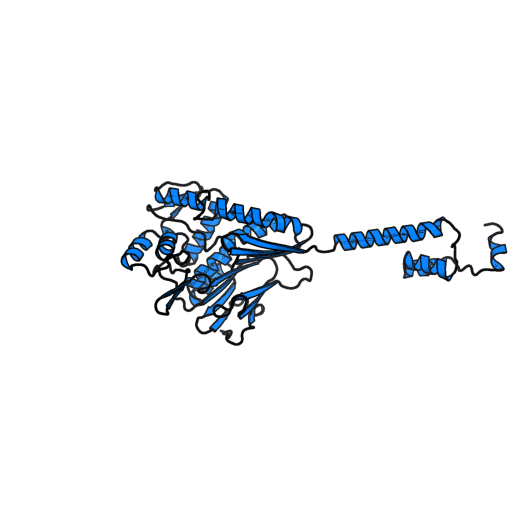0 98.44 368 ILE A C 1
ATOM 2838 O O . ILE A 1 368 ? -15.724 -11.536 -9.817 1.00 98.44 368 ILE A O 1
ATOM 2842 N N . TYR A 1 369 ? -14.951 -10.109 -8.246 1.00 98.06 369 TYR A N 1
ATOM 2843 C CA . TYR A 1 369 ? -15.639 -8.920 -8.729 1.00 98.06 369 TYR A CA 1
ATOM 2844 C C . TYR A 1 369 ? -14.596 -7.895 -9.145 1.00 98.06 369 TYR A C 1
ATOM 2846 O O . TYR A 1 369 ? -13.593 -7.708 -8.455 1.00 98.06 369 TYR A O 1
ATOM 2854 N N . LEU A 1 370 ? -14.836 -7.264 -10.284 1.00 97.50 370 LEU A N 1
ATOM 2855 C CA . LEU A 1 370 ? -13.945 -6.299 -10.907 1.00 97.50 370 LEU A CA 1
ATOM 2856 C C . LEU A 1 370 ? -14.689 -4.975 -10.992 1.00 97.50 370 LEU A C 1
ATOM 2858 O O . LEU A 1 370 ? -15.878 -4.970 -11.306 1.00 97.50 370 LEU A O 1
ATOM 2862 N N . THR A 1 371 ? -14.005 -3.872 -10.722 1.00 96.50 371 THR A N 1
ATOM 2863 C CA . THR A 1 371 ? -14.494 -2.562 -11.156 1.00 96.50 371 THR A CA 1
ATOM 2864 C C . THR A 1 371 ? -14.288 -2.404 -12.668 1.00 96.50 371 THR A C 1
ATOM 2866 O O . THR A 1 371 ? -13.496 -3.124 -13.293 1.00 96.50 371 THR A O 1
ATOM 2869 N N . ASP A 1 372 ? -15.029 -1.481 -13.282 1.00 93.19 372 ASP A N 1
ATOM 2870 C CA . ASP A 1 372 ? -15.092 -1.346 -14.741 1.00 93.19 372 ASP A CA 1
ATOM 2871 C C . ASP A 1 372 ? -13.707 -1.150 -15.379 1.00 93.19 372 ASP A C 1
ATOM 2873 O O . ASP A 1 372 ? -13.401 -1.792 -16.388 1.00 93.19 372 ASP A O 1
ATOM 2877 N N . GLY A 1 373 ? -12.833 -0.340 -14.771 1.00 91.75 373 GLY A N 1
ATOM 2878 C CA . GLY A 1 373 ? -11.531 0.008 -15.340 1.00 91.75 373 GLY A CA 1
ATOM 2879 C C . GLY A 1 373 ? -10.507 -1.129 -15.372 1.00 91.75 373 GLY A C 1
ATOM 2880 O O . GLY A 1 373 ? -9.488 -0.996 -16.047 1.00 91.75 373 GLY A O 1
ATOM 2881 N N . VAL A 1 374 ? -10.765 -2.262 -14.706 1.00 93.56 374 VAL A N 1
ATOM 2882 C CA . VAL A 1 374 ? -9.867 -3.438 -14.715 1.00 93.56 374 VAL A CA 1
ATOM 2883 C C . VAL A 1 374 ? -10.452 -4.660 -15.416 1.00 93.56 374 VAL A C 1
ATOM 2885 O O . VAL A 1 374 ? -9.767 -5.676 -15.539 1.00 93.56 374 VAL A O 1
ATOM 2888 N N . THR A 1 375 ? -11.684 -4.580 -15.925 1.00 93.19 375 THR A N 1
ATOM 2889 C CA . THR A 1 375 ? -12.375 -5.729 -16.534 1.00 93.19 375 THR A CA 1
ATOM 2890 C C . THR A 1 375 ? -11.622 -6.300 -17.739 1.00 93.19 375 THR A C 1
ATOM 2892 O O . THR A 1 375 ? -11.432 -7.513 -17.826 1.00 93.19 375 THR A O 1
ATOM 2895 N N . ASP A 1 376 ? -11.139 -5.442 -18.640 1.00 93.44 376 ASP A N 1
ATOM 2896 C CA . ASP A 1 376 ? -10.391 -5.867 -19.834 1.00 93.44 376 ASP A CA 1
ATOM 2897 C C . ASP A 1 376 ? -8.906 -6.172 -19.544 1.00 93.44 376 ASP A C 1
ATOM 2899 O O . ASP A 1 376 ? -8.232 -6.855 -20.325 1.00 93.44 376 ASP A O 1
ATOM 2903 N N . GLU A 1 377 ? -8.393 -5.691 -18.409 1.00 94.50 377 GLU A N 1
ATOM 2904 C CA . GLU A 1 377 ? -6.983 -5.811 -18.027 1.00 94.50 377 GLU A CA 1
ATOM 2905 C C . GLU A 1 377 ? -6.703 -7.021 -17.125 1.00 94.50 377 GLU A C 1
ATOM 2907 O O . GLU A 1 377 ? -5.557 -7.478 -17.034 1.00 94.50 377 GLU A O 1
ATOM 2912 N N . PHE A 1 378 ? -7.737 -7.573 -16.483 1.00 97.25 378 PHE A N 1
ATOM 2913 C CA . PHE A 1 378 ? -7.628 -8.747 -15.629 1.00 97.25 378 PHE A CA 1
ATOM 2914 C C . PHE A 1 378 ? -7.766 -10.055 -16.416 1.00 97.25 378 PHE A C 1
ATOM 2916 O O . PHE A 1 378 ? -8.758 -10.328 -17.090 1.00 97.25 378 PHE A O 1
ATOM 2923 N N . GLN A 1 379 ? -6.780 -10.933 -16.260 1.00 97.31 379 GLN A N 1
ATOM 2924 C CA . GLN A 1 379 ? -6.797 -12.281 -16.806 1.00 97.31 379 GLN A CA 1
ATOM 2925 C C . GLN A 1 379 ? -6.873 -13.313 -15.679 1.00 97.31 379 GLN A C 1
ATOM 2927 O O . GLN A 1 379 ? -5.885 -13.558 -14.987 1.00 97.31 379 GLN A O 1
ATOM 2932 N N . LEU A 1 380 ? -8.019 -13.985 -15.553 1.00 97.62 380 LEU A N 1
ATOM 2933 C CA . LEU A 1 380 ? -8.173 -15.144 -14.673 1.00 97.62 380 LEU A CA 1
ATOM 2934 C C . LEU A 1 380 ? -7.346 -16.334 -15.187 1.00 97.62 380 LEU A C 1
ATOM 2936 O O . LEU A 1 380 ? -7.412 -16.677 -16.370 1.00 97.62 380 LEU A O 1
ATOM 2940 N N . VAL A 1 381 ? -6.609 -16.994 -14.289 1.00 97.19 381 VAL A N 1
ATOM 2941 C CA . VAL A 1 381 ? -5.826 -18.201 -14.613 1.00 97.19 381 VAL A CA 1
ATOM 2942 C C . VAL A 1 381 ? -6.133 -19.399 -13.720 1.00 97.19 381 VAL A C 1
ATOM 2944 O O . VAL A 1 381 ? -5.906 -20.529 -14.150 1.00 97.19 381 VAL A O 1
ATOM 2947 N N . ASN A 1 382 ? -6.677 -19.187 -12.517 1.00 96.69 382 ASN A N 1
ATOM 2948 C CA . ASN A 1 382 ? -7.093 -20.283 -11.648 1.00 96.69 382 ASN A CA 1
ATOM 2949 C C . ASN A 1 382 ? -8.566 -20.676 -11.920 1.00 96.69 382 ASN A C 1
ATOM 2951 O O . ASN A 1 382 ? -9.465 -19.887 -11.626 1.00 96.69 382 ASN A O 1
ATOM 2955 N N . PRO A 1 383 ? -8.849 -21.894 -12.432 1.00 95.62 383 PRO A N 1
ATOM 2956 C CA . PRO A 1 383 ? -10.208 -22.332 -12.760 1.00 95.62 383 PRO A CA 1
ATOM 2957 C C . PRO A 1 383 ? -11.104 -22.596 -11.540 1.00 95.62 383 PRO A C 1
ATOM 2959 O O . PRO A 1 383 ? -12.299 -22.825 -11.711 1.00 95.62 383 PRO A O 1
ATOM 2962 N N . GLU A 1 384 ? -10.559 -22.601 -10.320 1.00 96.75 384 GLU A N 1
ATOM 2963 C CA . GLU A 1 384 ? -11.358 -22.719 -9.094 1.00 96.75 384 GLU A CA 1
ATOM 2964 C C . GLU A 1 384 ? -12.124 -21.439 -8.748 1.00 96.75 384 GLU A C 1
ATOM 2966 O O . GLU A 1 384 ? -13.032 -21.474 -7.916 1.00 96.75 384 GLU A O 1
ATOM 2971 N N . TYR A 1 385 ? -11.757 -20.324 -9.378 1.00 98.00 385 TYR A N 1
ATOM 2972 C CA . TYR A 1 385 ? -12.381 -19.025 -9.194 1.00 98.00 385 TYR A CA 1
ATOM 2973 C C . TYR A 1 385 ? -13.247 -18.675 -10.402 1.00 98.00 385 TYR A C 1
ATOM 2975 O O . TYR A 1 385 ? -13.065 -19.192 -11.504 1.00 98.00 385 TYR A O 1
ATOM 2983 N N . SER A 1 386 ? -14.217 -17.785 -10.202 1.00 97.75 386 SER A N 1
ATOM 2984 C CA . SER A 1 386 ? -15.087 -17.313 -11.284 1.00 97.75 386 SER A CA 1
ATOM 2985 C C . SER A 1 386 ? -15.307 -15.812 -11.190 1.00 97.75 386 SER A C 1
ATOM 2987 O O . SER A 1 386 ? -15.647 -15.308 -10.121 1.00 97.75 386 SER A O 1
ATOM 2989 N N . ILE A 1 387 ? -15.125 -15.116 -12.314 1.00 97.31 387 ILE A N 1
ATOM 2990 C CA . ILE A 1 387 ? -15.484 -13.702 -12.443 1.00 97.31 387 ILE A CA 1
ATOM 2991 C C . ILE A 1 387 ? -17.008 -13.603 -12.487 1.00 97.31 387 ILE A C 1
ATOM 2993 O O . ILE A 1 387 ? -17.663 -14.351 -13.219 1.00 97.31 387 ILE A O 1
ATOM 2997 N N . VAL A 1 388 ? -17.562 -12.695 -11.695 1.00 95.38 388 VAL A N 1
ATOM 2998 C CA . VAL A 1 388 ? -18.982 -12.356 -11.712 1.00 95.38 388 VAL A CA 1
ATOM 2999 C C . VAL A 1 388 ? -19.157 -11.113 -12.573 1.00 95.38 388 VAL A C 1
ATOM 3001 O O . VAL A 1 388 ? -18.590 -10.070 -12.272 1.00 95.38 388 VAL A O 1
ATOM 3004 N N . SER A 1 389 ? -19.917 -11.243 -13.659 1.00 79.00 389 SER A N 1
ATOM 3005 C CA . SER A 1 389 ? -20.379 -10.108 -14.460 1.00 79.00 389 SER A CA 1
ATOM 3006 C C . SER A 1 389 ? -21.654 -9.547 -13.833 1.00 79.00 389 SER A C 1
ATOM 3008 O O . SER A 1 389 ? -22.604 -10.318 -13.654 1.00 79.00 389 SER A O 1
ATOM 3010 N N . GLU A 1 390 ? -21.676 -8.255 -13.512 1.00 61.03 390 GLU A N 1
ATOM 3011 C CA . GLU A 1 390 ? -22.902 -7.551 -13.101 1.00 61.03 390 GLU A CA 1
ATOM 3012 C C . GLU A 1 390 ? -23.784 -7.147 -14.288 1.00 61.03 390 GLU A C 1
ATOM 3014 O O . GLU A 1 390 ? -23.240 -6.887 -15.389 1.00 61.03 390 GLU A O 1
#

Mean predicted aligned error: 8.34 Å

pLDDT: mean 91.34, std 10.88, range [45.44, 98.88]

Secondary structure (DSSP, 8-state):
--SHHHHTTSSS----HHHHHHHHHHHHHHHHHHHHHHH--STT-HHHHHHHHHHHHHHHHHHHHHHHHHS--EEEEEEEETTEEEEEEEEETTHHHHHHHHHHHHHHHIIIII-TT-TTSHHHHHHHHHHTT--EEPPHHHHHHHHHHHHHHHHTTTSS-TT-HHHHHHHTTTSSS--PPPHHHHHHHHTT--GGGEEE-TT-EEEESSTT-----TTTHHHHHHHHHHHHHHTTTEEEEEEEETTEEEEEE--TT-PPEEEEEE-TTS-TT-EEEEEEE-SSEEEEEEETTSSEEEETTEEEES-B-TTTSSBP-SSEEEEEEEES-HHHHHHHHHHHHHH-HHHHHHHHHHHT-EEEEEETTSEEEE-GGGTTTEEE--TT-EEPP-

Nearest PDB structures (foldseek):
  7f2u-assembly2_B  TM=9.396E-01  e=7.288E-32  Listeria monocytogenes 10403S
  4xdr-assembly1_A  TM=9.411E-01  e=3.607E-30  Treponema pallidum subsp. pallidum str. Nichols
  7esb-assembly1_A  TM=9.349E-01  e=8.594E-31  Listeria monocytogenes 10403S
  7f39-assembly1_A  TM=9.248E-01  e=8.056E-30  Listeria monocytogenes 10403S
  5mgy-assembly5_C  TM=8.494E-01  e=1.535E-23  Stutzerimonas stutzeri ATCC 14405 = CCUG 16156

Radius of gyration: 31.58 Å; Cα contacts (8 Å, |Δi|>4): 728; chains: 1; bounding box: 74×49×100 Å

Foldseek 3Di:
DDDVVVVVPPDAQADDVVVLVVLCVVPNLVSNVVCCVVRVYCCPPPCNVPVSVVVVVVVVVVVVVVCVQPPWDWDWDWDAAPRFIKIKIFTFDCNVVLRVCLVVLRCCLDQADADCPRCNHPLVVVLVCLQVQHKDADDPVCLVLVVVQLVLCVLLVNLPFQQLVLLLVQQQLVHDDGDDHDQVVNVVSLVQGDSVQWDADPNGIIGGVDHDTHGHCSLQSQLVSLVSSQVVCVVDRTQWMWMDNDQKIWTAHADPVRFFDWAFDADLPDDPPHGQWTFGHHHTKMKGKDFQNPTWDADPNDTFRSLARSVRSGHADQQFGMKIKIANGSSCRSSLNSSCSRSHDVSSVVSCVVRVMWMWTAGPQQEIETDPVGPVRIDGDDPSHYYDDD